Protein AF-A0A366ZQB6-F1 (afdb_monomer)

Solvent-accessible surface area (backbone atoms only — not comparable to full-atom values): 20728 Å² total; per-residue (Å²): 134,88,82,89,89,83,88,84,92,84,87,89,87,86,83,89,80,89,89,92,84,87,88,86,86,93,85,81,90,88,82,89,83,87,87,90,84,90,84,85,89,83,93,79,86,87,80,92,79,84,84,80,83,80,76,84,71,79,80,80,70,78,86,76,77,70,60,84,81,77,96,70,80,83,80,47,49,70,44,65,75,45,98,60,86,74,48,74,61,48,53,49,47,49,58,58,28,42,45,63,45,72,49,74,25,51,68,60,31,70,52,43,68,57,19,50,56,37,42,26,48,53,55,50,50,34,11,73,68,48,31,36,34,35,38,34,30,35,41,59,41,73,84,26,95,67,62,32,16,30,42,44,8,29,38,19,48,22,52,40,20,38,44,36,43,71,48,48,17,45,32,34,35,39,27,25,63,73,25,38,58,25,35,51,37,12,19,60,74,67,74,24,50,48,82,45,75,43,50,48,86,43,50,49,64,55,42,33,47,56,50,58,77,64,57,43,51,30,40,30,31,26,30,22,67,14,36,15,89,87,67,46,23,26,41,84,84,67,45,79,42,48,94,66,44,36,47,66,59,43,42,71,70,51,84,85,49,48,34,31,17,21,29,53,71,39,18,20,35,17,32,22,34,39,51,60,68,54,33,37,52,58,28,76,62,14,77,75,18,33,8,57,39,47,25,47,20,39,31,48,8,23,40,22,29,51,28,32,51,40,40,40,25,40,32,13,56,78,39,59,94,48,16,72,62,34,46,52,63,37,33,49,70,51,55,50,54,21,45,51,34,16,37,72,52,56,14,18,13,70,68,76,46,41,67,65,77,37,43,37,75,34,42,53,69,64,49,34,60,47,29,52,49,40,43,53,56,31,71,110

Nearest PDB structures (foldseek):
  4fc5-assembly3_C  TM=8.819E-01  e=8.670E-17  Thermococcus onnurineus NA1
  5gl2-assembly3_E  TM=8.768E-01  e=5.860E-17  Thermococcus onnurineus NA1
  5gl3-assembly1_B  TM=8.676E-01  e=4.914E-16  Thermococcus onnurineus NA1
  4dwz-assembly9_C  TM=8.730E-01  e=1.009E-14  Thermococcus onnurineus NA1
  5gkx-assembly1_B  TM=8.728E-01  e=2.335E-14  Thermococcus onnurineus NA1

pLDDT: mean 83.11, std 25.61, range [27.45, 98.94]

Sequence (380 aa):
MGHGEAVRLRGGARGERRRDGPPGRERGLGRARRRPGAGRGGDVVRPCQRGHRRGPPRAARRALGASGVPGRAAAGARGGPPAGAVTPALAAVERALLRPGARDVTGLGAAVPGQLARLAGELAAAGQARSRVGLVTGVHIAWAPTPAAETDGPVGVAVLAAALATLGAEPVVLTDDPCAGVTGACLAVLGAGRLEVVPVAADEAAVAGTVADLGPSHLVAVERLGPNTEGRVMTMRAVDVTASTAPLHAAFALPGLVTGAVGDGGNEIGMGNVPADVVAACVAHGARIACRVPVDALVVAGTSNWGCCGLIAALALLVPQHGPALRALLDPAVDAAVLDAATAAGGIDGVTGRPGASVDGVRVADHADLLAGLRALARA

Structure (mmCIF, N/CA/C/O backbone):
data_AF-A0A366ZQB6-F1
#
_entry.id   AF-A0A366ZQB6-F1
#
loop_
_atom_site.group_PDB
_atom_site.id
_atom_site.type_symbol
_atom_site.label_atom_id
_atom_site.label_alt_id
_atom_site.label_comp_id
_atom_site.label_asym_id
_atom_site.label_entity_id
_atom_site.label_seq_id
_atom_site.pdbx_PDB_ins_code
_atom_site.Cartn_x
_atom_site.Cartn_y
_atom_site.Cartn_z
_atom_site.occupancy
_atom_site.B_iso_or_equiv
_atom_site.auth_seq_id
_atom_site.auth_comp_id
_atom_site.auth_asym_id
_atom_site.auth_atom_id
_atom_site.pdbx_PDB_model_num
ATOM 1 N N . MET A 1 1 ? 18.905 -64.743 6.934 1.00 39.22 1 MET A N 1
ATOM 2 C CA . MET A 1 1 ? 19.474 -65.195 5.644 1.00 39.22 1 MET A CA 1
ATOM 3 C C . MET A 1 1 ? 19.822 -63.903 4.907 1.00 39.22 1 MET A C 1
ATOM 5 O O . MET A 1 1 ? 18.907 -63.120 4.716 1.00 39.22 1 MET A O 1
ATOM 9 N N . GLY A 1 2 ? 21.075 -63.475 4.710 1.00 33.69 2 GLY A N 1
ATOM 10 C CA . GLY A 1 2 ? 22.278 -64.232 4.320 1.00 33.69 2 GLY A CA 1
ATOM 11 C C . GLY A 1 2 ? 22.257 -64.382 2.793 1.00 33.69 2 GLY A C 1
ATOM 12 O O . GLY A 1 2 ? 21.264 -64.902 2.303 1.00 33.69 2 GLY A O 1
ATOM 13 N N . HIS A 1 3 ? 23.225 -63.946 1.982 1.00 37.06 3 HIS A N 1
ATOM 14 C CA . HIS A 1 3 ? 24.564 -63.345 2.172 1.00 37.06 3 HIS A CA 1
ATOM 15 C C . HIS A 1 3 ? 24.695 -62.165 1.159 1.00 37.06 3 HIS A C 1
ATOM 17 O O . HIS A 1 3 ? 23.845 -62.039 0.288 1.00 37.06 3 HIS A O 1
ATOM 23 N N . GLY A 1 4 ? 25.641 -61.222 1.175 1.00 34.16 4 GLY A N 1
ATOM 24 C CA . GLY A 1 4 ? 26.934 -61.146 1.844 1.00 34.16 4 GLY A CA 1
ATOM 25 C C . GLY A 1 4 ? 28.080 -61.361 0.851 1.00 34.16 4 GLY A C 1
ATOM 26 O O . GLY A 1 4 ? 28.429 -62.506 0.610 1.00 34.16 4 GLY A O 1
ATOM 27 N N . GLU A 1 5 ? 28.702 -60.286 0.351 1.00 38.94 5 GLU A N 1
ATOM 28 C CA . GLU A 1 5 ? 30.145 -60.280 0.064 1.00 38.94 5 GLU A CA 1
ATOM 29 C C . GLU A 1 5 ? 30.724 -58.859 -0.017 1.00 38.94 5 GLU A C 1
ATOM 31 O O . GLU A 1 5 ? 30.013 -57.882 -0.252 1.00 38.94 5 GLU A O 1
ATOM 36 N N . ALA A 1 6 ? 32.023 -58.747 0.258 1.00 35.75 6 ALA A N 1
ATOM 37 C CA . ALA A 1 6 ? 32.767 -57.496 0.343 1.00 35.75 6 ALA A CA 1
ATOM 38 C C . ALA A 1 6 ? 34.276 -57.758 0.151 1.00 35.75 6 ALA A C 1
ATOM 40 O O . ALA A 1 6 ? 34.715 -58.904 0.186 1.00 35.75 6 ALA A O 1
ATOM 41 N N . VAL A 1 7 ? 35.059 -56.667 0.146 1.00 37.81 7 VAL A N 1
ATOM 42 C CA . VAL A 1 7 ? 36.490 -56.578 0.533 1.00 37.81 7 VAL A CA 1
ATOM 43 C C . VAL A 1 7 ? 37.564 -56.554 -0.582 1.00 37.81 7 VAL A C 1
ATOM 45 O O . VAL A 1 7 ? 37.567 -57.342 -1.516 1.00 37.81 7 VAL A O 1
ATOM 48 N N . ARG A 1 8 ? 38.582 -55.711 -0.292 1.00 33.66 8 ARG A N 1
ATOM 49 C CA . ARG A 1 8 ? 39.977 -55.601 -0.796 1.00 33.66 8 ARG A CA 1
ATOM 50 C C . ARG A 1 8 ? 40.178 -54.764 -2.071 1.00 33.66 8 ARG A C 1
ATOM 52 O O . ARG A 1 8 ? 39.705 -55.128 -3.131 1.00 33.66 8 ARG A O 1
ATOM 59 N N . LEU A 1 9 ? 40.803 -53.575 -2.039 1.00 36.66 9 LEU A N 1
ATOM 60 C CA . LEU A 1 9 ? 42.046 -53.053 -1.401 1.00 36.66 9 LEU A CA 1
ATOM 61 C C . LEU A 1 9 ? 43.370 -53.534 -2.019 1.00 36.66 9 LEU A C 1
ATOM 63 O O . LEU A 1 9 ? 43.793 -54.661 -1.766 1.00 36.66 9 LEU A O 1
ATOM 67 N N . ARG A 1 10 ? 44.075 -52.587 -2.660 1.00 34.84 10 ARG A N 1
ATOM 68 C CA . ARG A 1 10 ? 45.526 -52.253 -2.616 1.00 34.84 10 ARG A CA 1
ATOM 69 C C . ARG A 1 10 ? 45.746 -51.110 -3.632 1.00 34.84 10 ARG A C 1
ATOM 71 O O . ARG A 1 10 ? 45.081 -51.103 -4.655 1.00 34.84 10 ARG A O 1
ATOM 78 N N . GLY A 1 11 ? 46.602 -50.106 -3.446 1.00 28.45 11 GLY A N 1
ATOM 79 C CA . GLY A 1 11 ? 47.580 -49.832 -2.389 1.00 28.45 11 GLY A CA 1
ATOM 80 C C . GLY A 1 11 ? 48.922 -49.434 -3.021 1.00 28.45 11 GLY A C 1
ATOM 81 O O . GLY A 1 11 ? 49.455 -50.206 -3.808 1.00 28.45 11 GLY A O 1
ATOM 82 N N . GLY A 1 12 ? 49.482 -48.263 -2.690 1.00 28.59 12 GLY A N 1
ATOM 83 C CA . GLY A 1 12 ? 50.751 -47.818 -3.287 1.00 28.59 12 GLY A CA 1
ATOM 84 C C . GLY A 1 12 ? 51.178 -46.405 -2.887 1.00 28.59 12 GLY A C 1
ATOM 85 O O . GLY A 1 12 ? 50.833 -45.440 -3.555 1.00 28.59 12 GLY A O 1
ATOM 86 N N . ALA A 1 13 ? 51.957 -46.290 -1.811 1.00 33.88 13 ALA A N 1
ATOM 87 C CA . ALA A 1 13 ? 52.607 -45.046 -1.393 1.00 33.88 13 ALA A CA 1
ATOM 88 C C . ALA A 1 13 ? 54.132 -45.149 -1.556 1.00 33.88 13 ALA A C 1
ATOM 90 O O . ALA A 1 13 ? 54.679 -46.227 -1.311 1.00 33.88 13 ALA A O 1
ATOM 91 N N . ARG A 1 14 ? 54.792 -44.028 -1.901 1.00 32.72 14 ARG A N 1
ATOM 92 C CA . ARG A 1 14 ? 56.182 -43.594 -1.582 1.00 32.72 14 ARG A CA 1
ATOM 93 C C . ARG A 1 14 ? 56.587 -42.461 -2.552 1.00 32.72 14 ARG A C 1
ATOM 95 O O . ARG A 1 14 ? 56.211 -42.510 -3.712 1.00 32.72 14 ARG A O 1
ATOM 102 N N . GLY A 1 15 ? 57.353 -41.447 -2.144 1.00 31.61 15 GLY A N 1
ATOM 103 C CA . GLY A 1 15 ? 57.899 -41.213 -0.806 1.00 31.61 15 GLY A CA 1
ATOM 104 C C . GLY A 1 15 ? 58.584 -39.849 -0.643 1.00 31.61 15 GLY A C 1
ATOM 105 O O . GLY A 1 15 ? 58.706 -39.073 -1.583 1.00 31.61 15 GLY A O 1
ATOM 106 N N . GLU A 1 16 ? 59.018 -39.578 0.586 1.00 35.81 16 GLU A N 1
ATOM 107 C CA . GLU A 1 16 ? 59.700 -38.351 1.010 1.00 35.81 16 GLU A CA 1
ATOM 108 C C . GLU A 1 16 ? 61.196 -38.333 0.637 1.00 35.81 16 GLU A C 1
ATOM 110 O O . GLU A 1 16 ? 61.831 -39.392 0.601 1.00 35.81 16 GLU A O 1
ATOM 115 N N . ARG A 1 17 ? 61.788 -37.126 0.573 1.00 33.84 17 ARG A N 1
ATOM 116 C CA . ARG A 1 17 ? 62.934 -36.659 1.406 1.00 33.84 17 ARG A CA 1
ATOM 117 C C . ARG A 1 17 ? 63.223 -35.172 1.091 1.00 33.84 17 ARG A C 1
ATOM 119 O O . ARG A 1 17 ? 63.167 -34.791 -0.065 1.00 33.84 17 ARG A O 1
ATOM 126 N N . ARG A 1 18 ? 63.245 -34.271 2.094 1.00 33.19 18 ARG A N 1
ATOM 127 C CA . ARG A 1 18 ? 64.424 -33.762 2.858 1.00 33.19 18 ARG A CA 1
ATOM 128 C C . ARG A 1 18 ? 65.435 -32.980 1.986 1.00 33.19 18 ARG A C 1
ATOM 130 O O . ARG A 1 18 ? 65.752 -33.461 0.914 1.00 33.19 18 ARG A O 1
ATOM 137 N N . ARG A 1 19 ? 66.048 -31.862 2.410 1.00 33.50 19 ARG A N 1
ATOM 138 C CA . ARG A 1 19 ? 65.980 -31.034 3.644 1.00 33.50 19 ARG A CA 1
ATOM 139 C C . ARG A 1 19 ? 66.787 -29.726 3.406 1.00 33.50 19 ARG A C 1
ATOM 141 O O . ARG A 1 19 ? 67.438 -29.609 2.378 1.00 33.50 19 ARG A O 1
ATOM 148 N N . ASP A 1 20 ? 66.793 -28.857 4.423 1.00 31.95 20 ASP A N 1
ATOM 149 C CA . ASP A 1 20 ? 67.876 -27.935 4.849 1.00 31.95 20 ASP A CA 1
ATOM 150 C C . ASP A 1 20 ? 67.612 -26.419 4.793 1.00 31.95 20 ASP A C 1
ATOM 152 O O . ASP A 1 20 ? 66.896 -25.896 3.944 1.00 31.95 20 ASP A O 1
ATOM 156 N N . GLY A 1 21 ? 68.138 -25.745 5.825 1.00 29.61 21 GLY A N 1
ATOM 157 C CA . GLY A 1 21 ? 67.883 -24.350 6.193 1.00 29.61 21 GLY A CA 1
ATOM 158 C C . GLY A 1 21 ? 69.140 -23.456 6.172 1.00 29.61 21 GLY A C 1
ATOM 159 O O . GLY A 1 21 ? 70.170 -23.860 5.639 1.00 29.61 21 GLY A O 1
ATOM 160 N N . PRO A 1 22 ? 69.053 -22.223 6.712 1.00 57.44 22 PRO A N 1
ATOM 161 C CA . PRO A 1 22 ? 69.860 -21.071 6.277 1.00 57.44 22 PRO A CA 1
ATOM 162 C C . PRO A 1 22 ? 71.121 -20.832 7.139 1.00 57.44 22 PRO A C 1
ATOM 164 O O . PRO A 1 22 ? 71.363 -21.588 8.083 1.00 57.44 22 PRO A O 1
ATOM 167 N N . PRO A 1 23 ? 71.912 -19.760 6.879 1.00 47.56 23 PRO A N 1
ATOM 168 C CA . PRO A 1 23 ? 71.699 -18.519 7.660 1.00 47.56 23 PRO A CA 1
ATOM 169 C C . PRO A 1 23 ? 72.123 -17.170 7.008 1.00 47.56 23 PRO A C 1
ATOM 171 O O . PRO A 1 23 ? 73.068 -17.107 6.229 1.00 47.56 23 PRO A O 1
ATOM 174 N N . GLY A 1 24 ? 71.577 -16.051 7.522 1.00 30.73 24 GLY A N 1
ATOM 175 C CA . GLY A 1 24 ? 72.452 -14.988 8.066 1.00 30.73 24 GLY A CA 1
ATOM 176 C C . GLY A 1 24 ? 72.343 -13.519 7.590 1.00 30.73 24 GLY A C 1
ATOM 177 O O . GLY A 1 24 ? 72.510 -13.220 6.415 1.00 30.73 24 GLY A O 1
ATOM 178 N N . ARG A 1 25 ? 72.311 -12.621 8.600 1.00 30.67 25 ARG A N 1
ATOM 179 C CA . ARG A 1 25 ? 72.687 -11.177 8.644 1.00 30.67 25 ARG A CA 1
ATOM 180 C C . ARG A 1 25 ? 71.674 -10.171 8.065 1.00 30.67 25 ARG A C 1
ATOM 182 O O . ARG A 1 25 ? 71.330 -10.237 6.898 1.00 30.67 25 ARG A O 1
ATOM 189 N N . GLU A 1 26 ? 71.065 -9.257 8.830 1.00 32.47 26 GLU A N 1
ATOM 190 C CA . GLU A 1 26 ? 71.528 -8.264 9.839 1.00 32.47 26 GLU A CA 1
ATOM 191 C C . GLU A 1 26 ? 72.171 -6.975 9.292 1.00 32.47 26 GLU A C 1
ATOM 193 O O . GLU A 1 26 ? 73.302 -6.983 8.807 1.00 32.47 26 GLU A O 1
ATOM 198 N N . ARG A 1 27 ? 71.445 -5.862 9.503 1.00 34.28 27 ARG A N 1
ATOM 199 C CA . ARG A 1 27 ? 71.822 -4.478 9.898 1.00 34.28 27 ARG A CA 1
ATOM 200 C C . ARG A 1 27 ? 70.517 -3.654 9.817 1.00 34.28 27 ARG A C 1
ATOM 202 O O . ARG A 1 27 ? 69.721 -3.887 8.922 1.00 34.28 27 ARG A O 1
ATOM 209 N N . GLY A 1 28 ? 70.181 -2.698 10.678 1.00 30.05 28 GLY A N 1
ATOM 210 C CA . GLY A 1 28 ? 70.901 -2.133 11.813 1.00 30.05 28 GLY A CA 1
ATOM 211 C C . GLY A 1 28 ? 70.427 -0.696 12.078 1.00 30.05 28 GLY A C 1
ATOM 212 O O . GLY A 1 28 ? 70.945 0.221 11.466 1.00 30.05 28 GLY A O 1
ATOM 213 N N . LEU A 1 29 ? 69.451 -0.551 12.985 1.00 31.83 29 LEU A N 1
ATOM 214 C CA . LEU A 1 29 ? 69.291 0.507 14.006 1.00 31.83 29 LEU A CA 1
ATOM 215 C C . LEU A 1 29 ? 69.480 2.009 13.662 1.00 31.83 29 LEU A C 1
ATOM 217 O O . LEU A 1 29 ? 70.545 2.457 13.261 1.00 31.83 29 LEU A O 1
ATOM 221 N N . GLY A 1 30 ? 68.493 2.825 14.068 1.00 28.45 30 GLY A N 1
ATOM 222 C CA . GLY A 1 30 ? 68.601 4.292 14.148 1.00 28.45 30 GLY A CA 1
ATOM 223 C C . GLY A 1 30 ? 67.435 4.949 14.907 1.00 28.45 30 GLY A C 1
ATOM 224 O O . GLY A 1 30 ? 66.431 5.321 14.311 1.00 28.45 30 GLY A O 1
ATOM 225 N N . ARG A 1 31 ? 67.541 5.076 16.239 1.00 30.14 31 ARG A N 1
ATOM 226 C CA . ARG A 1 31 ? 66.581 5.799 17.112 1.00 30.14 31 ARG A CA 1
ATOM 227 C C . ARG A 1 31 ? 67.116 7.198 17.482 1.00 30.14 31 ARG A C 1
ATOM 229 O O . ARG A 1 31 ? 68.318 7.408 17.406 1.00 30.14 31 ARG A O 1
ATOM 236 N N . ALA A 1 32 ? 66.236 8.017 18.091 1.00 31.09 32 ALA A N 1
ATOM 237 C CA . ALA A 1 32 ? 66.527 9.172 18.977 1.00 31.09 32 ALA A CA 1
ATOM 238 C C . ALA A 1 32 ? 66.843 10.535 18.295 1.00 31.09 32 ALA A C 1
ATOM 240 O O . ALA A 1 32 ? 67.405 10.547 17.215 1.00 31.09 32 ALA A O 1
ATOM 241 N N . ARG A 1 33 ? 66.536 11.724 18.868 1.00 30.30 33 ARG A N 1
ATOM 242 C CA . ARG A 1 33 ? 65.771 12.125 20.089 1.00 30.30 33 ARG A CA 1
ATOM 243 C C . ARG A 1 33 ? 65.473 13.657 20.093 1.00 30.30 33 ARG A C 1
ATOM 245 O O . ARG A 1 33 ? 66.341 14.424 19.721 1.00 30.30 33 ARG A O 1
ATOM 252 N N . ARG A 1 34 ? 64.356 14.047 20.744 1.00 28.94 34 ARG A N 1
ATOM 253 C CA . ARG A 1 34 ? 64.113 15.264 21.589 1.00 28.94 34 ARG A CA 1
ATOM 254 C C . ARG A 1 34 ? 64.000 16.706 21.001 1.00 28.94 34 ARG A C 1
ATOM 256 O O . ARG A 1 34 ? 64.763 17.138 20.156 1.00 28.94 34 ARG A O 1
ATOM 263 N N . ARG A 1 35 ? 63.031 17.438 21.599 1.00 33.81 35 ARG A N 1
ATOM 264 C CA . ARG A 1 35 ? 62.781 18.914 21.706 1.00 33.81 35 ARG A CA 1
ATOM 265 C C . ARG A 1 35 ? 63.894 19.633 22.534 1.00 33.81 35 ARG A C 1
ATOM 267 O O . ARG A 1 35 ? 64.692 18.869 23.084 1.00 33.81 35 ARG A O 1
ATOM 2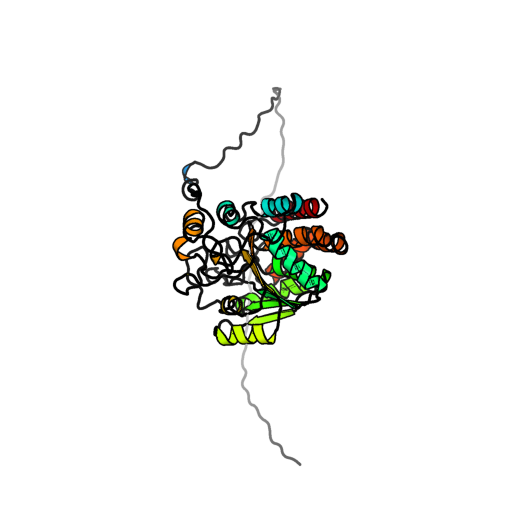74 N N . PRO A 1 36 ? 63.926 20.981 22.793 1.00 44.22 36 PRO A N 1
ATOM 275 C CA . PRO A 1 36 ? 62.985 22.118 22.531 1.00 44.22 36 PRO A CA 1
ATOM 276 C C . PRO A 1 36 ? 63.661 23.341 21.818 1.00 44.22 36 PRO A C 1
ATOM 278 O O . PRO A 1 36 ? 64.762 23.170 21.316 1.00 44.22 36 PRO A O 1
ATOM 281 N N . GLY A 1 37 ? 63.137 24.585 21.711 1.00 29.30 37 GLY A N 1
ATOM 282 C CA . GLY A 1 37 ? 61.804 25.203 21.949 1.00 29.30 37 GLY A CA 1
ATOM 283 C C . GLY A 1 37 ? 61.852 26.698 22.400 1.00 29.30 37 GLY A C 1
ATOM 284 O O . GLY A 1 37 ? 62.922 27.186 22.738 1.00 29.30 37 GLY A O 1
ATOM 285 N N . ALA A 1 38 ? 60.681 27.370 22.477 1.00 29.92 38 ALA A N 1
ATOM 286 C CA . ALA A 1 38 ? 60.400 28.767 22.926 1.00 29.92 38 ALA A CA 1
ATOM 287 C C . ALA A 1 38 ? 60.753 29.958 21.984 1.00 29.92 38 ALA A C 1
ATOM 289 O O . ALA A 1 38 ? 61.841 30.013 21.428 1.00 29.92 38 ALA A O 1
ATOM 290 N N . GLY A 1 39 ? 59.840 30.950 21.847 1.00 27.70 39 GLY A N 1
ATOM 291 C CA . GLY A 1 39 ? 60.055 32.114 20.951 1.00 27.70 39 GLY A CA 1
ATOM 292 C C . GLY A 1 39 ? 58.942 33.182 20.771 1.00 27.70 39 GLY A C 1
ATOM 293 O O . GLY A 1 39 ? 58.749 33.622 19.652 1.00 27.70 39 GLY A O 1
ATOM 294 N N . ARG A 1 40 ? 58.231 33.588 21.840 1.00 31.23 40 ARG A N 1
ATOM 295 C CA . ARG A 1 40 ? 57.476 34.869 22.047 1.00 31.23 40 ARG A CA 1
ATOM 296 C C . ARG A 1 40 ? 56.656 35.557 20.912 1.00 31.23 40 ARG A C 1
ATOM 298 O O . ARG A 1 40 ? 57.226 36.116 19.988 1.00 31.23 40 ARG A O 1
ATOM 305 N N . GLY A 1 41 ? 55.382 35.844 21.232 1.00 27.86 41 GLY A N 1
ATOM 306 C CA . GLY A 1 41 ? 54.855 37.231 21.249 1.00 27.86 41 GLY A CA 1
ATOM 307 C C . GLY A 1 41 ? 53.841 37.663 20.172 1.00 27.86 41 GLY A C 1
ATOM 308 O O . GLY A 1 41 ? 54.143 37.602 18.987 1.00 27.86 41 GLY A O 1
ATOM 309 N N . GLY A 1 42 ? 52.686 38.202 20.600 1.00 27.45 42 GLY A N 1
ATOM 310 C CA . GLY A 1 42 ? 51.770 38.988 19.751 1.00 27.45 42 GLY A CA 1
ATOM 311 C C . GLY A 1 42 ? 50.275 38.709 19.966 1.00 27.45 42 GLY A C 1
ATOM 312 O O . GLY A 1 42 ? 49.720 37.822 19.323 1.00 27.45 42 GLY A O 1
ATOM 313 N N . ASP A 1 43 ? 49.610 39.488 20.824 1.00 28.88 43 ASP A N 1
ATOM 314 C CA . ASP A 1 43 ? 48.147 39.473 20.979 1.00 28.88 43 ASP A CA 1
ATOM 315 C C . ASP A 1 43 ? 47.436 40.160 19.801 1.00 28.88 43 ASP A C 1
ATOM 317 O O . ASP A 1 43 ? 47.681 41.340 19.557 1.00 28.88 43 ASP A O 1
ATOM 321 N N . VAL A 1 44 ? 46.469 39.489 19.154 1.00 30.81 44 VAL A N 1
ATOM 322 C CA . VAL A 1 44 ? 45.349 40.172 18.469 1.00 30.81 44 VAL A CA 1
ATOM 323 C C . VAL A 1 44 ? 44.024 39.413 18.648 1.00 30.81 44 VAL A C 1
ATOM 325 O O . VAL A 1 44 ? 43.817 38.304 18.163 1.00 30.81 44 VAL A O 1
ATOM 328 N N . VAL A 1 45 ? 43.124 40.102 19.345 1.00 30.42 45 VAL A N 1
ATOM 329 C CA . VAL A 1 45 ? 41.657 40.003 19.450 1.00 30.42 45 VAL A CA 1
ATOM 330 C C . VAL A 1 45 ? 40.910 39.237 18.329 1.00 30.42 45 VAL A C 1
ATOM 332 O O . VAL A 1 45 ? 41.082 39.495 17.141 1.00 30.42 45 VAL A O 1
ATOM 335 N N . ARG A 1 46 ? 39.959 38.368 18.726 1.00 33.06 46 ARG A N 1
ATOM 336 C CA . ARG A 1 46 ? 38.943 37.744 17.842 1.00 33.06 46 ARG A CA 1
ATOM 337 C C . ARG A 1 46 ? 37.951 38.773 17.277 1.00 33.06 46 ARG A C 1
ATOM 339 O O . ARG A 1 46 ? 37.481 39.625 18.027 1.00 33.06 46 ARG A O 1
ATOM 346 N N . PRO A 1 47 ? 37.420 38.533 16.067 1.00 29.42 47 PRO A N 1
ATOM 347 C CA . PRO A 1 47 ? 35.957 38.516 15.953 1.00 29.42 47 PRO A CA 1
ATOM 348 C C . PRO A 1 47 ? 35.397 37.321 15.161 1.00 29.42 47 PRO A C 1
ATOM 350 O O . PRO A 1 47 ? 36.062 36.699 14.336 1.00 29.42 47 PRO A O 1
ATOM 353 N N . CYS A 1 48 ? 34.135 36.994 15.440 1.00 31.27 48 CYS A N 1
ATOM 354 C CA . CYS A 1 48 ? 33.403 35.867 14.864 1.00 31.27 48 CYS A CA 1
ATOM 355 C C . CYS A 1 48 ? 33.172 36.016 13.348 1.00 31.27 48 CYS A C 1
ATOM 357 O O . CYS A 1 48 ? 32.776 37.088 12.892 1.00 31.27 48 CYS A O 1
ATOM 359 N N . GLN A 1 49 ? 33.268 34.920 12.585 1.00 31.42 49 GLN A N 1
ATOM 360 C CA . GLN A 1 49 ? 32.770 34.866 11.204 1.00 31.42 49 GLN A CA 1
ATOM 361 C C . GLN A 1 49 ? 31.681 33.805 11.023 1.00 31.42 49 GLN A C 1
ATOM 363 O O . GLN A 1 49 ? 31.805 32.659 11.454 1.00 31.42 49 GLN A O 1
ATOM 368 N N . ARG A 1 50 ? 30.589 34.219 10.370 1.00 30.36 50 ARG A N 1
ATOM 369 C CA . ARG A 1 50 ? 29.440 33.381 10.009 1.00 30.36 50 ARG A CA 1
ATOM 370 C C . ARG A 1 50 ? 29.800 32.508 8.803 1.00 30.36 50 ARG A C 1
ATOM 372 O O . ARG A 1 50 ? 30.176 33.032 7.757 1.00 30.36 50 ARG A O 1
ATOM 379 N N . GLY A 1 51 ? 29.636 31.192 8.917 1.00 30.06 51 GLY A N 1
ATOM 380 C CA . GLY A 1 51 ? 29.874 30.266 7.807 1.00 30.06 51 GLY A CA 1
ATOM 381 C C . GLY A 1 51 ? 28.779 30.336 6.737 1.00 30.06 51 GLY A C 1
ATOM 382 O O . GLY A 1 51 ? 27.682 29.816 6.936 1.00 30.06 51 GLY A O 1
ATOM 383 N N . HIS A 1 52 ? 29.078 30.927 5.578 1.00 31.56 52 HIS A N 1
ATOM 384 C CA . HIS A 1 52 ? 28.197 30.869 4.408 1.00 31.56 52 HIS A CA 1
ATOM 385 C C . HIS A 1 52 ? 28.190 29.462 3.789 1.00 31.56 52 HIS A C 1
ATOM 387 O O . HIS A 1 52 ? 29.152 29.055 3.137 1.00 31.56 52 HIS A O 1
ATOM 393 N N . ARG A 1 53 ? 27.066 28.742 3.906 1.00 33.56 53 ARG A N 1
ATOM 394 C CA . ARG A 1 53 ? 26.808 27.527 3.116 1.00 33.56 53 ARG A CA 1
ATOM 395 C C . ARG A 1 53 ? 26.565 27.908 1.649 1.00 33.56 53 ARG A C 1
ATOM 397 O O . ARG A 1 53 ? 25.475 28.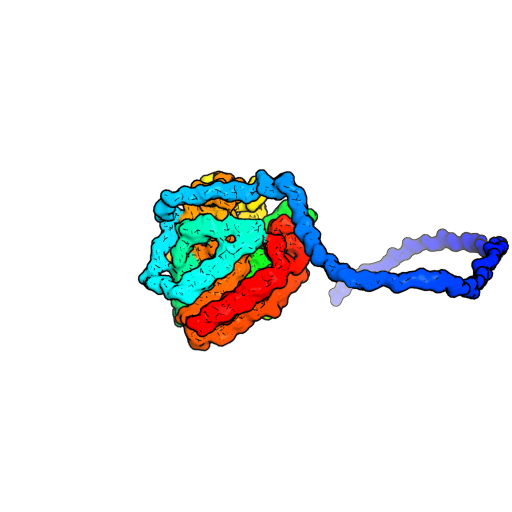359 1.302 1.00 33.56 53 ARG A O 1
ATOM 404 N N . ARG A 1 54 ? 27.559 27.720 0.775 1.00 35.91 54 ARG A N 1
ATOM 405 C CA . ARG A 1 54 ? 27.352 27.739 -0.684 1.00 35.91 54 ARG A CA 1
ATOM 406 C C . ARG A 1 54 ? 26.819 26.375 -1.129 1.00 35.91 54 ARG A C 1
ATOM 408 O O . ARG A 1 54 ? 27.510 25.374 -0.984 1.00 35.91 54 ARG A O 1
ATOM 415 N N . GLY A 1 55 ? 25.591 26.347 -1.648 1.00 40.56 55 GLY A N 1
ATOM 416 C CA . GLY A 1 55 ? 25.025 25.160 -2.298 1.00 40.56 55 GLY A CA 1
ATOM 417 C C . GLY A 1 55 ? 25.672 24.869 -3.665 1.00 40.56 55 GLY A C 1
ATOM 418 O O . GLY A 1 55 ? 26.388 25.725 -4.194 1.00 40.56 55 GLY A O 1
ATOM 419 N N . PRO A 1 56 ? 25.425 23.681 -4.248 1.00 34.03 56 PRO A N 1
ATOM 420 C CA . PRO A 1 56 ? 26.044 23.259 -5.504 1.00 34.03 56 PRO A CA 1
ATOM 421 C C . PRO A 1 56 ? 25.592 24.106 -6.716 1.00 34.03 56 PRO A C 1
ATOM 423 O O . PRO A 1 56 ? 24.518 24.718 -6.688 1.00 34.03 56 PRO A O 1
ATOM 426 N N . PRO A 1 57 ? 26.404 24.164 -7.791 1.00 33.34 57 PRO A N 1
ATOM 427 C CA . PRO A 1 57 ? 26.182 25.060 -8.925 1.00 33.34 57 PRO A CA 1
ATOM 428 C C . PRO A 1 57 ? 24.929 24.730 -9.758 1.00 33.34 57 PRO A C 1
ATOM 430 O O . PRO A 1 57 ? 24.498 23.584 -9.878 1.00 33.34 57 PRO A O 1
ATOM 433 N N . ARG A 1 58 ? 24.373 25.772 -10.396 1.00 34.72 58 ARG A N 1
ATOM 434 C CA . ARG A 1 58 ? 23.064 25.795 -11.089 1.00 34.72 58 ARG A CA 1
ATOM 435 C C . ARG A 1 58 ? 22.842 24.741 -12.192 1.00 34.72 58 ARG A C 1
ATOM 437 O O . ARG A 1 58 ? 21.692 24.548 -12.576 1.00 34.72 58 ARG A O 1
ATOM 444 N N . ALA A 1 59 ? 23.879 24.070 -12.694 1.00 32.16 59 ALA A N 1
ATOM 445 C CA . ALA A 1 59 ? 23.761 23.102 -13.789 1.00 32.16 59 ALA A CA 1
ATOM 446 C C . ALA A 1 59 ? 22.974 21.827 -13.410 1.00 32.16 59 ALA A C 1
ATOM 448 O O . ALA A 1 59 ? 22.300 21.257 -14.260 1.00 32.16 59 ALA A O 1
ATOM 449 N N . ALA A 1 60 ? 22.978 21.423 -12.134 1.00 31.95 60 ALA A N 1
ATOM 450 C CA . ALA A 1 60 ? 22.293 20.210 -11.667 1.00 31.95 60 ALA A CA 1
ATOM 451 C C . ALA A 1 60 ? 20.778 20.383 -11.397 1.00 31.95 60 ALA A C 1
ATOM 453 O O . ALA A 1 60 ? 20.126 19.453 -10.940 1.00 31.95 60 ALA A O 1
ATOM 454 N N . ARG A 1 61 ? 20.195 21.566 -11.650 1.00 31.62 61 ARG A N 1
ATOM 455 C CA . ARG A 1 61 ? 18.780 21.877 -11.336 1.00 31.62 61 ARG A CA 1
ATOM 456 C C . ARG A 1 61 ? 17.809 21.768 -12.521 1.00 31.62 61 ARG A C 1
ATOM 458 O O . ARG A 1 61 ? 16.664 22.186 -12.395 1.00 31.62 61 ARG A O 1
ATOM 465 N N . ARG A 1 62 ? 18.245 21.264 -13.681 1.00 29.31 62 ARG A N 1
ATOM 466 C CA . ARG A 1 62 ? 17.473 21.321 -14.944 1.00 29.31 62 ARG A CA 1
ATOM 467 C C . ARG A 1 62 ? 16.929 19.978 -15.462 1.00 29.31 62 ARG A C 1
ATOM 469 O O . ARG A 1 62 ? 16.608 19.886 -16.638 1.00 29.31 62 ARG A O 1
ATOM 476 N N . ALA A 1 63 ? 16.787 18.979 -14.587 1.00 34.00 63 ALA A N 1
ATOM 477 C CA . ALA A 1 63 ? 16.234 17.655 -14.919 1.00 34.00 63 ALA A CA 1
ATOM 478 C C . ALA A 1 63 ? 14.948 17.272 -14.146 1.00 34.00 63 ALA A C 1
ATOM 480 O O . ALA A 1 63 ? 14.436 16.179 -14.340 1.00 34.00 63 ALA A O 1
ATOM 481 N N . LEU A 1 64 ? 14.421 18.153 -13.284 1.00 35.84 64 LEU A N 1
ATOM 482 C CA . LEU A 1 64 ? 13.220 17.919 -12.457 1.00 35.84 64 LEU A CA 1
ATOM 483 C C . LEU A 1 64 ? 12.239 19.101 -12.565 1.00 35.84 64 LEU A C 1
ATOM 485 O O . LEU A 1 64 ? 11.802 19.679 -11.574 1.00 35.84 64 LEU A O 1
ATOM 489 N N . GLY A 1 65 ? 11.974 19.537 -13.797 1.00 27.67 65 GLY A N 1
ATOM 490 C CA . GLY A 1 65 ? 11.041 20.626 -14.074 1.00 27.67 65 GLY A CA 1
ATOM 491 C C . GLY A 1 65 ? 9.606 20.123 -14.173 1.00 27.67 65 GLY A C 1
ATOM 492 O O . GLY A 1 65 ? 9.125 19.946 -15.287 1.00 27.67 65 GLY A O 1
ATOM 493 N N . ALA A 1 66 ? 8.932 19.925 -13.038 1.00 38.44 66 ALA A N 1
ATOM 494 C CA . ALA A 1 66 ? 7.486 19.711 -13.024 1.00 38.44 66 ALA A CA 1
ATOM 495 C C . ALA A 1 66 ? 6.784 20.944 -13.626 1.00 38.44 66 ALA A C 1
ATOM 497 O O . ALA A 1 66 ? 6.883 22.053 -13.092 1.00 38.44 66 ALA A O 1
ATOM 498 N N . SER A 1 67 ? 6.116 20.774 -14.768 1.00 36.94 67 SER A N 1
ATOM 499 C CA . SER A 1 67 ? 5.273 21.819 -15.357 1.00 36.94 67 SER A CA 1
ATOM 500 C C . SER A 1 67 ? 3.926 21.887 -14.640 1.00 36.94 67 SER A C 1
ATOM 502 O O . SER A 1 67 ? 3.423 20.873 -14.165 1.00 36.94 67 SER A O 1
ATOM 504 N N . GLY A 1 68 ? 3.341 23.086 -14.562 1.00 33.00 68 GLY A N 1
ATOM 505 C CA . GLY A 1 68 ? 2.119 23.329 -13.793 1.00 33.00 68 GLY A CA 1
ATOM 506 C C . GLY A 1 68 ? 0.959 22.418 -14.205 1.00 33.00 68 GLY A C 1
ATOM 507 O O . GLY A 1 68 ? 0.638 22.323 -15.389 1.00 33.00 68 GLY A O 1
ATOM 508 N N . VAL A 1 69 ? 0.333 21.778 -13.214 1.00 40.09 69 VAL A N 1
ATOM 509 C CA . VAL A 1 69 ? -0.794 20.854 -13.401 1.00 40.09 69 VAL A CA 1
ATOM 510 C C . VAL A 1 69 ? -1.980 21.598 -14.038 1.00 40.09 69 VAL A C 1
ATOM 512 O O . VAL A 1 69 ? -2.424 22.608 -13.483 1.00 40.09 69 VAL A O 1
ATOM 515 N N . PRO A 1 70 ? -2.523 21.137 -15.182 1.00 34.69 70 PRO A N 1
ATOM 516 C CA . PRO A 1 70 ? -3.721 21.726 -15.766 1.00 34.69 70 PRO A CA 1
ATOM 517 C C . PRO A 1 70 ? -4.938 21.508 -14.863 1.00 34.69 70 PRO A C 1
ATOM 519 O O . PRO A 1 70 ? -5.211 20.389 -14.435 1.00 34.69 70 PRO A O 1
ATOM 522 N N . GLY A 1 71 ? -5.727 22.558 -14.629 1.00 38.56 71 GLY A N 1
ATOM 523 C CA . GLY A 1 71 ? -7.018 22.425 -13.956 1.00 38.56 71 GLY A CA 1
ATOM 524 C C . GLY A 1 71 ? -8.014 21.663 -14.831 1.00 38.56 71 GLY A C 1
ATOM 525 O O . GLY A 1 71 ? -8.620 22.249 -15.728 1.00 38.56 71 GLY A O 1
ATOM 526 N N . ARG A 1 72 ? -8.190 20.363 -14.576 1.00 40.59 72 ARG A N 1
ATOM 527 C CA . ARG A 1 72 ? -9.208 19.511 -15.207 1.00 40.59 72 ARG A CA 1
ATOM 528 C C . ARG A 1 72 ? -9.903 18.651 -14.158 1.00 40.59 72 ARG A C 1
ATOM 530 O O . ARG A 1 72 ? -9.263 18.134 -13.249 1.00 40.59 72 ARG A O 1
ATOM 537 N N . ALA A 1 73 ? -11.222 18.526 -14.283 1.00 35.88 73 ALA A N 1
ATOM 538 C CA . ALA A 1 73 ? -12.021 17.677 -13.409 1.00 35.88 73 ALA A CA 1
ATOM 539 C C . ALA A 1 73 ? -11.641 16.201 -13.603 1.00 35.88 73 ALA A C 1
ATOM 541 O O . ALA A 1 73 ? -11.456 15.757 -14.738 1.00 35.88 73 ALA A O 1
ATOM 542 N N . ALA A 1 74 ? -11.546 15.454 -12.501 1.00 39.09 74 ALA A N 1
ATOM 543 C CA . ALA A 1 74 ? -11.203 14.037 -12.508 1.00 39.09 74 ALA A CA 1
ATOM 544 C C . ALA A 1 74 ? -12.284 13.216 -13.236 1.00 39.09 74 ALA A C 1
ATOM 546 O O . ALA A 1 74 ? -13.361 12.961 -12.701 1.00 39.09 74 ALA A O 1
ATOM 547 N N . ALA A 1 75 ? -11.987 12.814 -14.471 1.00 34.75 75 ALA A N 1
ATOM 548 C CA . ALA A 1 75 ? -12.841 11.978 -15.305 1.00 34.75 75 ALA A CA 1
ATOM 549 C C . ALA A 1 75 ? -12.062 10.722 -15.722 1.00 34.75 75 ALA A C 1
ATOM 551 O O . ALA A 1 75 ? -11.498 10.663 -16.813 1.00 34.75 75 ALA A O 1
ATOM 552 N N . GLY A 1 76 ? -12.000 9.735 -14.823 1.00 38.66 76 GLY A N 1
ATOM 553 C CA . GLY A 1 76 ? -11.274 8.485 -15.064 1.00 38.66 76 GLY A CA 1
ATOM 554 C C . GLY A 1 76 ? -10.909 7.719 -13.794 1.00 38.66 76 GLY A C 1
ATOM 555 O O . GLY A 1 76 ? -9.733 7.548 -13.518 1.00 38.66 76 GLY A O 1
ATOM 556 N N . ALA A 1 77 ? -11.899 7.268 -13.017 1.00 47.78 77 ALA A N 1
ATOM 557 C CA . ALA A 1 77 ? -11.686 6.374 -11.876 1.00 47.78 77 ALA A CA 1
ATOM 558 C C . ALA A 1 77 ? -12.979 5.616 -11.532 1.00 47.78 77 ALA A C 1
ATOM 560 O O . ALA A 1 77 ? -14.072 6.160 -11.698 1.00 47.78 77 ALA A O 1
ATOM 561 N N . ARG A 1 78 ? -12.867 4.402 -10.968 1.00 58.66 78 ARG A N 1
ATOM 562 C CA . ARG A 1 78 ? -13.969 3.804 -10.174 1.00 58.66 78 ARG A CA 1
ATOM 563 C C . ARG A 1 78 ? -14.145 4.522 -8.824 1.00 58.66 78 ARG A C 1
ATOM 565 O O . ARG A 1 78 ? -15.178 4.394 -8.170 1.00 58.66 78 ARG A O 1
ATOM 572 N N . GLY A 1 79 ? -13.158 5.332 -8.440 1.00 56.62 79 GLY A N 1
ATOM 573 C CA . GLY A 1 79 ? -13.190 6.214 -7.282 1.00 56.62 79 GLY A CA 1
ATOM 574 C C . GLY A 1 79 ? -14.145 7.397 -7.427 1.00 56.62 79 GLY A C 1
ATOM 575 O O . GLY A 1 79 ? -13.759 8.463 -7.900 1.00 56.62 79 GLY A O 1
ATOM 576 N N . GLY A 1 80 ? -15.375 7.235 -6.939 1.00 57.84 80 GLY A N 1
ATOM 577 C CA . GLY A 1 80 ? -16.221 8.368 -6.567 1.00 57.84 80 GLY A CA 1
ATOM 578 C C . GLY A 1 80 ? -15.659 9.143 -5.359 1.00 57.84 80 GLY A C 1
ATOM 579 O O . GLY A 1 80 ?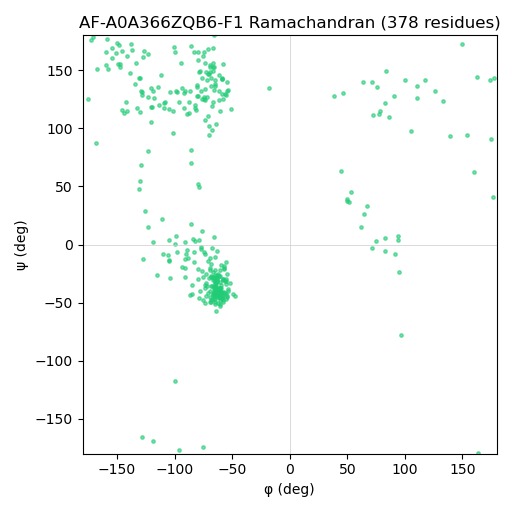 -14.736 8.666 -4.679 1.00 57.84 80 GLY A O 1
ATOM 580 N N . PRO A 1 81 ? -16.214 10.332 -5.050 1.00 61.12 81 PRO A N 1
ATOM 581 C CA . PRO A 1 81 ? -15.891 11.036 -3.811 1.00 61.12 81 PRO A CA 1
ATOM 582 C C . PRO A 1 81 ? -16.218 10.160 -2.584 1.00 61.12 81 PRO A C 1
ATOM 584 O O . PRO A 1 81 ? -17.075 9.276 -2.676 1.00 61.12 81 PRO A O 1
ATOM 587 N N . PRO A 1 82 ? -15.563 10.382 -1.429 1.00 60.53 82 PRO A N 1
ATOM 588 C CA . PRO A 1 82 ? -15.886 9.666 -0.197 1.00 60.53 82 PRO A CA 1
ATOM 589 C C . PRO A 1 82 ? -17.377 9.794 0.144 1.00 60.53 82 PRO A C 1
ATOM 591 O O . PRO A 1 82 ? -17.963 10.869 0.018 1.00 60.53 82 PRO A O 1
ATOM 594 N N . ALA A 1 83 ? -17.985 8.703 0.620 1.00 55.72 83 ALA A N 1
ATOM 595 C CA . ALA A 1 83 ? -19.421 8.626 0.915 1.00 55.72 83 ALA A CA 1
ATOM 596 C C . ALA A 1 83 ? -19.884 9.511 2.097 1.00 55.72 83 ALA A C 1
ATOM 598 O O . ALA A 1 83 ? -21.074 9.568 2.403 1.00 55.72 83 ALA A O 1
ATOM 599 N N . GLY A 1 84 ? -18.959 10.205 2.766 1.00 63.28 84 GLY A N 1
ATOM 600 C CA . GLY A 1 84 ? -19.222 11.113 3.878 1.00 63.28 84 GLY A CA 1
ATOM 601 C C . GLY A 1 84 ? -18.224 12.271 3.923 1.00 63.28 84 GLY A C 1
ATOM 602 O O . GLY A 1 84 ? -17.234 12.300 3.192 1.00 63.28 84 GLY A O 1
ATOM 603 N N . ALA A 1 85 ? -18.488 13.246 4.795 1.00 69.31 85 ALA A N 1
ATOM 604 C CA . ALA A 1 85 ? -17.644 14.428 4.935 1.00 69.31 85 ALA A CA 1
ATOM 605 C C . ALA A 1 85 ? -16.253 14.072 5.492 1.00 69.31 85 ALA A C 1
ATOM 607 O O . ALA A 1 85 ? -16.130 13.539 6.595 1.00 69.31 85 ALA A O 1
ATOM 608 N N . VAL A 1 86 ? -15.196 14.423 4.753 1.00 83.88 86 VAL A N 1
ATOM 609 C CA . VAL A 1 86 ? -13.812 14.281 5.224 1.00 83.88 86 VAL A CA 1
ATOM 610 C C . VAL A 1 86 ? -13.576 15.259 6.374 1.00 83.88 86 VAL A C 1
ATOM 612 O O . VAL A 1 86 ? -13.687 16.474 6.201 1.00 83.88 86 VAL A O 1
ATOM 615 N N . THR A 1 87 ? -13.242 14.745 7.558 1.00 91.50 87 THR A N 1
ATOM 616 C CA . THR A 1 87 ? -12.970 15.599 8.721 1.00 91.50 87 THR A CA 1
ATOM 617 C C . THR A 1 87 ? -11.667 16.391 8.530 1.00 91.50 87 THR A C 1
ATOM 619 O O . THR A 1 87 ? -10.748 15.917 7.851 1.00 91.50 87 THR A O 1
ATOM 622 N N . PRO A 1 88 ? -11.513 17.573 9.161 1.00 94.50 88 PRO A N 1
ATOM 623 C CA . PRO A 1 88 ? -10.269 18.342 9.087 1.00 94.50 88 PRO A CA 1
ATOM 624 C C . PRO A 1 88 ? -9.026 17.556 9.531 1.00 94.50 88 PRO A C 1
ATOM 626 O O . PRO A 1 88 ? -7.945 17.783 8.984 1.00 94.50 88 PRO A O 1
ATOM 629 N N . ALA A 1 89 ? -9.188 16.619 10.475 1.00 95.62 89 ALA A N 1
ATOM 630 C CA . ALA A 1 89 ? -8.134 15.727 10.952 1.00 95.62 89 ALA A CA 1
ATOM 631 C C . ALA A 1 89 ? -7.722 14.696 9.885 1.00 95.62 89 ALA A C 1
ATOM 633 O O . ALA A 1 89 ? -6.541 14.608 9.558 1.00 95.62 89 ALA A O 1
ATOM 634 N N . LEU A 1 90 ? -8.678 13.993 9.261 1.00 96.50 90 LEU A N 1
ATOM 635 C CA . LEU A 1 90 ? -8.389 13.047 8.171 1.00 96.50 90 LEU A CA 1
ATOM 636 C C . LEU A 1 90 ? -7.732 13.750 6.975 1.00 96.50 90 LEU A C 1
ATOM 638 O O . LEU A 1 90 ? -6.727 13.273 6.451 1.00 96.50 90 LEU A O 1
ATOM 642 N N . ALA A 1 91 ? -8.220 14.938 6.611 1.00 95.62 91 ALA A N 1
ATOM 643 C CA . ALA A 1 91 ? -7.605 15.754 5.567 1.00 95.62 91 ALA A CA 1
ATOM 644 C C . ALA A 1 91 ? -6.193 16.252 5.950 1.00 95.62 91 ALA A C 1
ATOM 646 O O . ALA A 1 91 ? -5.371 16.508 5.072 1.00 95.62 91 ALA A O 1
ATOM 647 N N . ALA A 1 92 ? -5.887 16.422 7.243 1.00 97.69 92 ALA A N 1
ATOM 648 C CA . ALA A 1 92 ? -4.540 16.767 7.703 1.00 97.69 92 ALA A CA 1
ATOM 649 C C . ALA A 1 92 ? -3.572 15.580 7.607 1.00 97.69 92 ALA A C 1
ATOM 651 O O . ALA A 1 92 ? -2.424 15.789 7.219 1.00 97.69 92 ALA A O 1
ATOM 652 N N . VAL A 1 93 ? -4.039 14.359 7.893 1.00 98.38 93 VAL A N 1
ATOM 653 C CA . VAL A 1 93 ? -3.270 13.126 7.656 1.00 98.38 93 VAL A CA 1
ATOM 654 C C . VAL A 1 93 ? -2.987 12.964 6.161 1.00 98.38 93 VAL A C 1
ATOM 656 O O . VAL A 1 93 ? -1.828 12.836 5.785 1.00 98.38 93 VAL A O 1
ATOM 659 N N . GLU A 1 94 ? -4.002 13.080 5.299 1.00 97.69 94 GLU A N 1
ATOM 660 C CA . GLU A 1 94 ? -3.848 12.954 3.839 1.00 97.69 94 GLU A CA 1
ATOM 661 C C . GLU A 1 94 ? -2.851 13.979 3.269 1.00 97.69 94 GLU A C 1
ATOM 663 O O . GLU A 1 94 ? -1.940 13.617 2.530 1.00 97.69 94 GLU A O 1
ATOM 668 N N . ARG A 1 95 ? -2.920 15.249 3.699 1.00 97.75 95 ARG A N 1
ATOM 669 C CA . ARG A 1 95 ? -1.923 16.266 3.311 1.00 97.75 95 ARG A CA 1
ATOM 670 C C . ARG A 1 95 ? -0.506 15.966 3.809 1.00 97.75 95 ARG A C 1
ATOM 672 O O . ARG A 1 95 ? 0.445 16.372 3.148 1.00 97.75 95 ARG A O 1
ATOM 679 N N . ALA A 1 96 ? -0.344 15.302 4.955 1.00 97.94 96 ALA A N 1
ATOM 680 C CA . ALA A 1 96 ? 0.978 14.953 5.480 1.00 97.94 96 ALA A CA 1
ATOM 681 C C . ALA A 1 96 ? 1.672 13.866 4.639 1.00 97.94 96 ALA A C 1
ATOM 683 O O . ALA A 1 96 ? 2.900 13.872 4.546 1.00 97.94 96 ALA A O 1
ATOM 684 N N . LEU A 1 97 ? 0.899 12.985 3.992 1.00 98.00 97 LEU A N 1
ATOM 685 C CA . LEU A 1 97 ? 1.405 11.942 3.091 1.00 98.00 97 LEU A CA 1
ATOM 686 C C . LEU A 1 97 ? 1.998 12.495 1.796 1.00 98.00 97 LEU A C 1
ATOM 688 O O . LEU A 1 97 ? 2.915 11.892 1.249 1.00 98.00 97 LEU A O 1
ATOM 692 N N . LEU A 1 98 ? 1.545 13.670 1.350 1.00 97.12 98 LEU A N 1
ATOM 693 C CA . LEU A 1 98 ? 2.080 14.366 0.174 1.00 97.12 98 LEU A CA 1
ATOM 694 C C . LEU A 1 98 ? 3.439 15.054 0.435 1.00 97.12 98 LEU A C 1
ATOM 696 O O . LEU A 1 98 ? 3.902 15.849 -0.385 1.00 97.12 98 LEU A O 1
ATOM 700 N N . ARG A 1 99 ? 4.096 14.764 1.570 1.00 95.69 99 ARG A N 1
ATOM 701 C CA . ARG A 1 99 ? 5.526 15.042 1.769 1.00 95.69 99 ARG A CA 1
ATOM 702 C C . ARG A 1 99 ? 6.307 14.353 0.634 1.00 95.69 99 ARG A C 1
ATOM 704 O O . ARG A 1 99 ? 6.126 13.153 0.462 1.00 95.69 99 ARG A O 1
ATOM 711 N N . PRO A 1 100 ? 7.194 15.045 -0.104 1.00 91.94 100 PRO A N 1
ATOM 712 C CA . PRO A 1 100 ? 8.021 14.393 -1.118 1.00 91.94 100 PRO A CA 1
ATOM 713 C C . PRO A 1 100 ? 8.941 13.327 -0.507 1.00 91.94 100 PRO A C 1
ATOM 715 O O . PRO A 1 100 ? 9.620 13.604 0.487 1.00 91.94 100 PRO A O 1
ATOM 718 N N . GLY A 1 101 ? 8.966 12.139 -1.114 1.00 90.62 101 GLY A N 1
ATOM 719 C CA . GLY A 1 101 ? 9.966 11.099 -0.863 1.00 90.62 101 GLY A CA 1
ATOM 720 C C . GLY A 1 101 ? 11.037 11.126 -1.952 1.00 90.62 101 GLY A C 1
ATOM 721 O O . GLY A 1 101 ? 11.699 12.150 -2.139 1.00 90.62 101 GLY A O 1
ATOM 722 N N . ALA A 1 102 ? 11.167 10.043 -2.724 1.00 88.06 102 ALA A N 1
ATOM 723 C CA . ALA A 1 102 ? 12.011 10.006 -3.927 1.00 88.06 102 ALA A CA 1
ATOM 724 C C . ALA A 1 102 ? 11.634 11.072 -4.970 1.00 88.06 102 ALA A C 1
ATOM 726 O O . ALA A 1 102 ? 12.469 11.535 -5.754 1.00 88.06 102 ALA A O 1
ATOM 727 N N . ARG A 1 103 ? 10.344 11.422 -5.003 1.00 91.62 103 ARG A N 1
ATOM 728 C CA . ARG A 1 103 ? 9.692 12.236 -6.030 1.00 91.62 103 ARG A CA 1
ATOM 729 C C . ARG A 1 103 ? 8.587 13.110 -5.430 1.00 91.62 103 ARG A C 1
ATOM 731 O O . ARG A 1 103 ? 8.187 12.938 -4.278 1.00 91.62 103 ARG A O 1
ATOM 738 N N . ASP A 1 104 ? 8.127 14.084 -6.210 1.00 94.69 104 ASP A N 1
ATOM 739 C CA . ASP A 1 104 ? 6.985 14.928 -5.853 1.00 94.69 104 ASP A CA 1
ATOM 740 C C . ASP A 1 104 ? 5.685 14.253 -6.307 1.00 94.69 104 ASP A C 1
ATOM 742 O O . ASP A 1 104 ? 5.433 14.103 -7.502 1.00 94.69 104 ASP A O 1
ATOM 746 N N . VAL A 1 105 ? 4.868 13.854 -5.335 1.00 96.19 105 VAL A N 1
ATOM 747 C CA . VAL A 1 105 ? 3.597 13.150 -5.550 1.00 96.19 105 VAL A CA 1
ATOM 748 C C . VAL A 1 105 ? 2.379 14.076 -5.464 1.00 96.19 105 VAL A C 1
ATOM 750 O O . VAL A 1 105 ? 1.244 13.626 -5.620 1.00 96.19 105 VAL A O 1
ATOM 753 N N . THR A 1 106 ? 2.577 15.378 -5.222 1.00 96.50 106 THR A N 1
ATOM 754 C CA . THR A 1 106 ? 1.474 16.326 -4.973 1.00 96.50 106 THR A CA 1
ATOM 755 C C . THR A 1 106 ? 0.505 16.430 -6.149 1.00 96.50 106 THR A C 1
ATOM 757 O O . THR A 1 106 ? -0.703 16.506 -5.935 1.00 96.50 106 THR A O 1
ATOM 760 N N . GLY A 1 107 ? 1.008 16.375 -7.387 1.00 95.94 107 GLY A N 1
ATOM 761 C CA . GLY A 1 107 ? 0.181 16.384 -8.596 1.00 95.94 107 GLY A CA 1
ATOM 762 C C . GLY A 1 107 ? -0.662 15.116 -8.775 1.00 95.94 107 GLY A C 1
ATOM 763 O O . GLY A 1 107 ? -1.813 15.214 -9.195 1.00 95.94 107 GLY A O 1
ATOM 764 N N . LEU A 1 108 ? -0.131 13.949 -8.385 1.00 96.50 108 LEU A N 1
ATOM 765 C CA . LEU A 1 108 ? -0.878 12.686 -8.372 1.00 96.50 108 LEU A CA 1
ATOM 766 C C . LEU A 1 108 ? -1.970 12.725 -7.289 1.00 96.50 108 LEU A C 1
ATOM 768 O O . LEU A 1 108 ? -3.140 12.488 -7.578 1.00 96.50 108 LEU A O 1
ATOM 772 N N . GLY A 1 109 ? -1.617 13.115 -6.058 1.00 95.62 109 GLY A N 1
ATOM 773 C CA . GLY A 1 109 ? -2.562 13.207 -4.940 1.00 95.62 109 GLY A CA 1
ATOM 774 C C . GLY A 1 109 ? -3.674 14.240 -5.152 1.00 95.62 109 GLY A C 1
ATOM 775 O O . GLY A 1 109 ? -4.812 14.017 -4.745 1.00 95.62 109 GLY A O 1
ATOM 776 N N . ALA A 1 110 ? -3.389 15.340 -5.857 1.00 94.88 110 ALA A N 1
ATOM 777 C CA . ALA A 1 110 ? -4.390 16.344 -6.221 1.00 94.88 110 ALA A CA 1
ATOM 778 C C . ALA A 1 110 ? -5.477 15.818 -7.181 1.00 94.88 110 ALA A C 1
ATOM 780 O O . ALA A 1 110 ? -6.564 16.394 -7.225 1.00 94.88 110 ALA A O 1
ATOM 781 N N . ALA A 1 111 ? -5.216 14.736 -7.924 1.00 93.31 111 ALA A N 1
ATOM 782 C CA . ALA A 1 111 ? -6.213 14.094 -8.782 1.00 93.31 111 ALA A CA 1
ATOM 783 C C . ALA A 1 111 ? -7.186 13.182 -8.008 1.00 93.31 111 ALA A C 1
ATOM 785 O O . ALA A 1 111 ? -8.283 12.917 -8.500 1.00 93.31 111 ALA A O 1
ATOM 786 N N . VAL A 1 112 ? -6.811 12.726 -6.805 1.00 92.56 112 VAL A N 1
ATOM 787 C CA . VAL A 1 112 ? -7.570 11.757 -5.990 1.00 92.56 112 VAL A CA 1
ATOM 788 C C . VAL A 1 112 ? -7.770 12.208 -4.524 1.00 92.56 112 VAL A C 1
ATOM 790 O O . VAL A 1 112 ? -7.441 11.474 -3.592 1.00 92.56 112 VAL A O 1
ATOM 793 N N . PRO A 1 113 ? -8.328 13.408 -4.265 1.00 92.19 113 PRO A N 1
ATOM 794 C CA . PRO A 1 113 ? -8.507 13.919 -2.905 1.00 92.19 113 PRO A CA 1
ATOM 795 C C . PRO A 1 113 ? -9.568 13.142 -2.103 1.00 92.19 113 PRO A C 1
ATOM 797 O O . PRO A 1 113 ? -10.578 12.684 -2.647 1.00 92.19 113 PRO A O 1
ATOM 800 N N . GLY A 1 114 ? -9.381 13.054 -0.782 1.00 92.31 114 GLY A N 1
ATOM 801 C CA . GLY A 1 114 ? -10.326 12.453 0.165 1.00 92.31 114 GLY A CA 1
ATOM 802 C C . GLY A 1 114 ? -10.376 10.922 0.158 1.00 92.31 114 GLY A C 1
ATOM 803 O O . GLY A 1 114 ? -11.182 10.334 0.885 1.00 92.31 114 GLY A O 1
ATOM 804 N N . GLN A 1 115 ? -9.540 10.261 -0.642 1.00 95.44 115 GLN A N 1
ATOM 805 C CA . GLN A 1 115 ? -9.540 8.806 -0.785 1.00 95.44 115 GLN A CA 1
ATOM 806 C C . GLN A 1 115 ? -8.891 8.094 0.411 1.00 95.44 115 GLN A C 1
ATOM 808 O O . GLN A 1 115 ? -9.281 6.964 0.706 1.00 95.44 115 GLN A O 1
ATOM 813 N N . LEU A 1 116 ? -8.014 8.758 1.181 1.00 97.31 116 LEU A N 1
ATOM 814 C CA . LEU A 1 116 ? -7.533 8.232 2.467 1.00 97.31 116 LEU A CA 1
ATOM 815 C C . LEU A 1 116 ? -8.693 7.997 3.438 1.00 97.31 116 LEU A C 1
ATOM 817 O O . LEU A 1 116 ? -8.779 6.943 4.065 1.00 97.31 116 LEU A O 1
ATOM 821 N N . ALA A 1 117 ? -9.598 8.973 3.551 1.00 96.31 117 ALA A N 1
ATOM 822 C CA . ALA A 1 117 ? -10.759 8.873 4.431 1.00 96.31 117 ALA A CA 1
ATOM 823 C C . ALA A 1 117 ? -11.715 7.759 3.983 1.00 96.31 117 ALA A C 1
ATOM 825 O O . ALA A 1 117 ? -12.268 7.057 4.828 1.00 96.31 117 ALA A O 1
ATOM 826 N N . ARG A 1 118 ? -11.869 7.567 2.664 1.00 95.75 118 ARG A N 1
ATOM 827 C CA . ARG A 1 118 ? -12.655 6.466 2.099 1.00 95.75 118 ARG A CA 1
ATOM 828 C C . ARG A 1 118 ? -12.036 5.109 2.435 1.00 95.75 118 ARG A C 1
ATOM 830 O O . ARG A 1 118 ? -12.694 4.306 3.085 1.00 95.75 118 ARG A O 1
ATOM 837 N N . LEU A 1 119 ? -10.774 4.876 2.066 1.00 97.69 119 LEU A N 1
ATOM 838 C CA . LEU A 1 119 ? -10.114 3.583 2.274 1.00 97.69 119 LEU A CA 1
ATOM 839 C C . LEU A 1 119 ? -9.998 3.225 3.764 1.00 97.69 119 LEU A C 1
ATOM 841 O O . LEU A 1 119 ? -10.255 2.086 4.142 1.00 97.69 119 LEU A O 1
ATOM 845 N N . ALA A 1 120 ? -9.691 4.193 4.632 1.00 98.19 120 ALA A N 1
ATOM 846 C CA . ALA A 1 120 ? -9.683 3.964 6.076 1.00 98.19 120 ALA A CA 1
ATOM 847 C C . ALA A 1 120 ? -11.085 3.642 6.636 1.00 98.19 120 ALA A C 1
ATOM 849 O O . ALA A 1 120 ? -11.194 2.861 7.579 1.00 98.19 120 ALA A O 1
ATOM 850 N N . GLY A 1 121 ? -12.156 4.195 6.054 1.00 96.81 121 GLY A N 1
ATOM 851 C CA . GLY A 1 121 ? -13.539 3.854 6.404 1.00 96.81 121 GLY A CA 1
ATOM 852 C C . GLY A 1 121 ? -13.895 2.403 6.069 1.00 96.81 121 GLY A C 1
ATOM 853 O O . GLY A 1 121 ? -14.373 1.679 6.941 1.00 96.81 121 GLY A O 1
ATOM 854 N N . GLU A 1 122 ? -13.590 1.962 4.846 1.00 97.19 122 GLU A N 1
ATOM 855 C CA . GLU A 1 122 ? -13.808 0.574 4.406 1.00 97.19 122 GLU A CA 1
ATOM 856 C C . GLU A 1 122 ? -13.001 -0.417 5.268 1.00 97.19 122 GLU A C 1
ATOM 858 O O . GLU A 1 122 ? -13.541 -1.380 5.809 1.00 97.19 122 GLU A O 1
ATOM 863 N N . LEU A 1 123 ? -11.718 -0.128 5.522 1.00 98.56 123 LEU A N 1
ATOM 864 C CA . LEU A 1 123 ? -10.864 -0.965 6.375 1.00 98.56 123 LEU A CA 1
ATOM 865 C C . LEU A 1 123 ? -11.322 -1.004 7.847 1.00 98.56 123 LEU A C 1
ATOM 867 O O . LEU A 1 123 ? -11.198 -2.042 8.502 1.00 98.56 123 LEU A O 1
ATOM 871 N N . ALA A 1 124 ? -11.895 0.084 8.373 1.00 98.38 124 ALA A N 1
ATOM 872 C CA . ALA A 1 124 ? -12.521 0.084 9.695 1.00 98.38 124 ALA A CA 1
ATOM 873 C C . ALA A 1 124 ? -13.778 -0.805 9.732 1.00 98.38 124 ALA A C 1
ATOM 875 O O . ALA A 1 124 ? -13.960 -1.565 10.688 1.00 98.38 124 ALA A O 1
ATOM 876 N N . ALA A 1 125 ? -14.613 -0.756 8.689 1.00 97.31 125 ALA A N 1
ATOM 877 C CA . ALA A 1 125 ? -15.780 -1.625 8.550 1.00 97.31 125 ALA A CA 1
ATOM 878 C C . ALA A 1 125 ? -15.377 -3.106 8.408 1.00 97.31 125 ALA A C 1
ATOM 880 O O . ALA A 1 125 ? -15.971 -3.966 9.059 1.00 97.31 125 ALA A O 1
ATOM 881 N N . ALA A 1 126 ? -14.315 -3.404 7.651 1.00 97.94 126 ALA A N 1
ATOM 882 C CA . ALA A 1 126 ? -13.747 -4.746 7.529 1.00 97.94 126 ALA A CA 1
ATOM 883 C C . ALA A 1 126 ? -13.312 -5.319 8.891 1.00 97.94 126 ALA A C 1
ATOM 885 O O . ALA A 1 126 ? -13.617 -6.474 9.194 1.00 97.94 126 ALA A O 1
ATOM 886 N N . GLY A 1 127 ? -12.664 -4.505 9.734 1.00 97.81 127 GLY A N 1
ATOM 887 C CA . GLY A 1 127 ? -12.310 -4.865 11.112 1.00 97.81 127 GLY A CA 1
ATOM 888 C C . GLY A 1 127 ? -13.529 -5.188 11.977 1.00 97.81 127 GLY A C 1
ATOM 889 O O . GLY A 1 127 ? -13.613 -6.269 12.559 1.00 97.81 127 GLY A O 1
ATOM 890 N N . GLN A 1 128 ? -14.527 -4.298 11.989 1.00 96.25 128 GLN A N 1
ATOM 891 C CA . GLN A 1 128 ? -15.780 -4.501 12.732 1.00 96.25 128 GLN A CA 1
ATOM 892 C C . GLN A 1 128 ? -16.528 -5.770 12.295 1.00 96.25 128 GLN A C 1
ATOM 894 O O . GLN A 1 128 ? -17.032 -6.513 13.138 1.00 96.25 128 GLN A O 1
ATOM 899 N N . ALA A 1 129 ? -16.557 -6.045 10.989 1.00 97.75 129 ALA A N 1
ATOM 900 C CA . ALA A 1 129 ? -17.155 -7.244 10.408 1.00 97.75 129 ALA A CA 1
ATOM 901 C C . ALA A 1 129 ? -16.288 -8.510 10.563 1.00 97.75 129 ALA A C 1
ATOM 903 O O . ALA A 1 129 ? -16.717 -9.583 10.143 1.00 97.75 129 ALA A O 1
ATOM 904 N N . ARG A 1 130 ? -15.074 -8.399 11.127 1.00 98.00 130 ARG A N 1
ATOM 905 C CA . ARG A 1 130 ? -14.052 -9.463 11.195 1.00 98.00 130 ARG A CA 1
ATOM 906 C C . ARG A 1 130 ? -13.788 -10.129 9.845 1.00 98.00 130 ARG A C 1
ATOM 908 O O . ARG A 1 130 ? -13.613 -11.340 9.741 1.00 98.00 130 ARG A O 1
ATOM 915 N N . SER A 1 131 ? -13.814 -9.316 8.796 1.00 97.62 131 SER A N 1
ATOM 916 C CA . SER A 1 131 ? -13.614 -9.755 7.423 1.00 97.62 131 SER A CA 1
ATOM 917 C C . SER A 1 131 ? -12.160 -10.101 7.138 1.00 97.62 131 SER A C 1
ATOM 919 O O . SER A 1 131 ? -11.238 -9.542 7.735 1.00 97.62 131 SER A O 1
ATOM 921 N N . ARG A 1 132 ? -11.958 -10.950 6.131 1.00 98.56 132 ARG A N 1
ATOM 922 C CA . ARG A 1 132 ? -10.651 -11.148 5.516 1.00 98.56 132 ARG A CA 1
ATOM 923 C C . ARG A 1 132 ? -10.313 -9.995 4.569 1.00 98.56 132 ARG A C 1
ATOM 925 O O . ARG A 1 132 ? -11.126 -9.623 3.721 1.00 98.56 132 ARG A O 1
ATOM 932 N N . VAL A 1 133 ? -9.104 -9.457 4.709 1.00 98.81 133 VAL A N 1
ATOM 933 C CA . VAL A 1 133 ? -8.568 -8.355 3.897 1.00 98.81 133 VAL A CA 1
ATOM 934 C C . VAL A 1 133 ? -7.303 -8.837 3.196 1.00 98.81 133 VAL A C 1
ATOM 936 O O . VAL A 1 133 ? -6.330 -9.200 3.854 1.00 98.81 133 VAL A O 1
ATOM 939 N N . GLY A 1 134 ? -7.318 -8.838 1.866 1.00 98.81 134 GLY A N 1
ATOM 940 C CA . GLY A 1 134 ? -6.138 -9.088 1.047 1.00 98.81 134 GLY A CA 1
ATOM 941 C C . GLY A 1 134 ? -5.273 -7.830 0.940 1.00 98.81 134 GLY A C 1
ATOM 942 O O . GLY A 1 134 ? -5.776 -6.774 0.561 1.00 98.81 134 GLY A O 1
ATOM 943 N N . LEU A 1 135 ? -3.979 -7.936 1.237 1.00 98.94 135 LEU A N 1
ATOM 944 C CA . LEU A 1 135 ? -2.976 -6.889 1.015 1.00 98.94 135 LEU A CA 1
ATOM 945 C C . LEU A 1 135 ? -1.991 -7.378 -0.051 1.00 98.94 135 LEU A C 1
ATOM 947 O O . LEU A 1 135 ? -1.353 -8.403 0.147 1.00 98.94 135 LEU A O 1
ATOM 951 N N . VAL A 1 136 ? -1.867 -6.682 -1.176 1.00 98.94 136 VAL A N 1
ATOM 952 C CA . VAL A 1 136 ? -1.061 -7.105 -2.334 1.00 98.94 136 VAL A CA 1
ATOM 953 C C . VAL A 1 136 ? 0.176 -6.221 -2.446 1.00 98.94 136 VAL A C 1
ATOM 955 O O . VAL A 1 136 ? 0.028 -5.010 -2.581 1.00 98.94 136 VAL A O 1
ATOM 958 N N . THR A 1 137 ? 1.385 -6.785 -2.406 1.00 98.88 137 THR A N 1
ATOM 959 C CA . THR A 1 137 ? 2.614 -5.971 -2.338 1.00 98.88 137 THR A CA 1
ATOM 960 C C . THR A 1 137 ? 3.844 -6.609 -2.967 1.00 98.88 137 THR A C 1
ATOM 962 O O . THR A 1 137 ? 3.887 -7.821 -3.195 1.00 98.88 137 THR A O 1
ATOM 965 N N . GLY A 1 138 ? 4.856 -5.778 -3.203 1.00 98.12 138 GLY A N 1
ATOM 966 C CA . GLY A 1 138 ? 6.212 -6.168 -3.550 1.00 98.12 138 GLY A CA 1
ATOM 967 C C . GLY A 1 138 ? 6.560 -5.812 -4.988 1.00 9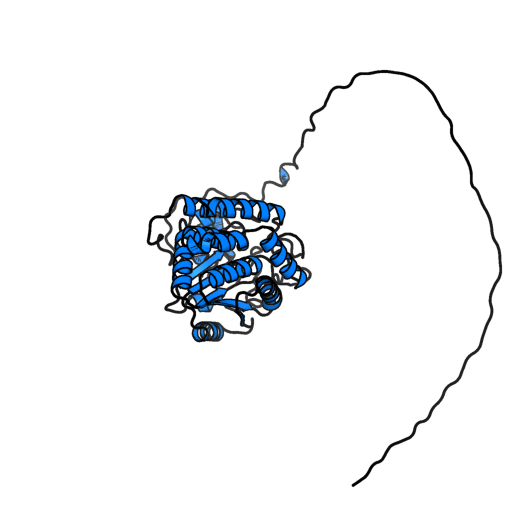8.12 138 GLY A C 1
ATOM 968 O O . GLY A 1 138 ? 5.787 -6.075 -5.916 1.00 98.12 138 GLY A O 1
ATOM 969 N N . VAL A 1 139 ? 7.764 -5.277 -5.174 1.00 97.81 139 VAL A N 1
ATOM 970 C CA . VAL A 1 139 ? 8.359 -4.995 -6.481 1.00 97.81 139 VAL A CA 1
ATOM 971 C C . VAL A 1 139 ? 9.745 -5.617 -6.538 1.00 97.81 139 VAL A C 1
ATOM 973 O O . VAL A 1 139 ? 10.565 -5.446 -5.635 1.00 97.81 139 VAL A O 1
ATOM 976 N N . HIS A 1 140 ? 10.020 -6.339 -7.624 1.00 95.00 140 HIS A N 1
ATOM 977 C CA . HIS A 1 140 ? 11.325 -6.934 -7.864 1.00 95.00 140 HIS A CA 1
ATOM 978 C C . HIS A 1 140 ? 12.224 -5.993 -8.678 1.00 95.00 140 HIS A C 1
ATOM 980 O O . HIS A 1 140 ? 11.953 -5.679 -9.841 1.00 95.00 140 HIS A O 1
ATOM 986 N N . ILE A 1 141 ? 13.341 -5.573 -8.088 1.00 93.06 141 ILE A N 1
ATOM 987 C CA . ILE A 1 141 ? 14.295 -4.627 -8.674 1.00 93.06 141 ILE A CA 1
ATOM 988 C C . ILE A 1 141 ? 15.296 -5.381 -9.551 1.00 93.06 141 ILE A C 1
ATOM 990 O O . ILE A 1 141 ? 16.487 -5.490 -9.260 1.00 93.06 141 ILE A O 1
ATOM 994 N N . ALA A 1 142 ? 14.788 -5.880 -10.680 1.00 87.88 142 ALA A N 1
ATOM 995 C CA . ALA A 1 142 ? 15.525 -6.689 -11.654 1.00 87.88 142 ALA A CA 1
ATOM 996 C C . ALA A 1 142 ? 16.790 -6.013 -12.230 1.00 87.88 142 ALA A C 1
ATOM 998 O O . ALA A 1 142 ? 17.666 -6.690 -12.763 1.00 87.88 142 ALA A O 1
ATOM 999 N N . TRP A 1 143 ? 16.895 -4.679 -12.148 1.00 87.38 143 TRP A N 1
ATOM 1000 C CA . TRP A 1 143 ? 18.039 -3.913 -12.658 1.00 87.38 143 TRP A CA 1
ATOM 1001 C C . TRP A 1 143 ? 19.183 -3.738 -11.645 1.00 87.38 143 TRP A C 1
ATOM 1003 O O . TRP A 1 143 ? 20.256 -3.267 -12.030 1.00 87.38 143 TRP A O 1
ATOM 1013 N N . ALA A 1 144 ? 18.973 -4.060 -10.363 1.00 88.75 144 ALA A N 1
ATOM 1014 C CA . ALA A 1 144 ? 19.999 -3.899 -9.336 1.00 88.75 144 ALA A CA 1
ATOM 1015 C C . ALA A 1 144 ? 21.193 -4.852 -9.576 1.00 88.75 144 ALA A C 1
ATOM 1017 O O . ALA A 1 144 ? 21.008 -5.933 -10.135 1.00 88.75 144 ALA A O 1
ATOM 1018 N N . PRO A 1 145 ? 22.422 -4.508 -9.128 1.00 86.56 145 PRO A N 1
ATOM 1019 C CA . PRO A 1 145 ? 23.596 -5.380 -9.282 1.00 86.56 145 PRO A CA 1
ATOM 1020 C C . PRO A 1 145 ? 23.406 -6.777 -8.675 1.00 86.56 145 PRO A C 1
ATOM 1022 O O . PRO A 1 145 ? 23.943 -7.753 -9.193 1.00 86.56 145 PRO A O 1
ATOM 1025 N N . THR A 1 146 ? 22.613 -6.849 -7.605 1.00 89.31 146 THR A N 1
ATOM 1026 C CA . THR A 1 146 ? 22.003 -8.073 -7.088 1.00 89.31 146 THR A CA 1
ATOM 1027 C C . THR A 1 146 ? 20.490 -7.848 -7.114 1.00 89.31 146 THR A C 1
ATOM 1029 O O . THR A 1 146 ? 20.007 -7.066 -6.293 1.00 89.31 146 THR A O 1
ATOM 1032 N N . PRO A 1 147 ? 19.742 -8.461 -8.049 1.00 92.31 147 PRO A N 1
ATOM 1033 C CA . PRO A 1 147 ? 18.288 -8.353 -8.089 1.00 92.31 147 PRO A CA 1
ATOM 1034 C C . PRO A 1 147 ? 17.651 -8.858 -6.795 1.00 92.31 147 PRO A C 1
ATOM 1036 O O . PRO A 1 147 ? 17.955 -9.958 -6.334 1.00 92.31 147 PRO A O 1
ATOM 1039 N N . ALA A 1 148 ? 16.766 -8.054 -6.217 1.00 94.94 148 ALA A N 1
ATOM 1040 C CA . ALA A 1 148 ? 16.068 -8.348 -4.971 1.00 94.94 148 ALA A CA 1
ATOM 1041 C C . ALA A 1 148 ? 14.732 -7.597 -4.927 1.00 94.94 148 ALA A C 1
ATOM 1043 O O . ALA A 1 148 ? 14.470 -6.731 -5.764 1.00 94.94 148 ALA A O 1
ATOM 1044 N N . ALA A 1 149 ? 13.881 -7.941 -3.966 1.00 97.12 149 ALA A N 1
ATOM 1045 C CA . ALA A 1 149 ? 12.691 -7.154 -3.670 1.00 97.12 149 ALA A CA 1
ATOM 1046 C C . ALA A 1 149 ? 13.061 -5.823 -3.012 1.00 97.12 149 ALA A C 1
ATOM 1048 O O . ALA A 1 149 ? 14.035 -5.755 -2.252 1.00 97.12 149 ALA A O 1
ATOM 1049 N N . GLU A 1 150 ? 12.285 -4.778 -3.280 1.00 96.75 150 GLU A N 1
ATOM 1050 C CA . GLU A 1 150 ? 12.455 -3.519 -2.563 1.00 96.75 150 GLU A CA 1
ATOM 1051 C C . GLU A 1 150 ? 11.809 -3.514 -1.172 1.00 96.75 150 GLU A C 1
ATOM 1053 O O . GLU A 1 150 ? 11.042 -4.406 -0.802 1.00 96.75 150 GLU A O 1
ATOM 1058 N N . THR A 1 151 ? 12.178 -2.515 -0.373 1.00 97.81 151 THR A N 1
ATOM 1059 C CA . THR A 1 151 ? 11.671 -2.303 0.988 1.00 97.81 151 THR A CA 1
ATOM 1060 C C . THR A 1 151 ? 10.428 -1.411 1.054 1.00 97.81 151 THR A C 1
ATOM 1062 O O . THR A 1 151 ? 9.778 -1.378 2.104 1.00 97.81 151 THR A O 1
ATOM 1065 N N . ASP A 1 152 ? 10.069 -0.709 -0.029 1.00 98.44 152 ASP A N 1
ATOM 1066 C CA . ASP A 1 152 ? 8.779 -0.018 -0.115 1.00 98.44 152 ASP A CA 1
ATOM 1067 C C . ASP A 1 152 ? 7.661 -0.997 -0.492 1.00 98.44 152 ASP A C 1
ATOM 1069 O O . ASP A 1 152 ? 7.855 -1.888 -1.315 1.00 98.44 152 ASP A O 1
ATOM 1073 N N . GLY A 1 153 ? 6.521 -0.897 0.192 1.00 98.56 153 GLY A N 1
ATOM 1074 C CA . GLY A 1 153 ? 5.475 -1.920 0.196 1.00 98.56 153 GLY A CA 1
ATOM 1075 C C . GLY A 1 153 ? 5.557 -2.870 1.396 1.00 98.56 153 GLY A C 1
ATOM 1076 O O . GLY A 1 153 ? 4.776 -2.694 2.337 1.00 98.56 153 GLY A O 1
ATOM 1077 N N . PRO A 1 154 ? 6.466 -3.871 1.421 1.00 98.69 154 PRO A N 1
ATOM 1078 C CA . PRO A 1 154 ? 6.495 -4.913 2.450 1.00 98.69 154 PRO A CA 1
ATOM 1079 C C . PRO A 1 154 ? 6.544 -4.410 3.900 1.00 98.69 154 PRO A C 1
ATOM 1081 O O . PRO A 1 154 ? 5.870 -4.973 4.767 1.00 98.69 154 PRO A O 1
ATOM 1084 N N . VAL A 1 155 ? 7.293 -3.334 4.170 1.00 98.62 155 VAL A N 1
ATOM 1085 C CA . VAL A 1 155 ? 7.411 -2.747 5.518 1.00 98.62 155 VAL A CA 1
ATOM 1086 C C . VAL A 1 155 ? 6.081 -2.117 5.955 1.00 98.62 155 VAL A C 1
ATOM 1088 O O . VAL A 1 155 ? 5.566 -2.416 7.034 1.00 98.62 155 VAL A O 1
ATOM 1091 N N . GLY A 1 156 ? 5.472 -1.311 5.083 1.00 98.69 156 GLY A N 1
ATOM 1092 C CA . GLY A 1 156 ? 4.170 -0.677 5.285 1.00 98.69 156 GLY A CA 1
ATOM 1093 C C . GLY A 1 156 ? 3.030 -1.685 5.399 1.00 98.69 156 GLY A C 1
ATOM 1094 O O . GLY A 1 156 ? 2.127 -1.525 6.220 1.00 98.69 156 GLY A O 1
ATOM 1095 N N . VAL A 1 157 ? 3.077 -2.757 4.610 1.00 98.88 157 VAL A N 1
ATOM 1096 C CA . VAL A 1 157 ? 2.099 -3.848 4.669 1.00 98.88 157 VAL A CA 1
ATOM 1097 C C . VAL A 1 157 ? 2.175 -4.611 5.981 1.00 98.88 157 VAL A C 1
ATOM 1099 O O . VAL A 1 157 ? 1.125 -4.957 6.514 1.00 98.88 157 VAL A O 1
ATOM 1102 N N . ALA A 1 158 ? 3.360 -4.821 6.558 1.00 98.88 158 ALA A N 1
ATOM 1103 C CA . ALA A 1 158 ? 3.465 -5.475 7.860 1.00 98.88 158 ALA A CA 1
ATOM 1104 C C . ALA A 1 158 ? 2.822 -4.648 8.988 1.00 98.88 158 ALA A C 1
ATOM 1106 O O . ALA A 1 158 ? 2.039 -5.191 9.775 1.00 98.88 158 ALA A O 1
ATOM 1107 N N . VAL A 1 159 ? 3.063 -3.330 9.040 1.00 98.75 159 VAL A N 1
ATOM 1108 C CA . VAL A 1 159 ? 2.395 -2.462 10.032 1.00 98.75 159 VAL A CA 1
ATOM 1109 C C . VAL A 1 159 ? 0.889 -2.337 9.771 1.00 98.75 159 VAL A C 1
ATOM 1111 O O . VAL A 1 159 ? 0.106 -2.330 10.724 1.00 98.75 159 VAL A O 1
ATOM 1114 N N . LEU A 1 160 ? 0.448 -2.312 8.506 1.00 98.94 160 LEU A N 1
ATOM 1115 C CA . LEU A 1 160 ? -0.978 -2.280 8.158 1.00 98.94 160 LEU A CA 1
ATOM 1116 C C . LEU A 1 160 ? -1.682 -3.607 8.492 1.00 98.94 160 LEU A C 1
ATOM 1118 O O . LEU A 1 160 ? -2.786 -3.586 9.032 1.00 98.94 160 LEU A O 1
ATOM 1122 N N . ALA A 1 161 ? -1.043 -4.756 8.260 1.00 98.88 161 ALA A N 1
ATOM 1123 C CA . ALA A 1 161 ? -1.558 -6.063 8.665 1.00 98.88 161 ALA A CA 1
ATOM 1124 C C . ALA A 1 161 ? -1.738 -6.137 10.190 1.00 98.88 161 ALA A C 1
ATOM 1126 O O . ALA A 1 161 ? -2.802 -6.537 10.666 1.00 98.88 161 ALA A O 1
ATOM 1127 N N . ALA A 1 162 ? -0.755 -5.670 10.968 1.00 98.88 162 ALA A N 1
ATOM 1128 C CA . ALA A 1 162 ? -0.868 -5.584 12.425 1.00 98.88 162 ALA A CA 1
ATOM 1129 C C . ALA A 1 162 ? -2.012 -4.656 12.879 1.00 98.88 162 ALA A C 1
ATOM 1131 O O . ALA A 1 162 ? -2.733 -4.974 13.830 1.00 98.88 162 ALA A O 1
ATOM 1132 N N . ALA A 1 163 ? -2.237 -3.540 12.179 1.00 98.88 163 ALA A N 1
ATOM 1133 C CA . ALA A 1 163 ? -3.358 -2.639 12.442 1.00 98.88 163 ALA A CA 1
ATOM 1134 C C . ALA A 1 163 ? -4.722 -3.282 12.138 1.00 98.88 163 ALA A C 1
ATOM 1136 O O . ALA A 1 163 ? -5.644 -3.176 12.947 1.00 98.88 163 ALA A O 1
ATOM 1137 N N . LEU A 1 164 ? -4.851 -3.999 11.019 1.00 98.88 164 LEU A N 1
ATOM 1138 C CA . LEU A 1 164 ? -6.081 -4.708 10.649 1.00 98.88 164 LEU A CA 1
ATOM 1139 C C . LEU A 1 164 ? -6.397 -5.854 11.619 1.00 98.88 164 LEU A C 1
ATOM 1141 O O . LEU A 1 164 ? -7.536 -5.968 12.073 1.00 98.88 164 LEU A O 1
ATOM 1145 N N . ALA A 1 165 ? -5.387 -6.629 12.023 1.00 98.75 165 ALA A N 1
ATOM 1146 C CA . ALA A 1 165 ? -5.527 -7.643 13.068 1.00 98.75 165 ALA A CA 1
ATOM 1147 C C . ALA A 1 165 ? -5.943 -7.022 14.417 1.00 98.75 165 ALA A C 1
ATOM 1149 O O . ALA A 1 165 ? -6.823 -7.547 15.097 1.00 98.75 165 ALA A O 1
ATOM 1150 N N . THR A 1 166 ? -5.387 -5.856 14.775 1.00 98.62 166 THR A N 1
ATOM 1151 C CA . THR A 1 166 ? -5.782 -5.093 15.979 1.00 98.62 166 THR A CA 1
ATOM 1152 C C . THR A 1 166 ? -7.256 -4.673 15.950 1.00 98.62 166 THR A C 1
ATOM 1154 O O . THR A 1 166 ? -7.890 -4.611 17.002 1.00 98.62 166 THR A O 1
ATOM 1157 N N . LEU A 1 167 ? -7.807 -4.403 14.762 1.00 98.50 167 LEU A N 1
ATOM 1158 C CA . LEU A 1 167 ? -9.220 -4.075 14.541 1.00 98.50 167 LEU A CA 1
ATOM 1159 C C . LEU A 1 167 ? -10.138 -5.306 14.440 1.00 98.50 167 LEU A C 1
ATOM 1161 O O . LEU A 1 167 ? -11.354 -5.141 14.384 1.00 98.50 167 LEU A O 1
ATOM 1165 N N . GLY A 1 168 ? -9.582 -6.521 14.432 1.00 98.31 168 GLY A N 1
ATOM 1166 C CA . GLY A 1 168 ? -10.325 -7.782 14.363 1.00 98.31 168 GLY A CA 1
ATOM 1167 C C . GLY A 1 168 ? -10.513 -8.370 12.960 1.00 98.31 168 GLY A C 1
ATOM 1168 O O . GLY A 1 168 ? -11.179 -9.397 12.845 1.00 98.31 168 GLY A O 1
ATOM 1169 N N . ALA A 1 169 ? -9.940 -7.765 11.914 1.00 98.56 169 ALA A N 1
ATOM 1170 C CA . ALA A 1 169 ? -9.914 -8.342 10.567 1.00 98.56 169 ALA A CA 1
ATOM 1171 C C . ALA A 1 169 ? -8.881 -9.480 10.453 1.00 98.56 169 ALA A C 1
ATOM 1173 O O . ALA A 1 169 ? -7.945 -9.574 11.247 1.00 98.56 169 ALA A O 1
ATOM 1174 N N . GLU A 1 170 ? -9.015 -10.313 9.418 1.00 98.50 170 GLU A N 1
ATOM 1175 C CA . GLU A 1 170 ? -8.030 -11.334 9.045 1.00 98.50 170 GLU A CA 1
ATOM 1176 C C . GLU A 1 170 ? -7.176 -10.841 7.854 1.00 98.50 170 GLU A C 1
ATOM 1178 O O . GLU A 1 170 ? -7.596 -10.965 6.701 1.00 98.50 170 GLU A O 1
ATOM 1183 N N . PRO A 1 171 ? -5.984 -10.261 8.084 1.00 98.69 171 PRO A N 1
ATOM 1184 C CA . PRO A 1 171 ? -5.083 -9.875 7.001 1.00 98.69 171 PRO A CA 1
ATOM 1185 C C . PRO A 1 171 ? -4.445 -11.102 6.327 1.00 98.69 171 PRO A C 1
ATOM 1187 O O . PRO A 1 171 ? -3.787 -1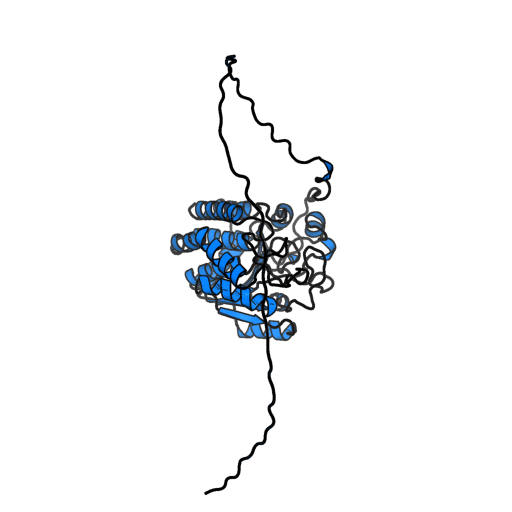1.921 6.977 1.00 98.69 171 PRO A O 1
ATOM 1190 N N . VAL A 1 172 ? -4.567 -11.186 5.003 1.00 98.75 172 VAL A N 1
ATOM 1191 C CA . VAL A 1 172 ? -3.816 -12.116 4.146 1.00 98.75 172 VAL A CA 1
ATOM 1192 C C . VAL A 1 172 ? -2.976 -11.288 3.182 1.00 98.75 172 VAL A C 1
ATOM 1194 O O . VAL A 1 172 ? -3.497 -10.415 2.498 1.00 98.75 172 VAL A O 1
ATOM 1197 N N . VAL A 1 173 ? -1.672 -11.536 3.140 1.00 98.88 173 VAL A N 1
ATOM 1198 C CA . VAL A 1 173 ? -0.712 -10.762 2.353 1.00 98.88 173 VAL A CA 1
ATOM 1199 C C . VAL A 1 173 ? -0.304 -11.564 1.130 1.00 98.88 173 VAL A C 1
ATOM 1201 O O . VAL A 1 173 ? 0.299 -12.622 1.268 1.00 98.88 173 VAL A O 1
ATOM 1204 N N . LEU A 1 174 ? -0.623 -11.053 -0.053 1.00 98.81 174 LEU A N 1
ATOM 1205 C CA . LEU A 1 174 ? -0.265 -11.631 -1.338 1.00 98.81 174 LEU A CA 1
ATOM 1206 C C . LEU A 1 174 ? 0.978 -10.944 -1.898 1.00 98.81 174 LEU A C 1
ATOM 1208 O O . LEU A 1 174 ? 1.049 -9.717 -1.987 1.00 98.81 174 LEU A O 1
ATOM 1212 N N . THR A 1 175 ? 1.942 -11.745 -2.324 1.00 98.75 175 THR A N 1
ATOM 1213 C CA . THR A 1 175 ? 3.156 -11.283 -3.004 1.00 98.75 175 THR A CA 1
ATOM 1214 C C . THR A 1 175 ? 3.642 -12.363 -3.971 1.00 98.75 175 THR A C 1
ATOM 1216 O O . THR A 1 175 ? 3.079 -13.460 -3.993 1.00 98.75 175 THR A O 1
ATOM 1219 N N . ASP A 1 176 ? 4.663 -12.079 -4.776 1.00 98.19 176 ASP A N 1
ATOM 1220 C CA . ASP A 1 176 ? 5.278 -13.071 -5.659 1.00 98.19 176 ASP A CA 1
ATOM 1221 C C . ASP A 1 176 ? 6.576 -13.669 -5.113 1.00 98.19 176 ASP A C 1
ATOM 1223 O O . ASP A 1 176 ? 7.156 -13.184 -4.141 1.00 98.19 176 ASP A O 1
ATOM 1227 N N . ASP A 1 177 ? 7.022 -14.776 -5.709 1.00 97.38 177 ASP A N 1
ATOM 1228 C CA . ASP A 1 177 ? 8.188 -15.531 -5.243 1.00 97.38 177 ASP A CA 1
ATOM 1229 C C . ASP A 1 177 ? 9.492 -14.710 -5.107 1.00 97.38 177 ASP A C 1
ATOM 1231 O O . ASP A 1 177 ? 10.200 -14.944 -4.121 1.00 97.38 177 ASP A O 1
ATOM 1235 N N . PRO A 1 178 ? 9.799 -13.688 -5.942 1.00 97.19 178 PRO A N 1
ATOM 1236 C CA . PRO A 1 178 ? 10.968 -12.833 -5.726 1.00 97.19 178 PRO A CA 1
ATOM 1237 C C . PRO A 1 178 ? 10.837 -11.912 -4.500 1.00 97.19 178 PRO A C 1
ATOM 1239 O O . PRO A 1 178 ? 11.852 -11.457 -3.971 1.00 97.19 178 PRO A O 1
ATOM 1242 N N . CYS A 1 179 ? 9.608 -11.635 -4.049 1.00 98.44 179 CYS A N 1
ATOM 1243 C CA . CYS A 1 179 ? 9.289 -10.734 -2.936 1.00 98.44 179 CYS A CA 1
ATOM 1244 C C . CYS A 1 179 ? 8.891 -11.462 -1.641 1.00 98.44 179 CYS A C 1
ATOM 1246 O O . CYS A 1 179 ? 8.902 -10.860 -0.561 1.00 98.44 179 CYS A O 1
ATOM 1248 N N . ALA A 1 180 ? 8.603 -12.763 -1.717 1.00 98.44 180 ALA A N 1
ATOM 1249 C CA . ALA A 1 180 ? 8.137 -13.587 -0.605 1.00 98.44 180 ALA A CA 1
ATOM 1250 C C . ALA A 1 180 ? 9.081 -13.596 0.608 1.00 98.44 180 ALA A C 1
ATOM 1252 O O . ALA A 1 180 ? 8.614 -13.504 1.742 1.00 98.44 180 ALA A O 1
ATOM 1253 N N . GLY A 1 181 ? 10.400 -13.666 0.389 1.00 98.50 181 GLY A N 1
ATOM 1254 C CA . GLY A 1 181 ? 11.388 -13.700 1.477 1.00 98.50 181 GLY A CA 1
ATOM 1255 C C . GLY A 1 181 ? 11.410 -12.413 2.311 1.00 98.50 181 GLY A C 1
ATOM 1256 O O . GLY A 1 181 ? 11.346 -12.467 3.538 1.00 98.50 181 GLY A O 1
ATOM 1257 N N . VAL A 1 182 ? 11.430 -11.256 1.642 1.00 98.62 182 VAL A N 1
ATOM 1258 C CA . VAL A 1 182 ? 11.431 -9.934 2.291 1.00 98.62 182 VAL A CA 1
ATOM 1259 C C . VAL A 1 182 ? 10.083 -9.658 2.957 1.00 98.62 182 VAL A C 1
ATOM 1261 O O . VAL A 1 182 ? 10.042 -9.274 4.125 1.00 98.62 182 VAL A O 1
ATOM 1264 N N . THR A 1 183 ? 8.976 -9.937 2.265 1.00 98.81 183 THR A N 1
ATOM 1265 C CA . THR A 1 183 ? 7.619 -9.761 2.808 1.00 98.81 183 THR A CA 1
ATOM 1266 C C . THR A 1 183 ? 7.379 -10.651 4.028 1.00 98.81 183 THR A C 1
ATOM 1268 O O . THR A 1 183 ? 6.913 -10.169 5.059 1.00 98.81 183 THR A O 1
ATOM 1271 N N . GLY A 1 184 ? 7.767 -11.928 3.968 1.00 98.81 184 GLY A N 1
ATOM 1272 C CA . GLY A 1 184 ? 7.669 -12.850 5.101 1.00 98.81 184 GLY A CA 1
ATOM 1273 C C . GLY A 1 184 ? 8.486 -12.399 6.314 1.00 98.81 184 GLY A C 1
ATOM 1274 O O . GLY A 1 184 ? 7.993 -12.474 7.440 1.00 98.81 184 GLY A O 1
ATOM 1275 N N . ALA A 1 185 ? 9.694 -11.868 6.098 1.00 98.75 185 ALA A N 1
ATOM 1276 C CA . ALA A 1 185 ? 10.515 -11.308 7.170 1.00 98.75 185 ALA A CA 1
ATOM 1277 C C . ALA A 1 185 ? 9.864 -10.080 7.829 1.00 98.75 185 ALA A C 1
ATOM 1279 O O . ALA A 1 185 ? 9.859 -9.992 9.055 1.00 98.75 185 ALA A O 1
ATOM 1280 N N . CYS A 1 186 ? 9.254 -9.180 7.046 1.00 98.81 186 CYS A N 1
ATOM 1281 C CA . CYS A 1 186 ? 8.528 -8.021 7.577 1.00 98.81 186 CYS A CA 1
ATOM 1282 C C . CYS A 1 186 ? 7.351 -8.446 8.472 1.00 98.81 186 CYS A C 1
ATOM 1284 O O . CYS A 1 186 ? 7.210 -7.956 9.593 1.00 98.81 186 CYS A O 1
ATOM 1286 N N . LEU A 1 187 ? 6.527 -9.396 8.008 1.00 98.81 187 LEU A N 1
ATOM 1287 C CA . LEU A 1 187 ? 5.359 -9.890 8.753 1.00 98.81 187 LEU A CA 1
ATOM 1288 C C . LEU A 1 187 ? 5.754 -10.599 10.057 1.00 98.81 187 LEU A C 1
ATOM 1290 O O . LEU A 1 187 ? 5.076 -10.450 11.077 1.00 98.81 187 LEU A O 1
ATOM 1294 N N . ALA A 1 188 ? 6.877 -11.323 10.053 1.00 98.69 188 ALA A N 1
ATOM 1295 C CA . ALA A 1 188 ? 7.378 -12.039 11.223 1.00 98.69 188 ALA A CA 1
ATOM 1296 C C . ALA A 1 188 ? 7.733 -11.118 12.409 1.00 98.69 188 ALA A C 1
ATOM 1298 O O . ALA A 1 188 ? 7.607 -11.552 13.553 1.00 98.69 188 ALA A O 1
ATOM 1299 N N . VAL A 1 189 ? 8.119 -9.856 12.167 1.00 98.62 189 VAL A N 1
ATOM 1300 C CA . VAL A 1 189 ? 8.442 -8.883 13.236 1.00 98.62 189 VAL A CA 1
ATOM 1301 C C . VAL A 1 189 ? 7.223 -8.557 14.103 1.00 98.62 189 VAL A C 1
ATOM 1303 O O . VAL A 1 189 ? 7.356 -8.379 15.312 1.00 98.62 189 VAL A O 1
ATOM 1306 N N . LEU A 1 190 ? 6.037 -8.485 13.493 1.00 98.19 190 LEU A N 1
ATOM 1307 C CA . LEU A 1 190 ? 4.789 -8.106 14.167 1.00 98.19 190 LEU A CA 1
ATOM 1308 C C . LEU A 1 190 ? 3.846 -9.289 14.420 1.00 98.19 190 LEU A C 1
ATOM 1310 O O . LEU A 1 190 ? 2.851 -9.131 15.124 1.00 98.19 190 LEU A O 1
ATOM 1314 N N . GLY A 1 191 ? 4.147 -10.469 13.868 1.00 97.12 191 GLY A N 1
ATOM 1315 C CA . GLY A 1 191 ? 3.351 -11.685 14.050 1.00 97.12 191 GLY A CA 1
ATOM 1316 C C . GLY A 1 191 ? 1.936 -11.590 13.467 1.00 97.12 191 GLY A C 1
ATOM 1317 O O . GLY A 1 191 ? 1.030 -12.261 13.958 1.00 97.12 191 GLY A O 1
ATOM 1318 N N . ALA A 1 192 ? 1.734 -10.743 12.454 1.00 96.06 192 ALA A N 1
ATOM 1319 C CA . ALA A 1 192 ? 0.430 -10.438 11.872 1.00 96.06 192 ALA A CA 1
ATOM 1320 C C . ALA A 1 192 ? 0.462 -10.535 10.342 1.00 96.06 192 ALA A C 1
ATOM 1322 O O . ALA A 1 192 ? 1.436 -10.140 9.708 1.00 96.06 192 ALA A O 1
ATOM 1323 N N . GLY A 1 193 ? -0.638 -11.017 9.758 1.00 96.25 193 GLY A N 1
ATOM 1324 C CA . GLY A 1 193 ? -0.741 -11.308 8.326 1.00 96.25 193 GLY A CA 1
ATOM 1325 C C . GLY A 1 193 ? -0.338 -12.743 7.989 1.00 96.25 193 GLY A C 1
ATOM 1326 O O . GLY A 1 193 ? 0.747 -13.195 8.348 1.00 96.25 193 GLY A O 1
ATOM 1327 N N . ARG A 1 194 ? -1.200 -13.469 7.266 1.00 97.75 194 ARG A N 1
ATOM 1328 C CA . ARG A 1 194 ? -0.816 -14.742 6.635 1.00 97.75 194 ARG A CA 1
ATOM 1329 C C . ARG A 1 194 ? -0.220 -14.456 5.261 1.00 97.75 194 ARG A C 1
ATOM 1331 O O . ARG A 1 194 ? -0.909 -13.873 4.433 1.00 97.75 194 ARG A O 1
ATOM 1338 N N . LEU A 1 195 ? 1.012 -14.889 5.005 1.00 98.69 195 LEU A N 1
ATOM 1339 C CA . LEU A 1 195 ? 1.618 -14.791 3.676 1.00 98.69 195 LEU A CA 1
ATOM 1340 C C . LEU A 1 195 ? 1.000 -15.820 2.713 1.00 98.69 195 LEU A C 1
ATOM 1342 O O . LEU A 1 195 ? 0.886 -16.996 3.055 1.00 98.69 195 LEU A O 1
ATOM 1346 N N . GLU A 1 196 ? 0.660 -15.371 1.511 1.00 98.62 196 GLU A N 1
ATOM 1347 C CA . GLU A 1 196 ? 0.294 -16.176 0.348 1.00 98.62 196 GLU A CA 1
ATOM 1348 C C . GLU A 1 196 ? 1.240 -15.805 -0.803 1.00 98.62 196 GLU A C 1
ATOM 1350 O O . GLU A 1 196 ? 1.401 -14.625 -1.128 1.00 98.62 196 GLU A O 1
ATOM 1355 N N . VAL A 1 197 ? 1.894 -16.800 -1.408 1.00 98.56 197 VAL A N 1
ATOM 1356 C CA . VAL A 1 197 ? 2.892 -16.577 -2.464 1.00 98.56 197 VAL A CA 1
ATOM 1357 C C . VAL A 1 197 ? 2.330 -17.035 -3.799 1.00 98.56 197 VAL A C 1
ATOM 1359 O O . VAL A 1 197 ? 2.052 -18.215 -3.994 1.00 98.56 197 VAL A O 1
ATOM 1362 N N . VAL A 1 198 ? 2.199 -16.093 -4.725 1.00 98.19 198 VAL A N 1
ATOM 1363 C CA . VAL A 1 198 ? 1.704 -16.315 -6.083 1.00 98.19 198 VAL A CA 1
ATOM 1364 C C . VAL A 1 198 ? 2.900 -16.368 -7.037 1.00 98.19 198 VAL A C 1
ATOM 1366 O O . VAL A 1 198 ? 3.572 -15.351 -7.200 1.00 98.19 198 VAL A O 1
ATOM 1369 N N . PRO A 1 199 ? 3.197 -17.509 -7.683 1.00 97.75 199 PRO A N 1
ATOM 1370 C CA . PRO A 1 199 ? 4.350 -17.608 -8.574 1.00 97.75 199 PRO A CA 1
ATOM 1371 C C . PRO A 1 199 ? 4.294 -16.609 -9.738 1.00 97.75 199 PRO A C 1
ATOM 1373 O O . PRO A 1 199 ? 3.238 -16.424 -10.339 1.00 97.75 199 PRO A O 1
ATOM 1376 N N . VAL A 1 200 ? 5.438 -16.054 -10.149 1.00 97.25 200 VAL A N 1
ATOM 1377 C CA . VAL A 1 200 ? 5.573 -15.232 -11.373 1.00 97.25 200 VAL A CA 1
ATOM 1378 C C . VAL A 1 200 ? 5.083 -15.978 -12.621 1.00 97.25 200 VAL A C 1
ATOM 1380 O O . VAL A 1 200 ? 4.567 -15.364 -13.548 1.00 97.25 200 VAL A O 1
ATOM 1383 N N . ALA A 1 201 ? 5.200 -17.309 -12.630 1.00 97.25 201 ALA A N 1
ATOM 1384 C CA . ALA A 1 201 ? 4.715 -18.172 -13.705 1.00 97.25 201 ALA A CA 1
ATOM 1385 C C . ALA A 1 201 ? 3.187 -18.414 -13.703 1.00 97.25 201 ALA A C 1
ATOM 1387 O O . ALA A 1 201 ? 2.696 -19.122 -14.581 1.00 97.25 201 ALA A O 1
ATOM 1388 N N . ALA A 1 202 ? 2.437 -17.885 -12.728 1.00 97.50 202 ALA A N 1
ATOM 1389 C CA . ALA A 1 202 ? 0.979 -17.966 -12.713 1.00 97.50 202 ALA A CA 1
ATOM 1390 C C . ALA A 1 202 ? 0.364 -17.052 -13.785 1.00 97.50 202 ALA A C 1
ATOM 1392 O O . ALA A 1 202 ? 0.820 -15.927 -13.991 1.00 97.50 202 ALA A O 1
ATOM 1393 N N . ASP A 1 203 ? -0.702 -17.513 -14.440 1.00 97.69 203 ASP A N 1
ATOM 1394 C CA . ASP A 1 203 ? -1.503 -16.679 -15.337 1.00 97.69 203 ASP A CA 1
ATOM 1395 C C . ASP A 1 203 ? -2.594 -15.893 -14.580 1.00 97.69 203 ASP A C 1
ATOM 1397 O O . ASP A 1 203 ? -2.841 -16.100 -13.388 1.00 97.69 203 ASP A O 1
ATOM 1401 N N . GLU A 1 204 ? -3.261 -14.966 -15.275 1.00 97.25 204 GLU A N 1
ATOM 1402 C CA . GLU A 1 204 ? -4.323 -14.130 -14.695 1.00 97.25 204 GLU A CA 1
ATOM 1403 C C . GLU A 1 204 ? -5.488 -14.951 -14.106 1.00 97.25 204 GLU A C 1
ATOM 1405 O O . GLU A 1 204 ? -6.112 -14.516 -13.136 1.00 97.25 204 GLU A O 1
ATOM 1410 N N . ALA A 1 205 ? -5.774 -16.139 -14.652 1.00 97.44 205 ALA A N 1
ATOM 1411 C CA . ALA A 1 205 ? -6.861 -16.998 -14.188 1.00 97.44 205 ALA A CA 1
ATOM 1412 C C . ALA A 1 205 ? -6.480 -17.752 -12.906 1.00 97.44 205 ALA A C 1
ATOM 1414 O O . ALA A 1 205 ? -7.296 -17.836 -11.988 1.00 97.44 205 ALA A O 1
ATOM 1415 N N . ALA A 1 206 ? -5.239 -18.233 -12.802 1.00 97.75 206 ALA A N 1
ATOM 1416 C CA . ALA A 1 206 ? -4.694 -18.815 -11.581 1.00 97.75 206 ALA A CA 1
ATOM 1417 C C . ALA A 1 206 ? -4.665 -17.784 -10.439 1.00 97.75 206 ALA A C 1
ATOM 1419 O O . ALA A 1 206 ? -5.133 -18.079 -9.342 1.00 97.75 206 ALA A O 1
ATOM 1420 N N . VAL A 1 207 ? -4.216 -16.551 -10.713 1.00 98.00 207 VAL A N 1
ATOM 1421 C CA . VAL A 1 207 ? -4.259 -15.436 -9.747 1.00 98.00 207 VAL A CA 1
ATOM 1422 C C . VAL A 1 207 ? -5.685 -15.152 -9.271 1.00 98.00 207 VAL A C 1
ATOM 1424 O O . VAL A 1 207 ? -5.931 -15.042 -8.068 1.00 98.00 207 VAL A O 1
ATOM 1427 N N . ALA A 1 208 ? -6.628 -15.031 -10.209 1.00 95.62 208 ALA A N 1
ATOM 1428 C CA . ALA A 1 208 ? -8.032 -14.790 -9.898 1.00 95.62 208 ALA A CA 1
ATOM 1429 C C . ALA A 1 208 ? -8.637 -15.933 -9.062 1.00 95.62 208 ALA A C 1
ATOM 1431 O O . ALA A 1 208 ? -9.359 -15.663 -8.104 1.00 95.62 208 ALA A O 1
ATOM 1432 N N . GLY A 1 209 ? -8.292 -17.186 -9.378 1.00 97.06 209 GLY A N 1
ATOM 1433 C CA . GLY A 1 209 ? -8.665 -18.375 -8.611 1.00 97.06 209 GLY A CA 1
ATOM 1434 C C . GLY A 1 209 ? -8.138 -18.332 -7.178 1.00 97.06 209 GLY A C 1
ATOM 1435 O O . GLY A 1 209 ? -8.932 -18.394 -6.246 1.00 97.06 209 GLY A O 1
ATOM 1436 N N . THR A 1 210 ? -6.831 -18.112 -6.984 1.00 97.62 210 THR A N 1
ATOM 1437 C CA . THR A 1 210 ? -6.228 -17.987 -5.645 1.00 97.62 210 THR A CA 1
ATOM 1438 C C . THR A 1 210 ? -6.921 -16.913 -4.805 1.00 97.62 210 THR A C 1
ATOM 1440 O O . THR A 1 210 ? -7.234 -17.156 -3.642 1.00 97.62 210 THR A O 1
ATOM 1443 N N . VAL A 1 211 ? -7.211 -15.733 -5.365 1.00 97.88 211 VAL A N 1
ATOM 1444 C CA . VAL A 1 211 ? -7.895 -14.670 -4.605 1.00 97.88 211 VAL A CA 1
ATOM 1445 C C . VAL A 1 211 ? -9.368 -14.997 -4.342 1.00 97.88 211 VAL A C 1
ATOM 1447 O O . VAL A 1 211 ? -9.859 -14.692 -3.256 1.00 97.88 211 VAL A O 1
ATOM 1450 N N . ALA A 1 212 ? -10.066 -15.658 -5.267 1.00 96.19 212 ALA A N 1
ATOM 1451 C CA . ALA A 1 212 ? -11.433 -16.122 -5.041 1.00 96.19 212 ALA A CA 1
ATOM 1452 C C . ALA A 1 212 ? -11.507 -17.198 -3.939 1.00 96.19 212 ALA A C 1
ATOM 1454 O O . ALA A 1 212 ? -12.345 -17.086 -3.045 1.00 96.19 212 ALA A O 1
ATOM 1455 N N . ASP A 1 213 ? -10.593 -18.173 -3.943 1.00 97.25 213 ASP A N 1
ATOM 1456 C CA . ASP A 1 213 ? -10.491 -19.236 -2.930 1.00 97.25 213 ASP A CA 1
ATOM 1457 C C . ASP A 1 213 ? -10.090 -18.690 -1.550 1.00 97.25 213 ASP A C 1
ATOM 1459 O O . ASP A 1 213 ? -10.510 -19.206 -0.510 1.00 97.25 213 ASP A O 1
ATOM 1463 N N . LEU A 1 214 ? -9.310 -17.604 -1.516 1.00 97.25 214 LEU A N 1
ATOM 1464 C CA . LEU A 1 214 ? -9.076 -16.852 -0.287 1.00 97.25 214 LEU A CA 1
ATOM 1465 C C . LEU A 1 214 ? -10.351 -16.181 0.238 1.00 97.25 214 LEU A C 1
ATOM 1467 O O . LEU A 1 214 ? -10.438 -15.984 1.446 1.00 97.25 214 LEU A O 1
ATOM 1471 N N . GLY A 1 215 ? -11.305 -15.801 -0.611 1.00 96.88 215 GLY A N 1
ATOM 1472 C CA . GLY A 1 215 ? -12.549 -15.132 -0.216 1.00 96.88 215 GLY A CA 1
ATOM 1473 C C . GLY A 1 215 ? -12.391 -13.858 0.640 1.00 96.88 215 GLY A C 1
ATOM 1474 O O . GLY A 1 215 ? -13.096 -13.736 1.646 1.00 96.88 215 GLY A O 1
ATOM 1475 N N . PRO A 1 216 ? -11.479 -12.913 0.326 1.00 98.25 216 PRO A N 1
ATOM 1476 C CA . PRO A 1 216 ? -11.442 -11.628 1.015 1.00 98.25 216 PRO A CA 1
ATOM 1477 C C . PRO A 1 216 ? -12.672 -10.781 0.647 1.00 98.25 216 PRO A C 1
ATOM 1479 O O . PRO A 1 216 ? -13.213 -10.915 -0.446 1.00 98.25 216 PRO A O 1
ATOM 1482 N N . SER A 1 217 ? -13.090 -9.860 1.521 1.00 98.12 217 SER A N 1
ATOM 1483 C CA . SER A 1 217 ? -14.074 -8.824 1.145 1.00 98.12 217 SER A CA 1
ATOM 1484 C C . SER A 1 217 ? -13.412 -7.548 0.617 1.00 98.12 217 SER A C 1
ATOM 1486 O O . SER A 1 217 ? -14.048 -6.758 -0.078 1.00 98.12 217 SER A O 1
ATOM 1488 N N . HIS A 1 218 ? -12.128 -7.356 0.930 1.00 98.56 218 HIS A N 1
ATOM 1489 C CA . HIS A 1 218 ? -11.332 -6.198 0.529 1.00 98.56 218 HIS A CA 1
ATOM 1490 C C . HIS A 1 218 ? -10.008 -6.643 -0.089 1.00 98.56 218 HIS A C 1
ATOM 1492 O O . HIS A 1 218 ? -9.389 -7.582 0.413 1.00 98.56 218 HIS A O 1
ATOM 1498 N N . LEU A 1 219 ? -9.536 -5.937 -1.115 1.00 98.81 219 LEU A N 1
ATOM 1499 C CA . LEU A 1 219 ? -8.222 -6.159 -1.720 1.00 98.81 219 LEU A CA 1
ATOM 1500 C C . LEU A 1 219 ? -7.498 -4.821 -1.895 1.00 98.81 219 LEU A C 1
ATOM 1502 O O . LEU A 1 219 ? -7.976 -3.951 -2.620 1.00 98.81 219 LEU A O 1
ATOM 1506 N N . VAL A 1 220 ? -6.361 -4.642 -1.224 1.00 98.94 220 VAL A N 1
ATOM 1507 C CA . VAL A 1 220 ? -5.601 -3.383 -1.212 1.00 98.94 220 VAL A CA 1
ATOM 1508 C C . VAL A 1 220 ? -4.203 -3.604 -1.775 1.00 98.94 220 VAL A C 1
ATOM 1510 O O . VAL A 1 220 ? -3.432 -4.366 -1.201 1.00 98.94 220 VAL A O 1
ATOM 1513 N N . ALA A 1 221 ? -3.858 -2.936 -2.875 1.00 98.94 221 ALA A N 1
ATOM 1514 C CA . ALA A 1 221 ? -2.478 -2.885 -3.358 1.00 98.94 221 ALA A CA 1
ATOM 1515 C C . ALA A 1 221 ? -1.639 -1.912 -2.513 1.00 98.94 221 ALA A C 1
ATOM 1517 O O . ALA A 1 221 ? -2.135 -0.862 -2.118 1.00 98.94 221 ALA A O 1
ATOM 1518 N N . VAL A 1 222 ? -0.374 -2.231 -2.255 1.00 98.94 222 VAL A N 1
ATOM 1519 C CA . VAL A 1 222 ? 0.598 -1.332 -1.616 1.00 98.94 222 VAL A CA 1
ATOM 1520 C C . VAL A 1 222 ? 1.948 -1.589 -2.266 1.00 98.94 222 VAL A C 1
ATOM 1522 O O . VAL A 1 222 ? 2.480 -2.686 -2.109 1.00 98.94 222 VAL A O 1
ATOM 1525 N N . GLU A 1 223 ? 2.482 -0.617 -3.001 1.00 98.62 223 GLU A N 1
ATOM 1526 C CA . GLU A 1 223 ? 3.688 -0.785 -3.827 1.00 98.62 223 GLU A CA 1
ATOM 1527 C C . GLU A 1 223 ? 3.659 -2.095 -4.627 1.00 98.62 223 GLU A C 1
ATOM 1529 O O . GLU A 1 223 ? 4.415 -3.047 -4.403 1.00 98.62 223 GLU A O 1
ATOM 1534 N N . ARG A 1 224 ? 2.676 -2.190 -5.526 1.00 98.69 224 ARG A N 1
ATOM 1535 C CA . ARG A 1 224 ? 2.602 -3.293 -6.481 1.00 98.69 224 ARG A CA 1
ATOM 1536 C C . ARG A 1 224 ? 2.400 -2.758 -7.880 1.00 98.69 224 ARG A C 1
ATOM 1538 O O . ARG A 1 224 ? 1.334 -2.230 -8.196 1.00 98.69 224 ARG A O 1
ATOM 1545 N N . LEU A 1 225 ? 3.405 -2.957 -8.728 1.00 98.50 225 LEU A N 1
ATOM 1546 C CA . LEU A 1 225 ? 3.350 -2.553 -10.128 1.00 98.50 225 LEU A CA 1
ATOM 1547 C C . LEU A 1 225 ? 2.180 -3.224 -10.858 1.00 98.50 225 LEU A C 1
ATOM 1549 O O . LEU A 1 225 ? 1.872 -4.396 -10.628 1.00 98.50 225 LEU A O 1
ATOM 1553 N N . GLY A 1 226 ? 1.551 -2.476 -11.761 1.00 98.38 226 GLY A N 1
ATOM 1554 C CA . GLY A 1 226 ? 0.487 -2.968 -12.628 1.00 98.38 226 GLY A CA 1
ATOM 1555 C C . GLY A 1 226 ? 0.774 -2.694 -14.107 1.00 98.38 226 GLY A C 1
ATOM 1556 O O . GLY A 1 226 ? 1.681 -1.931 -14.446 1.00 98.38 226 GLY A O 1
ATOM 1557 N N . PRO A 1 227 ? 0.020 -3.327 -15.020 1.00 98.38 227 PRO A N 1
ATOM 1558 C CA . PRO A 1 227 ? 0.203 -3.140 -16.448 1.00 98.38 227 PRO A CA 1
ATOM 1559 C C . PRO A 1 227 ? -0.208 -1.734 -16.892 1.00 98.38 227 PRO A C 1
ATOM 1561 O O . PRO A 1 227 ? -1.221 -1.188 -16.449 1.00 98.38 227 PRO A O 1
ATOM 1564 N N . ASN A 1 228 ? 0.526 -1.185 -17.854 1.00 98.25 228 ASN A N 1
ATOM 1565 C CA . ASN A 1 228 ? 0.118 -0.013 -18.618 1.00 98.25 228 ASN A CA 1
ATOM 1566 C C . ASN A 1 228 ? -0.957 -0.364 -19.674 1.00 98.25 228 ASN A C 1
ATOM 1568 O O . ASN A 1 228 ? -1.453 -1.495 -19.754 1.00 98.25 228 ASN A O 1
ATOM 1572 N N . THR A 1 229 ? -1.326 0.608 -20.512 1.00 96.94 229 THR A N 1
ATOM 1573 C CA . THR A 1 229 ? -2.288 0.445 -21.623 1.00 96.94 229 THR A CA 1
ATOM 1574 C C . THR A 1 229 ? -1.867 -0.573 -22.687 1.00 96.94 229 THR A C 1
ATOM 1576 O O . THR A 1 229 ? -2.733 -1.114 -23.368 1.00 96.94 229 THR A O 1
ATOM 1579 N N . GLU A 1 230 ? -0.574 -0.883 -22.801 1.00 97.50 230 GLU A N 1
ATOM 1580 C CA . GLU A 1 230 ? -0.028 -1.913 -23.697 1.00 97.50 230 GLU A CA 1
ATOM 1581 C C . GLU A 1 230 ? 0.067 -3.299 -23.028 1.00 97.50 230 GLU A C 1
ATOM 1583 O O . GLU A 1 230 ? 0.554 -4.246 -23.641 1.00 97.50 230 GLU A O 1
ATOM 1588 N N . GLY A 1 231 ? -0.375 -3.433 -21.772 1.00 97.75 231 GLY A N 1
ATOM 1589 C CA . GLY A 1 231 ? -0.303 -4.681 -21.006 1.00 97.75 231 GLY A CA 1
ATOM 1590 C C . G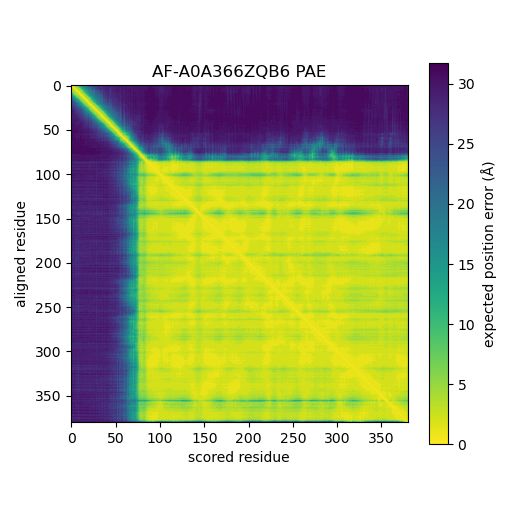LY A 1 231 ? 1.047 -4.948 -20.333 1.00 97.75 231 GLY A C 1
ATOM 1591 O O . GLY A 1 231 ? 1.209 -6.008 -19.738 1.00 97.75 231 GLY A O 1
ATOM 1592 N N . ARG A 1 232 ? 2.001 -4.009 -20.389 1.00 98.00 232 ARG A N 1
ATOM 1593 C CA . ARG A 1 232 ? 3.351 -4.179 -19.826 1.00 98.00 232 ARG A CA 1
ATOM 1594 C C . ARG A 1 232 ? 3.440 -3.634 -18.409 1.00 98.00 232 ARG A C 1
ATOM 1596 O O . ARG A 1 232 ? 3.014 -2.505 -18.164 1.00 98.00 232 ARG A O 1
ATOM 1603 N N . VAL A 1 233 ? 4.058 -4.380 -17.503 1.00 98.00 233 VAL A N 1
ATOM 1604 C CA . VAL A 1 233 ? 4.448 -3.890 -16.177 1.00 98.00 233 VAL A CA 1
ATOM 1605 C C . VAL A 1 233 ? 5.770 -3.134 -16.308 1.00 98.00 233 VAL A C 1
ATOM 1607 O O . VAL A 1 233 ? 6.777 -3.695 -16.740 1.00 98.00 233 VAL A O 1
ATOM 1610 N N . MET A 1 234 ? 5.776 -1.852 -15.941 1.00 97.25 234 MET A N 1
ATOM 1611 C CA . MET A 1 234 ? 6.915 -0.958 -16.158 1.00 97.25 234 MET A CA 1
ATOM 1612 C C . MET A 1 234 ? 7.443 -0.395 -14.838 1.00 97.25 234 MET A C 1
ATOM 1614 O O . MET A 1 234 ? 6.682 0.108 -14.018 1.00 97.25 234 MET A O 1
ATOM 1618 N N . THR A 1 235 ? 8.762 -0.398 -14.657 1.00 95.69 235 THR A N 1
ATOM 1619 C CA . THR A 1 235 ? 9.425 0.330 -13.556 1.00 95.69 235 THR A CA 1
ATOM 1620 C C . THR A 1 235 ? 9.451 1.842 -13.807 1.00 95.69 235 THR A C 1
ATOM 1622 O O . THR A 1 235 ? 9.348 2.289 -14.951 1.00 95.69 235 THR A O 1
ATOM 1625 N N . MET A 1 236 ? 9.756 2.634 -12.774 1.00 94.75 236 MET A N 1
ATOM 1626 C CA . MET A 1 236 ? 10.012 4.084 -12.883 1.00 94.75 236 MET A CA 1
ATOM 1627 C C . MET A 1 236 ? 11.141 4.461 -13.860 1.00 94.75 236 MET A C 1
ATOM 1629 O O . MET A 1 236 ? 11.189 5.578 -14.369 1.00 94.75 236 MET A O 1
ATOM 1633 N N 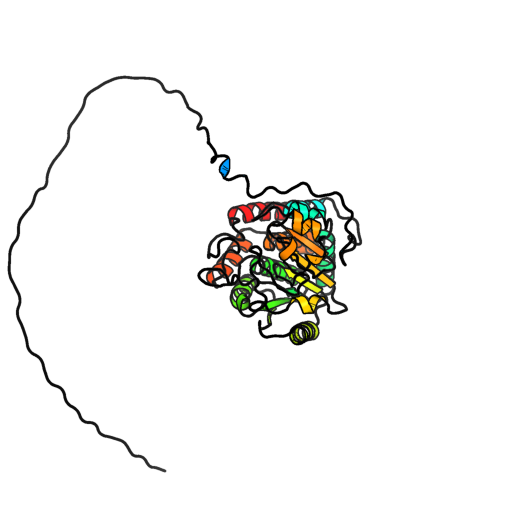. ARG A 1 237 ? 12.046 3.524 -14.182 1.00 93.00 237 ARG A N 1
ATOM 1634 C CA . ARG A 1 237 ? 13.092 3.689 -15.212 1.00 93.00 237 ARG A CA 1
ATOM 1635 C C . ARG A 1 237 ? 12.588 3.387 -16.634 1.00 93.00 237 ARG A C 1
ATOM 1637 O O . ARG A 1 237 ? 13.379 3.356 -17.574 1.00 93.00 237 ARG A O 1
ATOM 1644 N N . ALA A 1 238 ? 11.288 3.127 -16.787 1.00 94.88 238 ALA A N 1
ATOM 1645 C CA . ALA A 1 238 ? 10.633 2.642 -17.998 1.00 94.88 238 ALA A CA 1
ATOM 1646 C C . ALA A 1 238 ? 11.300 1.391 -18.608 1.00 94.88 238 ALA A C 1
ATOM 1648 O O . ALA A 1 238 ? 11.345 1.237 -19.836 1.00 94.88 238 ALA A O 1
ATOM 1649 N N . VAL A 1 239 ? 11.790 0.509 -17.727 1.00 94.12 239 VAL A N 1
ATOM 1650 C CA . VAL A 1 239 ? 12.200 -0.873 -18.021 1.00 94.12 239 VAL A CA 1
ATOM 1651 C C . VAL A 1 239 ? 10.994 -1.784 -17.809 1.00 94.12 239 VAL A C 1
ATOM 1653 O O . VAL A 1 239 ? 10.318 -1.661 -16.786 1.00 94.12 239 VAL A O 1
ATOM 1656 N N . ASP A 1 240 ? 10.743 -2.660 -18.778 1.00 95.69 240 ASP A N 1
ATOM 1657 C CA . ASP A 1 240 ? 9.702 -3.689 -18.742 1.00 95.69 240 ASP A CA 1
ATOM 1658 C C . ASP A 1 240 ? 10.131 -4.826 -17.804 1.00 95.69 240 ASP A C 1
ATOM 1660 O O . ASP A 1 240 ? 11.223 -5.377 -17.953 1.00 95.69 240 ASP A O 1
ATOM 1664 N N . VAL A 1 241 ? 9.288 -5.135 -16.821 1.00 95.62 241 VAL A N 1
ATOM 1665 C CA . VAL A 1 241 ? 9.491 -6.195 -15.818 1.00 95.62 241 VAL A CA 1
ATOM 1666 C C . VAL A 1 241 ? 8.345 -7.209 -15.815 1.00 95.62 241 VAL A C 1
ATOM 1668 O O . VAL A 1 241 ? 8.248 -8.025 -14.905 1.00 95.62 241 VAL A O 1
ATOM 1671 N N . THR A 1 242 ? 7.506 -7.215 -16.859 1.00 96.38 242 THR A N 1
ATOM 1672 C CA . THR A 1 242 ? 6.335 -8.107 -16.981 1.00 96.38 242 THR A CA 1
ATOM 1673 C C . THR A 1 242 ? 6.702 -9.582 -16.792 1.00 96.38 242 THR A C 1
ATOM 1675 O O . THR A 1 242 ? 5.993 -10.317 -16.117 1.00 96.38 242 THR A O 1
ATOM 1678 N N . ALA A 1 243 ? 7.846 -10.017 -17.332 1.00 94.44 243 ALA A N 1
ATOM 1679 C CA . ALA A 1 243 ? 8.327 -11.398 -17.215 1.00 94.44 243 ALA A CA 1
ATOM 1680 C C . ALA A 1 243 ? 8.872 -11.772 -15.817 1.00 94.44 243 ALA A C 1
ATOM 1682 O O . ALA A 1 243 ? 9.186 -12.935 -15.578 1.00 94.44 243 ALA A O 1
ATOM 1683 N N . SER A 1 244 ? 9.010 -10.802 -14.909 1.00 93.81 244 SER A N 1
ATOM 1684 C CA . SER A 1 244 ? 9.500 -10.963 -13.533 1.00 93.81 244 SER A CA 1
ATOM 1685 C C . SER A 1 244 ? 8.508 -10.405 -12.505 1.00 93.81 244 SER A C 1
ATOM 1687 O O . SER A 1 244 ? 8.909 -9.888 -11.465 1.00 93.81 244 SER A O 1
ATOM 1689 N N . THR A 1 245 ? 7.211 -10.407 -12.819 1.00 96.69 245 THR A N 1
ATOM 1690 C CA . THR A 1 245 ? 6.154 -9.886 -11.945 1.00 96.69 245 THR A CA 1
ATOM 1691 C C . THR A 1 245 ? 4.896 -10.728 -12.125 1.00 96.69 245 THR A C 1
ATOM 1693 O O . THR A 1 245 ? 4.306 -10.725 -13.201 1.00 96.69 245 THR A O 1
ATOM 1696 N N . ALA A 1 246 ? 4.460 -11.433 -11.075 1.00 97.88 246 ALA A N 1
ATOM 1697 C CA . ALA A 1 246 ? 3.202 -12.184 -11.127 1.00 97.88 246 ALA A CA 1
ATOM 1698 C C . ALA A 1 246 ? 2.012 -11.245 -11.427 1.00 97.88 246 ALA A C 1
ATOM 1700 O O . ALA A 1 246 ? 1.981 -10.130 -10.883 1.00 97.88 246 ALA A O 1
ATOM 1701 N N . PRO A 1 247 ? 1.004 -11.665 -12.216 1.00 97.88 247 PRO A N 1
ATOM 1702 C CA . PRO A 1 247 ? -0.078 -10.795 -12.682 1.00 97.88 247 PRO A CA 1
ATOM 1703 C C . PRO A 1 247 ? -1.165 -10.546 -11.614 1.00 97.88 247 PRO A C 1
ATOM 1705 O O . PRO A 1 247 ? -2.363 -10.664 -11.863 1.00 97.88 247 PRO A O 1
ATOM 1708 N N . LEU A 1 248 ? -0.744 -10.163 -10.402 1.00 98.44 248 LEU A N 1
ATOM 1709 C CA . LEU A 1 248 ? -1.582 -9.871 -9.231 1.00 98.44 248 LEU A CA 1
ATOM 1710 C C . LEU A 1 248 ? -2.637 -8.777 -9.485 1.00 98.44 248 LEU A C 1
ATOM 1712 O O . LEU A 1 248 ? -3.637 -8.710 -8.772 1.00 98.44 248 LEU A O 1
ATOM 1716 N N . HIS A 1 249 ? -2.470 -7.960 -10.530 1.00 98.12 249 HIS A N 1
ATOM 1717 C CA . HIS A 1 249 ? -3.481 -7.003 -10.985 1.00 98.12 249 HIS A CA 1
ATOM 1718 C C . HIS A 1 249 ? -4.791 -7.660 -11.440 1.00 98.12 249 HIS A C 1
ATOM 1720 O O . HIS A 1 249 ? -5.836 -7.020 -11.350 1.00 98.12 249 HIS A O 1
ATOM 1726 N N . ALA A 1 250 ? -4.763 -8.915 -11.903 1.00 97.38 250 ALA A N 1
ATOM 1727 C CA . ALA A 1 250 ? -5.949 -9.622 -12.387 1.00 97.38 250 ALA A CA 1
ATOM 1728 C C . ALA A 1 250 ? -7.031 -9.757 -11.302 1.00 97.38 250 ALA A C 1
ATOM 1730 O O . ALA A 1 250 ? -8.223 -9.622 -11.579 1.00 97.38 250 ALA A O 1
ATOM 1731 N N . ALA A 1 251 ? -6.615 -9.926 -10.044 1.00 97.88 251 ALA A N 1
ATOM 1732 C CA . ALA A 1 251 ? -7.516 -10.040 -8.902 1.00 97.88 251 ALA A CA 1
ATOM 1733 C C . ALA A 1 251 ? -8.362 -8.776 -8.650 1.00 97.88 251 ALA A C 1
ATOM 1735 O O . ALA A 1 251 ? -9.479 -8.878 -8.150 1.00 97.88 251 ALA A O 1
ATOM 1736 N N . PHE A 1 252 ? -7.891 -7.591 -9.051 1.00 97.69 252 PHE A N 1
ATOM 1737 C CA . PHE A 1 252 ? -8.626 -6.326 -8.887 1.00 97.69 252 PHE A CA 1
ATOM 1738 C C . PHE A 1 252 ? -9.799 -6.172 -9.874 1.00 97.69 252 PHE A C 1
ATOM 1740 O O . PHE A 1 252 ? -10.589 -5.235 -9.763 1.00 97.69 252 PHE A O 1
ATOM 1747 N N . ALA A 1 253 ? -9.947 -7.098 -10.828 1.00 93.88 253 ALA A N 1
ATOM 1748 C CA . ALA A 1 253 ? -11.123 -7.194 -11.689 1.00 93.88 253 ALA A CA 1
ATOM 1749 C C . ALA A 1 253 ? -12.234 -8.099 -11.115 1.00 93.88 253 ALA A C 1
ATOM 1751 O O . ALA A 1 253 ? -13.328 -8.128 -11.685 1.00 93.88 253 ALA A O 1
ATOM 1752 N N . LEU A 1 254 ? -11.984 -8.828 -10.016 1.00 94.25 254 LEU A N 1
ATOM 1753 C CA . LEU A 1 254 ? -12.964 -9.739 -9.417 1.00 94.25 254 LEU A CA 1
ATOM 1754 C C . LEU A 1 254 ? -14.195 -8.978 -8.879 1.00 94.25 254 LEU A C 1
ATOM 1756 O O . LEU A 1 254 ? -14.052 -7.934 -8.238 1.00 94.25 254 LEU A O 1
ATOM 1760 N N . PRO A 1 255 ? -15.421 -9.485 -9.113 1.00 93.00 255 PRO A N 1
ATOM 1761 C CA . PRO A 1 255 ? -16.638 -8.852 -8.621 1.00 93.00 255 PRO A CA 1
ATOM 1762 C C . PRO A 1 255 ? -16.794 -9.026 -7.104 1.00 93.00 255 PRO A C 1
ATOM 1764 O O . PRO A 1 255 ? -16.419 -10.051 -6.542 1.00 93.00 255 PRO A O 1
ATOM 1767 N N . GLY A 1 256 ? -17.418 -8.045 -6.449 1.00 91.62 256 GLY A N 1
ATOM 1768 C CA . GLY A 1 256 ? -17.765 -8.110 -5.022 1.00 91.62 256 GLY A CA 1
ATOM 1769 C C . GLY A 1 256 ? -16.644 -7.734 -4.046 1.00 91.62 256 GLY A C 1
ATOM 1770 O O . GLY A 1 256 ? -16.919 -7.624 -2.855 1.00 91.62 256 GLY A O 1
ATOM 1771 N N . LEU A 1 257 ? -15.422 -7.488 -4.529 1.00 95.25 257 LEU A N 1
ATOM 1772 C CA . LEU A 1 257 ? -14.335 -6.935 -3.720 1.00 95.25 257 LEU A CA 1
ATOM 1773 C C . LEU A 1 257 ? -14.464 -5.414 -3.589 1.00 95.25 257 LEU A C 1
ATOM 1775 O O . LEU A 1 257 ? -14.680 -4.725 -4.585 1.00 95.25 257 LEU A O 1
ATOM 1779 N N . VAL A 1 258 ? -14.233 -4.891 -2.385 1.00 97.19 258 VAL A N 1
ATOM 1780 C CA . VAL A 1 258 ? -13.896 -3.476 -2.181 1.00 97.19 258 VAL A CA 1
ATOM 1781 C C . VAL A 1 258 ? -12.401 -3.303 -2.442 1.00 97.19 258 VAL A C 1
ATOM 1783 O O . VAL A 1 258 ? -11.569 -3.907 -1.760 1.00 97.19 258 VAL A O 1
ATOM 1786 N N . THR A 1 259 ? -12.035 -2.502 -3.442 1.00 98.56 259 THR A N 1
ATOM 1787 C CA . THR A 1 259 ? -10.641 -2.378 -3.890 1.00 98.56 259 THR A CA 1
ATOM 1788 C C . THR A 1 259 ? -9.971 -1.089 -3.417 1.00 98.56 259 THR A C 1
ATOM 1790 O O . THR A 1 259 ? -10.488 0.016 -3.582 1.00 98.56 259 THR A O 1
ATOM 1793 N N . GLY A 1 260 ? -8.775 -1.220 -2.849 1.00 98.62 260 GLY A N 1
ATOM 1794 C CA . GLY A 1 260 ? -7.937 -0.104 -2.420 1.00 98.62 260 GLY A CA 1
ATOM 1795 C C . GLY A 1 260 ? -6.561 -0.126 -3.076 1.00 98.62 260 GLY A C 1
ATOM 1796 O O . GLY A 1 260 ? -6.120 -1.154 -3.591 1.00 98.62 260 GLY A O 1
ATOM 1797 N N . ALA A 1 261 ? -5.852 0.995 -3.013 1.00 98.81 261 ALA A N 1
ATOM 1798 C CA . ALA A 1 261 ? -4.437 1.047 -3.350 1.00 98.81 261 ALA A CA 1
ATOM 1799 C C . ALA A 1 261 ? -3.680 2.106 -2.546 1.00 98.81 261 ALA A C 1
ATOM 1801 O O . ALA A 1 261 ? -4.255 3.114 -2.129 1.00 98.81 261 ALA A O 1
ATOM 1802 N N . VAL A 1 262 ? -2.377 1.887 -2.411 1.00 98.88 262 VAL A N 1
ATOM 1803 C CA . VAL A 1 262 ? -1.367 2.848 -1.980 1.00 98.88 262 VAL A CA 1
ATOM 1804 C C . VAL A 1 262 ? -0.227 2.826 -3.006 1.00 98.88 262 VAL A C 1
ATOM 1806 O O . VAL A 1 262 ? 0.213 1.740 -3.388 1.00 98.88 262 VAL A O 1
ATOM 1809 N N . GLY A 1 263 ? 0.213 4.005 -3.454 1.00 98.19 263 GLY A N 1
ATOM 1810 C CA . GLY A 1 263 ? 1.317 4.174 -4.408 1.00 98.19 263 GLY A CA 1
ATOM 1811 C C . GLY A 1 263 ? 1.940 5.577 -4.369 1.00 98.19 263 GLY A C 1
ATOM 1812 O O . GLY A 1 263 ? 1.339 6.521 -3.842 1.00 98.19 263 GLY A O 1
ATOM 1813 N N . ASP A 1 264 ? 3.117 5.721 -4.973 1.00 97.19 264 ASP A N 1
ATOM 1814 C CA . ASP A 1 264 ? 3.919 6.942 -5.083 1.00 97.19 264 ASP A CA 1
ATOM 1815 C C . ASP A 1 264 ? 4.349 7.307 -6.533 1.00 97.19 264 ASP A C 1
ATOM 1817 O O . ASP A 1 264 ? 4.809 8.425 -6.785 1.00 97.19 264 ASP A O 1
ATOM 1821 N N . GLY A 1 265 ? 4.200 6.402 -7.511 1.00 95.62 265 GLY A N 1
ATOM 1822 C CA . GLY A 1 265 ? 4.857 6.466 -8.823 1.00 95.62 265 GLY A CA 1
ATOM 1823 C C . GLY A 1 265 ? 3.983 6.636 -10.057 1.00 95.62 265 GLY A C 1
ATOM 1824 O O . GLY A 1 265 ? 4.450 7.193 -11.048 1.00 95.62 265 GLY A O 1
ATOM 1825 N N . GLY A 1 266 ? 2.725 6.212 -10.033 1.00 97.44 266 GLY A N 1
ATOM 1826 C CA . GLY A 1 266 ? 1.854 6.198 -11.211 1.00 97.44 266 GLY A CA 1
ATOM 1827 C C . GLY A 1 266 ? 1.885 4.887 -12.013 1.00 97.44 266 GLY A C 1
ATOM 1828 O O . GLY A 1 266 ? 1.072 4.725 -12.922 1.00 97.44 266 GLY A O 1
ATOM 1829 N N . ASN A 1 267 ? 2.784 3.953 -11.702 1.00 98.31 267 ASN A N 1
ATOM 1830 C CA . ASN A 1 267 ? 2.964 2.649 -12.360 1.00 98.31 267 ASN A CA 1
ATOM 1831 C C . ASN A 1 267 ? 2.429 1.458 -11.531 1.00 98.31 267 ASN A C 1
ATOM 1833 O O . ASN A 1 267 ? 2.526 0.303 -11.949 1.00 98.31 267 ASN A O 1
ATOM 1837 N N . GLU A 1 268 ? 1.809 1.735 -10.391 1.00 98.69 268 GLU A N 1
ATOM 1838 C CA . GLU A 1 268 ? 1.240 0.778 -9.446 1.00 98.69 268 GLU A CA 1
ATOM 1839 C C . GLU A 1 268 ? -0.253 0.543 -9.680 1.00 98.69 268 GLU A C 1
ATOM 1841 O O . GLU A 1 268 ? -0.979 1.371 -10.238 1.00 98.69 268 GLU A O 1
ATOM 1846 N N . ILE A 1 269 ? -0.746 -0.612 -9.239 1.00 98.75 269 ILE A N 1
ATOM 1847 C CA . ILE A 1 269 ? -2.177 -0.920 -9.203 1.00 98.75 269 ILE A CA 1
ATOM 1848 C C . ILE A 1 269 ? -2.918 0.191 -8.447 1.00 98.75 269 ILE A C 1
ATOM 1850 O O . ILE A 1 269 ? -2.503 0.619 -7.377 1.00 98.75 269 ILE A O 1
ATOM 1854 N N . GLY A 1 270 ? -4.024 0.664 -9.019 1.00 98.25 270 GLY A N 1
ATOM 1855 C CA . GLY A 1 270 ? -4.825 1.768 -8.498 1.00 98.25 270 GLY A CA 1
ATOM 1856 C C . GLY A 1 270 ? -4.486 3.129 -9.092 1.00 98.25 270 GLY A C 1
ATOM 1857 O O . GLY A 1 270 ? -5.383 3.967 -9.178 1.00 98.25 270 GLY A O 1
ATOM 1858 N N . MET A 1 271 ? -3.271 3.338 -9.614 1.00 98.12 271 MET A N 1
ATOM 1859 C CA . MET A 1 271 ? -2.906 4.581 -10.314 1.00 98.12 271 MET A CA 1
ATOM 1860 C C . MET A 1 271 ? -3.685 4.802 -11.618 1.00 98.12 271 MET A C 1
ATOM 1862 O O . MET A 1 271 ? -3.724 5.926 -12.110 1.00 98.12 271 MET A O 1
ATOM 1866 N N . GLY A 1 272 ? -4.429 3.799 -12.102 1.00 97.38 272 GLY A N 1
ATOM 1867 C CA . GLY A 1 272 ? -5.459 3.978 -13.131 1.00 97.38 272 GLY A CA 1
ATOM 1868 C C . GLY A 1 272 ? -6.634 4.878 -12.712 1.00 97.38 272 GLY A C 1
ATOM 1869 O O . GLY A 1 272 ? -7.490 5.164 -13.543 1.00 97.38 272 GLY A O 1
ATOM 1870 N N . ASN A 1 273 ? -6.686 5.325 -11.449 1.00 96.19 273 ASN A N 1
ATOM 1871 C CA . ASN A 1 273 ? -7.572 6.394 -10.973 1.00 96.19 273 ASN A CA 1
ATOM 1872 C C . ASN A 1 273 ? -7.021 7.812 -11.228 1.00 96.19 273 ASN A C 1
ATOM 1874 O O . ASN A 1 273 ? -7.762 8.787 -11.088 1.00 96.19 273 ASN A O 1
ATOM 1878 N N . VAL A 1 274 ? -5.731 7.954 -11.549 1.00 96.56 274 VAL A N 1
ATOM 1879 C CA . VAL A 1 274 ? -5.116 9.240 -11.896 1.00 96.56 274 VAL A CA 1
ATOM 1880 C C . VAL A 1 274 ? -5.192 9.416 -13.418 1.00 96.56 274 VAL A C 1
ATOM 1882 O O . VAL A 1 274 ? -4.792 8.510 -14.152 1.00 96.56 274 VAL A O 1
ATOM 1885 N N . PRO A 1 275 ? -5.664 10.565 -13.939 1.00 95.25 275 PRO A N 1
ATOM 1886 C CA . PRO A 1 275 ? -5.674 10.815 -15.377 1.00 95.25 275 PRO A CA 1
ATOM 1887 C C . PRO A 1 275 ? -4.280 10.645 -15.996 1.00 95.25 275 PRO A C 1
ATOM 1889 O O . PRO A 1 275 ? -3.290 11.178 -15.493 1.00 95.25 275 PRO A O 1
ATOM 1892 N N . ALA A 1 276 ? -4.191 9.913 -17.108 1.00 94.56 276 ALA A N 1
ATOM 1893 C CA . ALA A 1 276 ? -2.905 9.560 -17.713 1.00 94.56 276 ALA A CA 1
ATOM 1894 C C . ALA A 1 276 ? -2.087 10.784 -18.181 1.00 94.56 276 ALA A C 1
ATOM 1896 O O . ALA A 1 276 ? -0.860 10.714 -18.229 1.00 94.56 276 ALA A O 1
ATOM 1897 N N . ASP A 1 277 ? -2.739 11.914 -18.484 1.00 95.94 277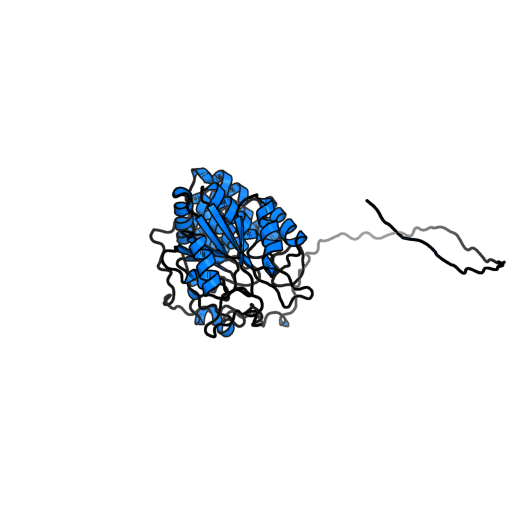 ASP A N 1
ATOM 1898 C CA . ASP A 1 277 ? -2.077 13.190 -18.779 1.00 95.94 277 ASP A CA 1
ATOM 1899 C C . ASP A 1 277 ? -1.473 13.849 -17.525 1.00 95.94 277 ASP A C 1
ATOM 1901 O O . ASP A 1 277 ? -0.395 14.436 -17.614 1.00 95.94 277 ASP A O 1
ATOM 1905 N N . VAL A 1 278 ? -2.088 13.678 -16.350 1.00 97.00 278 VAL A N 1
ATOM 1906 C CA . VAL A 1 278 ? -1.504 14.067 -15.053 1.00 97.00 278 VAL A CA 1
ATOM 1907 C C . VAL A 1 278 ? -0.293 13.192 -14.727 1.00 97.00 278 VAL A C 1
ATOM 1909 O O . VAL A 1 278 ? 0.770 13.735 -14.424 1.00 97.00 278 VAL A O 1
ATOM 1912 N N . VAL A 1 279 ? -0.389 11.863 -14.873 1.00 97.62 279 VAL A N 1
ATOM 1913 C CA . VAL A 1 279 ? 0.772 10.967 -14.675 1.00 97.62 279 VAL A CA 1
ATOM 1914 C C . VAL A 1 279 ? 1.906 11.337 -15.639 1.00 97.62 279 VAL A C 1
ATOM 1916 O O . VAL A 1 279 ? 3.051 11.488 -15.220 1.00 97.62 279 VAL A O 1
ATOM 1919 N N . ALA A 1 280 ? 1.601 11.574 -16.919 1.00 97.31 280 ALA A N 1
ATOM 1920 C CA . ALA A 1 280 ? 2.581 11.995 -17.921 1.00 97.31 280 ALA A CA 1
ATOM 1921 C C . ALA A 1 280 ? 3.236 13.362 -17.644 1.00 97.31 280 ALA A C 1
ATOM 1923 O O . ALA A 1 280 ? 4.382 13.564 -18.046 1.00 97.31 280 ALA A O 1
ATOM 1924 N N . ALA A 1 281 ? 2.533 14.290 -16.987 1.00 96.81 281 ALA A N 1
ATOM 1925 C CA . ALA A 1 281 ? 3.046 15.618 -16.650 1.00 96.81 281 ALA A CA 1
ATOM 1926 C C . ALA A 1 281 ? 3.850 15.646 -15.338 1.00 96.81 281 ALA A C 1
ATOM 1928 O O . ALA A 1 281 ? 4.810 16.411 -15.225 1.00 96.81 281 ALA A O 1
ATOM 1929 N N . CYS A 1 282 ? 3.459 14.839 -14.349 1.00 95.44 282 CYS A N 1
ATOM 1930 C CA . CYS A 1 282 ? 4.075 14.822 -13.021 1.00 95.44 282 CYS A CA 1
ATOM 1931 C C . CYS A 1 282 ? 5.229 13.817 -12.896 1.00 95.44 282 CYS A C 1
ATOM 1933 O O . CYS A 1 282 ? 6.145 14.046 -12.108 1.00 95.44 282 CYS A O 1
ATOM 1935 N N . VAL A 1 283 ? 5.213 12.727 -13.670 1.00 96.44 283 VAL A N 1
ATOM 1936 C CA . VAL A 1 283 ? 6.131 11.595 -13.495 1.00 96.44 283 VAL A CA 1
ATOM 1937 C C . VAL A 1 283 ? 7.085 11.442 -14.679 1.00 96.44 283 VAL A C 1
ATOM 1939 O O . VAL A 1 283 ? 6.689 11.465 -15.848 1.00 96.44 283 VAL A O 1
ATOM 1942 N N . ALA A 1 284 ? 8.368 11.212 -14.385 1.00 94.88 284 ALA A N 1
ATOM 1943 C CA . ALA A 1 284 ? 9.360 10.858 -15.394 1.00 94.88 284 ALA A CA 1
ATOM 1944 C C . ALA A 1 284 ? 8.940 9.580 -16.145 1.00 94.88 284 ALA A C 1
ATOM 1946 O O . ALA A 1 284 ? 8.682 8.546 -15.543 1.00 94.88 284 ALA A O 1
ATOM 1947 N N . HIS A 1 285 ? 8.866 9.659 -17.475 1.00 97.00 285 HIS A N 1
ATOM 1948 C CA . HIS A 1 285 ? 8.321 8.601 -18.338 1.00 97.00 285 HIS A CA 1
ATOM 1949 C C . HIS A 1 285 ? 6.836 8.248 -18.106 1.00 97.00 285 HIS A C 1
ATOM 1951 O O . HIS A 1 285 ? 6.388 7.241 -18.654 1.00 97.00 285 HIS A O 1
ATOM 1957 N N . GLY A 1 286 ? 6.055 9.073 -17.394 1.00 97.31 286 GLY A N 1
ATOM 1958 C CA . GLY A 1 286 ? 4.662 8.791 -17.016 1.00 97.31 286 GLY A CA 1
ATOM 1959 C C . GLY A 1 286 ? 3.781 8.283 -18.164 1.00 97.31 286 GLY A C 1
ATOM 1960 O O . GLY A 1 286 ? 3.127 7.257 -18.027 1.00 97.31 286 GLY A O 1
ATOM 1961 N N . ALA A 1 287 ? 3.875 8.895 -19.351 1.00 97.00 287 ALA A N 1
ATOM 1962 C CA . ALA A 1 287 ? 3.138 8.476 -20.555 1.00 97.00 287 ALA A CA 1
ATOM 1963 C C . ALA A 1 287 ? 3.414 7.030 -21.034 1.00 97.00 287 ALA A C 1
ATOM 1965 O O . ALA A 1 287 ? 2.656 6.504 -21.842 1.00 97.00 287 ALA A O 1
ATOM 1966 N N . ARG A 1 288 ? 4.509 6.400 -20.584 1.00 97.50 288 ARG A N 1
ATOM 1967 C CA . ARG A 1 288 ? 4.887 5.009 -20.897 1.00 97.50 288 ARG A CA 1
ATOM 1968 C C . ARG A 1 288 ? 4.622 4.043 -19.743 1.00 97.50 288 ARG A C 1
ATOM 1970 O O . ARG A 1 288 ? 4.443 2.855 -19.998 1.00 97.50 288 ARG A O 1
ATOM 1977 N N . ILE A 1 289 ? 4.673 4.525 -18.501 1.00 98.06 289 ILE A N 1
ATOM 1978 C CA . ILE A 1 289 ? 4.640 3.677 -17.299 1.00 98.06 289 ILE A CA 1
ATOM 1979 C C . ILE A 1 289 ? 3.294 3.702 -16.570 1.00 98.06 289 ILE A C 1
ATOM 1981 O O . ILE A 1 289 ? 3.073 2.833 -15.737 1.00 98.06 289 ILE A O 1
ATOM 1985 N N . ALA A 1 290 ? 2.410 4.657 -16.889 1.00 98.25 290 ALA A N 1
ATOM 1986 C CA . ALA A 1 290 ? 1.114 4.823 -16.235 1.00 98.25 290 ALA A CA 1
ATOM 1987 C C . ALA A 1 290 ? 0.314 3.511 -16.202 1.00 98.25 290 ALA A C 1
ATOM 1989 O O . ALA A 1 290 ? -0.061 2.975 -17.250 1.00 98.25 290 ALA A O 1
ATOM 1990 N N . CYS A 1 291 ? 0.044 3.011 -14.998 1.00 98.50 291 CYS A N 1
ATOM 1991 C CA . CYS A 1 291 ? -0.759 1.816 -14.790 1.00 98.50 291 CYS A CA 1
ATOM 1992 C C . CYS A 1 291 ? -2.216 2.083 -15.182 1.00 98.50 291 CYS A C 1
ATOM 1994 O O . CYS A 1 291 ? -2.790 3.116 -14.841 1.00 98.50 291 CYS A O 1
ATOM 1996 N N . ARG A 1 292 ? -2.841 1.134 -15.886 1.00 97.69 292 ARG A N 1
ATOM 1997 C CA . ARG A 1 292 ? -4.240 1.249 -16.338 1.00 97.69 292 ARG A CA 1
ATOM 1998 C C . ARG A 1 292 ? -5.267 0.729 -15.333 1.00 97.69 292 ARG A C 1
ATOM 2000 O O . ARG A 1 292 ? -6.455 0.754 -15.638 1.00 97.69 292 ARG A O 1
ATOM 2007 N N . VAL A 1 293 ? -4.831 0.154 -14.213 1.00 98.00 293 VAL A N 1
ATOM 2008 C CA . VAL A 1 293 ? -5.698 -0.604 -13.297 1.00 98.00 293 VAL A CA 1
ATOM 2009 C C . VAL A 1 293 ? -6.294 0.352 -12.259 1.00 98.00 293 VAL A C 1
ATOM 2011 O O . VAL A 1 293 ? -5.533 0.885 -11.449 1.00 98.00 293 VAL A O 1
ATOM 2014 N N . PRO A 1 294 ? -7.615 0.607 -12.274 1.00 97.31 294 PRO A N 1
ATOM 2015 C CA . PRO A 1 294 ? -8.275 1.443 -11.280 1.00 97.31 294 PRO A CA 1
ATOM 2016 C C . PRO A 1 294 ? -8.608 0.640 -10.017 1.00 97.31 294 PRO A C 1
ATOM 2018 O O . PRO A 1 294 ? -8.647 -0.590 -10.040 1.00 97.31 294 PRO A O 1
ATOM 2021 N N . VAL A 1 295 ? -8.931 1.353 -8.942 1.00 97.69 295 VAL A N 1
ATOM 2022 C CA . VAL A 1 295 ? -9.482 0.800 -7.691 1.00 97.69 295 VAL A CA 1
ATOM 2023 C C . VAL A 1 295 ? -10.610 1.694 -7.172 1.00 97.69 295 VAL A C 1
ATOM 2025 O O . VAL A 1 295 ? -10.827 2.793 -7.688 1.00 97.69 295 VAL A O 1
ATOM 2028 N N . ASP A 1 296 ? -11.323 1.272 -6.136 1.00 96.56 296 ASP A N 1
ATOM 2029 C CA . ASP A 1 296 ? -12.385 2.077 -5.535 1.00 96.56 296 ASP A CA 1
ATOM 2030 C C . ASP A 1 296 ? -11.828 3.248 -4.714 1.00 96.56 296 ASP A C 1
ATOM 2032 O O . ASP A 1 296 ? -12.424 4.323 -4.746 1.00 96.56 296 ASP A O 1
ATOM 2036 N N . ALA A 1 297 ? -10.680 3.095 -4.042 1.00 96.69 297 ALA A N 1
ATOM 2037 C CA . ALA A 1 297 ? -9.995 4.182 -3.329 1.00 96.69 297 ALA A CA 1
ATOM 2038 C C . ALA A 1 297 ? -8.457 4.104 -3.452 1.00 96.69 297 ALA A C 1
ATOM 2040 O O . ALA A 1 297 ? -7.851 3.110 -3.061 1.00 96.69 297 ALA A O 1
ATOM 2041 N N . LEU A 1 298 ? -7.820 5.163 -3.968 1.00 98.19 298 LEU A N 1
ATOM 2042 C CA . LEU A 1 298 ? -6.359 5.276 -4.115 1.00 98.19 298 LEU A CA 1
ATOM 2043 C C . LEU A 1 298 ? -5.793 6.290 -3.115 1.00 98.19 298 LEU A C 1
ATOM 2045 O O . LEU A 1 298 ? -6.152 7.462 -3.170 1.00 98.19 298 LEU A O 1
ATOM 2049 N N . VAL A 1 299 ? -4.854 5.868 -2.272 1.00 98.56 299 VAL A N 1
ATOM 2050 C CA . VAL A 1 299 ? -4.038 6.752 -1.432 1.00 98.56 299 VAL A CA 1
ATOM 2051 C C . VAL A 1 299 ? -2.711 7.020 -2.131 1.00 98.56 299 VAL A C 1
ATOM 2053 O O . VAL A 1 299 ? -1.961 6.095 -2.422 1.00 98.56 299 VAL A O 1
ATOM 2056 N N . VAL A 1 300 ? -2.401 8.293 -2.360 1.00 98.38 300 VAL A N 1
ATOM 2057 C CA . VAL A 1 300 ? -1.086 8.721 -2.849 1.00 98.38 300 VAL A CA 1
ATOM 2058 C C . VAL A 1 300 ? -0.244 9.207 -1.672 1.00 98.38 300 VAL A C 1
ATOM 2060 O O . VAL A 1 300 ? -0.713 10.014 -0.865 1.00 98.38 300 VAL A O 1
ATOM 2063 N N . ALA A 1 301 ? 0.998 8.741 -1.581 1.00 98.31 301 ALA A N 1
ATOM 2064 C CA . ALA A 1 301 ? 1.951 9.130 -0.543 1.00 98.31 301 ALA A CA 1
ATOM 2065 C C . ALA A 1 301 ? 3.368 9.262 -1.119 1.00 98.31 301 ALA A C 1
ATOM 2067 O O . ALA A 1 301 ? 3.630 8.779 -2.209 1.00 98.31 301 ALA A O 1
ATOM 2068 N N . GLY A 1 302 ? 4.277 9.948 -0.417 1.00 97.19 302 GLY A N 1
ATOM 2069 C CA . GLY A 1 302 ? 5.665 10.137 -0.873 1.00 97.19 302 GLY A CA 1
ATOM 2070 C C . GLY A 1 302 ? 6.533 8.872 -0.892 1.00 97.19 302 GLY A C 1
ATOM 2071 O O . GLY A 1 302 ? 7.593 8.898 -1.510 1.00 97.19 302 GLY A O 1
ATOM 2072 N N . THR A 1 303 ? 6.082 7.828 -0.194 1.00 97.69 303 THR A N 1
ATOM 2073 C CA . THR A 1 303 ? 6.469 6.409 -0.291 1.00 97.69 303 THR A CA 1
ATOM 2074 C C . THR A 1 303 ? 5.213 5.598 0.050 1.00 97.69 303 THR A C 1
ATOM 2076 O O . THR A 1 303 ? 4.357 6.073 0.817 1.00 97.69 303 THR A O 1
ATOM 2079 N N . SER A 1 304 ? 5.069 4.379 -0.458 1.00 98.50 304 SER A N 1
ATOM 2080 C CA . SER A 1 304 ? 3.896 3.542 -0.162 1.00 98.50 304 SER A CA 1
ATOM 2081 C C . SER A 1 304 ? 3.816 3.140 1.316 1.00 98.50 304 SER A C 1
ATOM 2083 O O . SER A 1 304 ? 2.739 3.145 1.923 1.00 98.50 304 SER A O 1
ATOM 2085 N N . ASN A 1 305 ? 4.964 2.907 1.951 1.00 98.62 305 ASN A N 1
ATOM 2086 C CA . ASN A 1 305 ? 5.100 2.667 3.384 1.00 98.62 305 ASN A CA 1
ATOM 2087 C C . ASN A 1 305 ? 4.500 3.815 4.211 1.00 98.62 305 ASN A C 1
ATOM 2089 O O . ASN A 1 305 ? 3.788 3.576 5.190 1.00 98.62 305 ASN A O 1
ATOM 2093 N N . TRP A 1 306 ? 4.718 5.070 3.800 1.00 98.44 306 TRP A N 1
ATOM 2094 C CA . TRP A 1 306 ? 4.095 6.222 4.452 1.00 98.44 306 TRP A CA 1
ATOM 2095 C C . TRP A 1 306 ? 2.576 6.223 4.291 1.00 98.44 306 TRP A C 1
ATOM 2097 O O . TRP A 1 306 ? 1.875 6.547 5.251 1.00 98.44 306 TRP A O 1
ATOM 2107 N N . GLY A 1 307 ? 2.056 5.830 3.127 1.00 98.75 307 GLY A N 1
ATOM 2108 C CA . GLY A 1 307 ? 0.615 5.716 2.893 1.00 98.75 307 GLY A CA 1
ATOM 2109 C C . GLY A 1 307 ? -0.059 4.701 3.821 1.00 98.75 307 GLY A C 1
ATOM 2110 O O . GLY A 1 307 ? -1.093 5.015 4.417 1.00 98.75 307 GLY A O 1
ATOM 2111 N N . CYS A 1 308 ? 0.573 3.548 4.062 1.00 98.88 308 CYS A N 1
ATOM 2112 C CA . CYS A 1 308 ? 0.141 2.594 5.091 1.00 98.88 308 CYS A CA 1
ATOM 2113 C C . CYS A 1 308 ? 0.112 3.218 6.494 1.00 98.88 308 CYS A C 1
ATOM 2115 O O . CYS A 1 308 ? -0.886 3.103 7.206 1.00 98.88 308 CYS A O 1
ATOM 2117 N N . CYS A 1 309 ? 1.153 3.954 6.883 1.00 98.81 309 CYS A N 1
ATOM 2118 C CA . CYS A 1 309 ? 1.184 4.669 8.163 1.00 98.81 309 CYS A CA 1
ATOM 2119 C C . CYS A 1 309 ? 0.103 5.766 8.255 1.00 98.81 309 CYS A C 1
ATOM 2121 O O . CYS A 1 309 ? -0.476 5.993 9.320 1.00 98.81 309 CYS A O 1
ATOM 2123 N N . GLY A 1 310 ? -0.235 6.412 7.138 1.00 98.75 310 GLY A N 1
ATOM 2124 C CA . GLY A 1 310 ? -1.370 7.328 7.029 1.00 98.75 310 GLY A CA 1
ATOM 2125 C C . GLY A 1 310 ? -2.719 6.645 7.236 1.00 98.75 310 GLY A C 1
ATOM 2126 O O . GLY A 1 310 ? -3.558 7.167 7.969 1.00 98.75 310 GLY A O 1
ATOM 2127 N N . LEU A 1 311 ? -2.915 5.456 6.657 1.00 98.88 311 LEU A N 1
ATOM 2128 C CA . LEU A 1 311 ? -4.105 4.636 6.897 1.00 98.88 311 LEU A CA 1
ATOM 2129 C C . LEU A 1 311 ? -4.220 4.257 8.377 1.00 98.88 311 LEU A C 1
ATOM 2131 O O . LEU A 1 311 ? -5.288 4.423 8.956 1.00 98.88 311 LEU A O 1
ATOM 2135 N N . ILE A 1 312 ? -3.129 3.852 9.033 1.00 98.81 312 ILE A N 1
ATOM 2136 C CA . ILE A 1 312 ? -3.119 3.554 10.479 1.00 98.81 312 ILE A CA 1
ATOM 2137 C C . ILE A 1 312 ? -3.481 4.798 11.310 1.00 98.81 312 ILE A C 1
ATOM 2139 O O . ILE A 1 312 ? -4.267 4.703 12.256 1.00 98.81 312 ILE A O 1
ATOM 2143 N N . ALA A 1 313 ? -2.961 5.976 10.949 1.00 98.75 313 ALA A N 1
ATOM 2144 C CA . ALA A 1 313 ? -3.310 7.237 11.605 1.00 98.75 313 ALA A CA 1
ATOM 2145 C C . ALA A 1 313 ? -4.794 7.606 11.418 1.00 98.75 313 ALA A C 1
ATOM 2147 O O . ALA A 1 313 ? -5.441 8.039 12.371 1.00 98.75 313 ALA A O 1
ATOM 2148 N N . ALA A 1 314 ? -5.352 7.387 10.224 1.00 98.62 314 ALA A N 1
ATOM 2149 C CA . ALA A 1 314 ? -6.772 7.581 9.939 1.00 98.62 314 ALA A CA 1
ATOM 2150 C C . ALA A 1 314 ? -7.663 6.575 10.695 1.00 98.62 314 ALA A C 1
ATOM 2152 O O . ALA A 1 314 ? -8.650 6.972 11.312 1.00 98.62 314 ALA A O 1
ATOM 2153 N N . LEU A 1 315 ? -7.283 5.295 10.736 1.00 98.69 315 LEU A N 1
ATOM 2154 C CA . LEU A 1 315 ? -7.969 4.250 11.505 1.00 98.69 315 LEU A CA 1
ATOM 2155 C C . LEU A 1 315 ? -7.975 4.557 13.011 1.00 98.69 315 LEU A C 1
ATOM 2157 O O . LEU A 1 315 ? -8.982 4.336 13.677 1.00 98.69 315 LEU A O 1
ATOM 2161 N N . ALA A 1 316 ? -6.894 5.129 13.550 1.00 98.50 316 ALA A N 1
ATOM 2162 C CA . ALA A 1 316 ? -6.820 5.539 14.955 1.00 98.50 316 ALA A CA 1
ATOM 2163 C C . ALA A 1 316 ? -7.776 6.693 15.322 1.00 98.50 316 ALA A C 1
ATOM 2165 O O . ALA A 1 316 ? -8.140 6.817 16.494 1.00 98.50 316 ALA A O 1
ATOM 2166 N N . LEU A 1 317 ? -8.178 7.510 14.340 1.00 97.69 317 LEU A N 1
ATOM 2167 C CA . LEU A 1 317 ? -9.200 8.556 14.475 1.00 97.69 317 LEU A CA 1
ATOM 2168 C C . LEU A 1 317 ? -10.618 7.992 14.283 1.00 97.69 317 LEU A C 1
ATOM 2170 O O . LEU A 1 317 ? -11.526 8.339 15.033 1.00 97.69 317 LEU A O 1
ATOM 2174 N N . LEU A 1 318 ? -10.806 7.111 13.294 1.00 96.75 318 LEU A N 1
ATOM 2175 C CA . LEU A 1 318 ? -12.100 6.497 12.970 1.00 96.75 318 LEU A CA 1
ATOM 2176 C C . LEU A 1 318 ? -12.547 5.440 13.987 1.00 96.75 318 LEU A C 1
ATOM 2178 O O . LEU A 1 318 ? -13.744 5.197 14.131 1.00 96.75 318 LEU A O 1
ATOM 2182 N N . VAL A 1 319 ? -11.603 4.814 14.696 1.00 96.75 319 VAL A N 1
ATOM 2183 C CA . VAL A 1 319 ? -11.866 3.726 15.646 1.00 96.75 319 VAL A CA 1
ATOM 2184 C C . VAL A 1 319 ? -11.200 4.017 17.007 1.00 96.75 319 VAL A C 1
ATOM 2186 O O . VAL A 1 319 ? -10.235 3.343 17.391 1.00 96.75 319 VAL A O 1
ATOM 2189 N N . PRO A 1 320 ? -11.678 5.026 17.770 1.00 95.38 320 PRO A N 1
ATOM 2190 C CA . PRO A 1 320 ? -10.968 5.557 18.939 1.00 95.38 320 PRO A CA 1
ATOM 2191 C C . PRO A 1 320 ? -10.655 4.526 20.028 1.00 95.38 320 PRO A C 1
ATOM 2193 O O . PRO A 1 320 ? -9.629 4.644 20.701 1.00 95.38 320 PRO A O 1
ATOM 2196 N N . GLN A 1 321 ? -11.484 3.486 20.174 1.00 97.00 321 GLN A N 1
ATOM 2197 C CA . GLN A 1 321 ? -11.275 2.400 21.135 1.00 97.00 321 GLN A CA 1
ATOM 2198 C C . GLN A 1 321 ? -10.008 1.569 20.852 1.00 97.00 321 GLN A C 1
ATOM 2200 O O . GLN A 1 321 ? -9.392 1.069 21.790 1.00 97.00 321 GLN A O 1
ATOM 2205 N N . HIS A 1 322 ? -9.564 1.488 19.591 1.00 97.94 322 HIS A N 1
ATOM 2206 C CA . HIS A 1 322 ? -8.281 0.882 19.204 1.00 97.94 322 HIS A CA 1
ATOM 2207 C C . HIS A 1 322 ? -7.164 1.925 19.009 1.00 97.94 322 HIS A C 1
ATOM 2209 O O . HIS A 1 322 ? -5.995 1.565 18.856 1.00 97.94 322 HIS A O 1
ATOM 2215 N N . GLY A 1 323 ? -7.488 3.222 19.071 1.00 97.81 323 GLY A N 1
ATOM 2216 C CA . GLY A 1 323 ? -6.568 4.336 18.828 1.00 97.81 323 GLY A CA 1
ATOM 2217 C C . GLY A 1 323 ? -5.229 4.270 19.582 1.00 97.81 323 GLY A C 1
ATOM 2218 O O . GLY A 1 323 ? -4.200 4.540 18.963 1.00 97.81 323 GLY A O 1
ATOM 2219 N N . PRO A 1 324 ? -5.163 3.899 20.880 1.00 98.00 324 PRO A N 1
ATOM 2220 C CA . PRO A 1 324 ? -3.888 3.741 21.585 1.00 98.00 324 PRO A CA 1
ATOM 2221 C C . PRO A 1 324 ? -2.976 2.661 20.986 1.00 98.00 324 PRO A C 1
ATOM 2223 O O . PRO A 1 324 ? -1.777 2.902 20.859 1.00 98.00 324 PRO A O 1
ATOM 2226 N N . ALA A 1 325 ? -3.536 1.514 20.587 1.00 98.31 325 ALA A N 1
ATOM 2227 C CA . ALA A 1 325 ? -2.790 0.407 19.988 1.00 98.31 325 ALA A CA 1
ATOM 2228 C C . ALA A 1 325 ? -2.350 0.740 18.553 1.00 98.31 325 ALA A C 1
ATOM 2230 O O . ALA A 1 325 ? -1.179 0.593 18.215 1.00 98.31 325 ALA A O 1
ATOM 2231 N N . LEU A 1 326 ? -3.247 1.308 17.742 1.00 98.62 326 LEU A N 1
ATOM 2232 C CA . LEU A 1 326 ? -2.929 1.762 16.384 1.00 98.62 326 LEU A CA 1
ATOM 2233 C C . LEU A 1 326 ? -1.827 2.836 16.383 1.00 98.62 326 LEU A C 1
ATOM 2235 O O . LEU A 1 326 ? -0.875 2.759 15.612 1.00 98.62 326 LEU A O 1
ATOM 2239 N N . ARG A 1 327 ? -1.868 3.789 17.325 1.00 98.19 327 ARG A N 1
ATOM 2240 C CA . 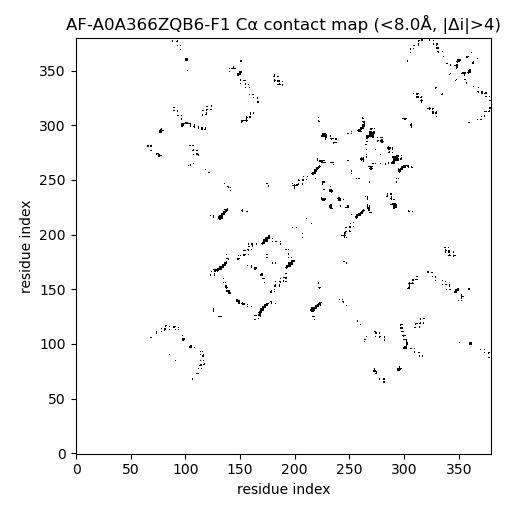ARG A 1 327 ? -0.787 4.774 17.517 1.00 98.19 327 ARG A CA 1
ATOM 2241 C C . ARG A 1 327 ? 0.516 4.184 18.062 1.00 98.19 327 ARG A C 1
ATOM 2243 O O . ARG A 1 327 ? 1.509 4.908 18.077 1.00 98.19 327 ARG A O 1
ATOM 2250 N N . ALA A 1 328 ? 0.549 2.943 18.544 1.00 98.31 328 ALA A N 1
ATOM 2251 C CA . ALA A 1 328 ? 1.796 2.275 18.921 1.00 98.31 328 ALA A CA 1
ATOM 2252 C C . ALA A 1 328 ? 2.534 1.710 17.695 1.00 98.31 328 ALA A C 1
ATOM 2254 O O . ALA A 1 328 ? 3.758 1.722 17.682 1.00 98.31 328 ALA A O 1
ATOM 2255 N N . LEU A 1 329 ? 1.808 1.325 16.639 1.00 98.44 329 LEU A N 1
ATOM 2256 C CA . LEU A 1 329 ? 2.387 0.906 15.353 1.00 98.44 329 LEU A CA 1
ATOM 2257 C C . LEU A 1 329 ? 3.048 2.070 14.589 1.00 98.44 329 LEU A C 1
ATOM 2259 O O . LEU A 1 329 ? 3.906 1.845 13.748 1.00 98.44 329 LEU A O 1
ATOM 2263 N N . LEU A 1 330 ? 2.692 3.317 14.922 1.00 98.38 330 LEU A N 1
ATOM 2264 C CA . LEU A 1 330 ? 3.312 4.547 14.403 1.00 98.38 330 LEU A CA 1
ATOM 2265 C C . LEU A 1 330 ? 4.558 4.990 15.195 1.00 98.38 330 LEU A C 1
ATOM 2267 O O . LEU A 1 330 ? 4.937 6.163 15.162 1.00 98.38 330 LEU A O 1
ATOM 2271 N N . ASP A 1 331 ? 5.160 4.099 15.981 1.00 97.62 331 ASP A N 1
ATOM 2272 C CA . ASP A 1 331 ? 6.434 4.371 16.640 1.00 97.62 331 ASP A CA 1
ATOM 2273 C C . ASP A 1 331 ? 7.595 4.169 15.646 1.00 97.62 331 ASP A C 1
ATOM 2275 O O . ASP A 1 331 ? 7.684 3.094 15.051 1.00 97.62 331 ASP A O 1
ATOM 2279 N N . PRO A 1 332 ? 8.511 5.140 15.460 1.00 96.50 332 PRO A N 1
ATOM 2280 C CA . PRO A 1 332 ? 9.668 4.969 14.579 1.00 96.50 332 PRO A CA 1
ATOM 2281 C C . PRO A 1 332 ? 10.540 3.745 14.888 1.00 96.50 332 PRO A C 1
ATOM 2283 O O . PRO A 1 332 ? 11.199 3.232 13.990 1.00 96.50 332 PRO A O 1
ATOM 2286 N N . ALA A 1 333 ? 10.538 3.254 16.134 1.00 96.50 333 ALA A N 1
ATOM 2287 C CA . ALA A 1 333 ? 11.242 2.022 16.485 1.00 96.50 333 ALA A CA 1
ATOM 2288 C C . ALA A 1 333 ? 10.609 0.764 15.855 1.00 96.50 333 ALA A C 1
ATOM 2290 O O . ALA A 1 333 ? 11.320 -0.207 15.606 1.00 96.50 333 ALA A O 1
ATOM 2291 N N . VAL A 1 334 ? 9.299 0.777 15.578 1.00 97.88 334 VAL A N 1
ATOM 2292 C CA . VAL A 1 334 ? 8.597 -0.319 14.890 1.00 97.88 334 VAL A CA 1
ATOM 2293 C C . VAL A 1 334 ? 8.954 -0.323 13.404 1.00 97.88 334 VAL A C 1
ATOM 2295 O O . VAL A 1 334 ? 9.388 -1.353 12.899 1.00 97.88 334 VAL A O 1
ATOM 2298 N N . ASP A 1 335 ? 8.849 0.826 12.729 1.00 96.19 335 ASP A N 1
ATOM 2299 C CA . ASP A 1 335 ? 9.224 0.988 11.311 1.00 96.19 335 ASP A CA 1
ATOM 2300 C C . ASP A 1 335 ? 10.682 0.564 11.063 1.00 96.19 335 ASP A C 1
ATOM 2302 O O . ASP A 1 335 ? 10.954 -0.264 10.193 1.00 96.19 335 ASP A O 1
ATOM 2306 N N . ALA A 1 336 ? 11.609 1.030 11.911 1.00 96.06 336 ALA A N 1
ATOM 2307 C CA . ALA A 1 336 ? 13.017 0.647 11.841 1.00 96.06 336 ALA A CA 1
ATOM 2308 C C . ALA A 1 336 ? 13.238 -0.864 12.039 1.00 96.06 336 ALA A C 1
ATOM 2310 O O . ALA A 1 336 ? 13.983 -1.466 11.273 1.00 96.06 336 ALA A O 1
ATOM 2311 N N . ALA A 1 337 ? 12.570 -1.502 13.009 1.00 97.75 337 ALA A N 1
ATOM 2312 C CA . ALA A 1 337 ? 12.716 -2.941 13.247 1.00 97.75 337 ALA A CA 1
ATOM 2313 C C . ALA A 1 337 ? 12.185 -3.798 12.081 1.00 97.75 337 ALA A C 1
ATOM 2315 O O . ALA A 1 337 ? 12.770 -4.834 11.757 1.00 97.75 337 ALA A O 1
ATOM 2316 N N . VAL A 1 338 ? 11.098 -3.366 11.431 1.00 98.44 338 VAL A N 1
ATOM 2317 C CA . VAL A 1 338 ? 10.554 -4.037 10.240 1.00 98.44 338 VAL A CA 1
ATOM 2318 C C . VAL A 1 338 ? 11.482 -3.835 9.033 1.00 98.44 338 VAL A C 1
ATOM 2320 O O . VAL A 1 338 ? 11.767 -4.800 8.323 1.00 98.44 338 VAL A O 1
ATOM 2323 N N . LEU A 1 339 ? 12.028 -2.630 8.832 1.00 97.94 339 LEU A N 1
ATOM 2324 C CA . LEU A 1 339 ? 13.006 -2.353 7.772 1.00 97.94 339 LEU A CA 1
ATOM 2325 C C . LEU A 1 339 ? 14.337 -3.101 7.972 1.00 97.94 339 LEU A C 1
ATOM 2327 O O . LEU A 1 339 ? 14.914 -3.594 7.000 1.00 97.94 339 LEU A O 1
ATOM 2331 N N . ASP A 1 340 ? 14.818 -3.226 9.209 1.00 97.75 340 ASP A N 1
ATOM 2332 C CA . ASP A 1 340 ? 16.016 -4.007 9.534 1.00 97.75 340 ASP A CA 1
ATOM 2333 C C . ASP A 1 340 ? 15.807 -5.490 9.181 1.00 97.75 340 ASP A C 1
ATOM 2335 O O . ASP A 1 340 ? 16.683 -6.107 8.571 1.00 97.75 340 ASP A O 1
ATOM 2339 N N . ALA A 1 341 ? 14.628 -6.053 9.476 1.00 98.38 341 ALA A N 1
ATOM 2340 C CA . ALA A 1 341 ? 14.269 -7.415 9.075 1.00 98.38 341 ALA A CA 1
ATOM 2341 C C . ALA A 1 341 ? 14.152 -7.568 7.546 1.00 98.38 341 ALA A C 1
ATOM 2343 O O . ALA A 1 341 ? 14.665 -8.541 6.990 1.00 98.38 341 ALA A O 1
ATOM 2344 N N . ALA A 1 342 ? 13.549 -6.591 6.858 1.00 98.31 342 ALA A N 1
ATOM 2345 C CA . ALA A 1 342 ? 13.474 -6.549 5.397 1.00 98.31 342 ALA A CA 1
ATOM 2346 C C . ALA A 1 342 ? 14.876 -6.569 4.760 1.00 98.31 342 ALA A C 1
ATOM 2348 O O . ALA A 1 342 ? 15.164 -7.381 3.881 1.00 98.31 342 ALA A O 1
ATOM 2349 N N . THR A 1 343 ? 15.772 -5.718 5.265 1.00 97.31 343 THR A N 1
ATOM 2350 C CA . THR A 1 343 ? 17.164 -5.594 4.809 1.00 97.31 343 THR A CA 1
ATOM 2351 C C . THR A 1 343 ? 17.966 -6.863 5.110 1.00 97.31 343 THR A C 1
ATOM 2353 O O . THR A 1 343 ? 18.722 -7.337 4.262 1.00 97.31 343 THR A O 1
ATOM 2356 N N . ALA A 1 344 ? 17.778 -7.466 6.289 1.00 97.56 344 ALA A N 1
ATOM 2357 C CA . ALA A 1 344 ? 18.417 -8.728 6.667 1.00 97.56 344 ALA A CA 1
ATOM 2358 C C . ALA A 1 344 ? 17.959 -9.916 5.799 1.00 97.56 344 ALA A C 1
ATOM 2360 O O . ALA A 1 344 ? 18.745 -10.831 5.555 1.00 97.56 344 ALA A O 1
ATOM 2361 N N . ALA A 1 345 ? 16.726 -9.879 5.283 1.00 97.69 345 ALA A N 1
ATOM 2362 C CA . ALA A 1 345 ? 16.204 -10.831 4.301 1.00 97.69 345 ALA A CA 1
ATOM 2363 C C . ALA A 1 345 ? 16.670 -10.559 2.853 1.00 97.69 345 ALA A C 1
ATOM 2365 O O . ALA A 1 345 ? 16.252 -11.261 1.933 1.00 97.69 345 ALA A O 1
ATOM 2366 N N . GLY A 1 346 ? 17.542 -9.566 2.641 1.00 97.06 346 GLY A N 1
ATOM 2367 C CA . GLY A 1 346 ? 18.086 -9.197 1.331 1.00 97.06 346 GLY A CA 1
ATOM 2368 C C . GLY A 1 346 ? 17.321 -8.088 0.606 1.00 97.06 346 GLY A C 1
ATOM 2369 O O . GLY A 1 346 ? 17.646 -7.806 -0.544 1.00 97.06 346 GLY A O 1
ATOM 2370 N N . GLY A 1 347 ? 16.337 -7.457 1.255 1.00 97.62 347 GLY A N 1
ATOM 2371 C CA . GLY A 1 347 ? 15.605 -6.316 0.709 1.00 97.62 347 GLY A CA 1
ATOM 2372 C C . GLY A 1 347 ? 16.507 -5.111 0.440 1.00 97.62 347 GLY A C 1
ATOM 2373 O O . GLY A 1 347 ? 17.483 -4.865 1.157 1.00 97.62 347 GLY A O 1
ATOM 2374 N N . ILE A 1 348 ? 16.181 -4.361 -0.612 1.00 97.56 348 ILE A N 1
ATOM 2375 C CA . ILE A 1 348 ? 16.965 -3.210 -1.076 1.00 97.56 348 ILE A CA 1
ATOM 2376 C C . ILE A 1 348 ? 16.118 -1.947 -1.236 1.00 97.56 348 ILE A C 1
ATOM 2378 O O . ILE A 1 348 ? 14.902 -1.984 -1.351 1.00 97.56 348 ILE A O 1
ATOM 2382 N N . ASP A 1 349 ? 16.780 -0.804 -1.266 1.00 96.38 349 ASP A N 1
ATOM 2383 C CA . ASP A 1 349 ? 16.176 0.484 -1.579 1.00 96.38 349 ASP A CA 1
ATOM 2384 C C . ASP A 1 349 ? 15.872 0.587 -3.092 1.00 96.38 349 ASP A C 1
ATOM 2386 O O . ASP A 1 349 ? 16.775 0.424 -3.923 1.00 96.38 349 ASP A O 1
ATOM 2390 N N . GLY A 1 350 ? 14.607 0.861 -3.438 1.00 92.94 350 GLY A N 1
ATOM 2391 C CA . GLY A 1 350 ? 14.068 0.874 -4.808 1.00 92.94 350 GLY A CA 1
ATOM 2392 C C . GLY A 1 350 ? 14.718 1.873 -5.768 1.00 92.94 350 GLY A C 1
ATOM 2393 O O . GLY A 1 350 ? 14.825 1.631 -6.974 1.00 92.94 350 GLY A O 1
ATOM 2394 N N . VAL A 1 351 ? 15.263 2.974 -5.243 1.00 92.75 351 VAL A N 1
ATOM 2395 C CA . VAL A 1 351 ? 15.935 4.019 -6.033 1.00 92.75 351 VAL A CA 1
ATOM 2396 C C . VAL A 1 351 ? 17.411 3.697 -6.256 1.00 92.75 351 VAL A C 1
ATOM 2398 O O . VAL A 1 351 ? 17.933 3.885 -7.364 1.00 92.75 351 VAL A O 1
ATOM 2401 N N . THR A 1 352 ? 18.109 3.235 -5.218 1.00 91.94 352 THR A N 1
ATOM 2402 C CA . THR A 1 352 ? 19.569 3.043 -5.224 1.00 91.94 352 THR A CA 1
ATOM 2403 C C . THR A 1 352 ? 20.008 1.629 -5.600 1.00 91.94 352 THR A C 1
ATOM 2405 O O . THR A 1 352 ? 21.157 1.453 -6.016 1.00 91.94 352 THR A O 1
ATOM 2408 N N . GLY A 1 353 ? 19.119 0.638 -5.491 1.00 93.19 353 GLY A N 1
ATOM 2409 C CA . GLY A 1 353 ? 19.407 -0.771 -5.759 1.00 93.19 353 GLY A CA 1
ATOM 2410 C C . GLY A 1 353 ? 20.381 -1.389 -4.751 1.00 93.19 353 GLY A C 1
ATOM 2411 O O . GLY A 1 353 ? 21.238 -2.188 -5.135 1.00 93.19 353 GLY A O 1
ATOM 2412 N N . ARG A 1 354 ? 20.339 -0.946 -3.485 1.00 93.75 354 ARG A N 1
ATOM 2413 C CA . ARG A 1 354 ? 21.279 -1.343 -2.420 1.00 93.75 354 ARG A CA 1
ATOM 2414 C C . ARG A 1 354 ? 20.561 -1.583 -1.087 1.00 93.75 354 ARG A C 1
ATOM 2416 O O . ARG A 1 354 ? 19.608 -0.868 -0.800 1.00 93.75 354 ARG A O 1
ATOM 2423 N N . PRO A 1 355 ? 21.039 -2.511 -0.240 1.00 91.94 355 PRO A N 1
ATOM 2424 C CA . PRO A 1 355 ? 20.567 -2.620 1.138 1.00 91.94 355 PRO A CA 1
ATOM 2425 C C . PRO A 1 355 ? 21.055 -1.422 1.969 1.00 91.94 355 PRO A C 1
ATOM 2427 O O . PRO A 1 355 ? 22.171 -0.930 1.759 1.00 91.94 355 PRO A O 1
ATOM 2430 N N . GLY A 1 356 ? 20.259 -0.970 2.939 1.00 87.06 356 GLY A N 1
ATOM 2431 C CA . GLY A 1 356 ? 20.651 0.109 3.847 1.00 87.06 356 GLY A CA 1
ATOM 2432 C C . GLY A 1 356 ? 19.489 0.750 4.604 1.00 87.06 356 GLY A C 1
ATOM 2433 O O . GLY A 1 356 ? 18.334 0.383 4.435 1.00 87.06 356 GLY A O 1
ATOM 2434 N N . ALA A 1 357 ? 19.810 1.752 5.427 1.00 88.50 357 ALA A N 1
ATOM 2435 C CA . ALA A 1 357 ? 18.847 2.521 6.220 1.00 88.50 357 ALA A CA 1
ATOM 2436 C C . ALA A 1 357 ? 18.123 3.608 5.391 1.00 88.50 357 ALA A C 1
ATOM 2438 O O . ALA A 1 357 ? 18.104 4.793 5.759 1.00 88.50 357 ALA A O 1
ATOM 2439 N N . SER A 1 358 ? 17.554 3.205 4.255 1.00 93.12 358 SER A N 1
ATOM 2440 C CA . SER A 1 358 ? 16.692 4.032 3.415 1.00 93.12 358 SER A CA 1
ATOM 2441 C C . SER A 1 358 ? 15.617 3.203 2.711 1.00 93.12 358 SER A C 1
ATOM 2443 O O . SER A 1 358 ? 15.770 2.002 2.494 1.00 93.12 358 SER A O 1
ATOM 2445 N N . VAL A 1 359 ? 14.524 3.878 2.373 1.00 92.25 359 VAL A N 1
ATOM 2446 C CA . VAL A 1 359 ? 13.452 3.385 1.508 1.00 92.25 359 VAL A CA 1
ATOM 2447 C C . VAL A 1 359 ? 13.259 4.452 0.441 1.00 92.25 359 VAL A C 1
ATOM 2449 O O . VAL A 1 359 ? 13.161 5.633 0.766 1.00 92.25 359 VAL A O 1
ATOM 2452 N N . ASP A 1 360 ? 13.271 4.059 -0.826 1.00 91.25 360 ASP A N 1
ATOM 2453 C CA . ASP A 1 360 ? 13.151 4.964 -1.973 1.00 91.25 360 ASP A CA 1
ATOM 2454 C C . ASP A 1 360 ? 14.095 6.192 -1.948 1.00 91.25 360 ASP A C 1
ATOM 2456 O O . ASP A 1 360 ? 13.758 7.330 -2.272 1.00 91.25 360 ASP A O 1
ATOM 2460 N N . GLY A 1 361 ? 15.336 5.984 -1.503 1.00 91.00 361 GLY A N 1
ATOM 2461 C CA . GLY A 1 361 ? 16.344 7.028 -1.317 1.00 91.00 361 GLY A CA 1
ATOM 2462 C C . GLY A 1 361 ? 16.081 7.966 -0.130 1.00 91.00 361 GLY A C 1
ATOM 2463 O O . GLY A 1 361 ? 16.918 8.824 0.170 1.00 91.00 361 GLY A O 1
ATOM 2464 N N . VAL A 1 362 ? 14.958 7.803 0.572 1.00 92.69 362 VAL A N 1
ATOM 2465 C CA . VAL A 1 362 ? 14.578 8.554 1.769 1.00 92.69 362 VAL A CA 1
ATOM 2466 C C . VAL A 1 362 ? 15.175 7.883 3.003 1.00 92.69 362 VAL A C 1
ATOM 2468 O O . VAL A 1 362 ? 15.100 6.671 3.180 1.00 92.69 362 VAL A O 1
ATOM 2471 N N . ARG A 1 363 ? 15.807 8.659 3.886 1.00 93.19 363 ARG A N 1
ATOM 2472 C CA . ARG A 1 363 ? 16.515 8.106 5.052 1.00 93.19 363 ARG A CA 1
ATOM 2473 C C . ARG A 1 363 ? 15.520 7.729 6.149 1.00 93.19 363 ARG A C 1
ATOM 2475 O O . ARG A 1 363 ? 14.554 8.456 6.375 1.00 93.19 363 ARG A O 1
ATOM 2482 N N . VAL A 1 364 ? 15.846 6.712 6.950 1.00 92.00 364 VAL A N 1
ATOM 2483 C CA . VAL A 1 364 ? 15.059 6.316 8.143 1.00 92.00 364 VAL A CA 1
ATOM 2484 C C . VAL A 1 364 ? 14.768 7.485 9.101 1.00 92.00 364 VAL A C 1
ATOM 2486 O O . VAL A 1 364 ? 13.698 7.551 9.696 1.00 92.00 364 VAL A O 1
ATOM 2489 N N . ALA A 1 365 ? 15.669 8.465 9.219 1.00 91.50 365 ALA A N 1
ATOM 2490 C CA . ALA A 1 365 ? 15.411 9.668 10.019 1.00 91.50 365 ALA A CA 1
ATOM 2491 C C . ALA A 1 365 ? 14.241 10.518 9.473 1.00 91.50 365 ALA A C 1
ATOM 2493 O O . ALA A 1 365 ? 13.441 11.036 10.245 1.00 91.50 365 ALA A O 1
ATOM 2494 N N . ASP A 1 366 ? 14.110 10.629 8.148 1.00 92.00 366 ASP A N 1
ATOM 2495 C CA . ASP A 1 366 ? 13.039 11.399 7.507 1.00 92.00 366 ASP A CA 1
ATOM 2496 C C . ASP A 1 366 ? 11.687 10.646 7.568 1.00 92.00 366 ASP A C 1
ATOM 2498 O O . ASP A 1 366 ? 10.632 11.285 7.640 1.00 92.00 366 ASP A O 1
ATOM 2502 N N . HIS A 1 367 ? 11.723 9.302 7.620 1.00 92.81 367 HIS A N 1
ATOM 2503 C CA . HIS A 1 367 ? 10.579 8.441 7.967 1.00 92.81 367 HIS A CA 1
ATOM 2504 C C . HIS A 1 367 ? 10.131 8.667 9.415 1.00 92.81 367 HIS A C 1
ATOM 2506 O O . HIS A 1 367 ? 8.958 8.953 9.660 1.00 92.81 367 HIS A O 1
ATOM 2512 N N . ALA A 1 368 ? 11.064 8.604 10.371 1.00 94.38 368 ALA A N 1
ATOM 2513 C CA . ALA A 1 368 ? 10.796 8.810 11.793 1.00 94.38 368 ALA A CA 1
ATOM 2514 C C . ALA A 1 368 ? 10.116 10.164 12.070 1.00 94.38 368 ALA A C 1
ATOM 2516 O O . ALA A 1 368 ? 9.133 10.228 12.814 1.00 94.38 368 ALA A O 1
ATOM 2517 N N . ASP A 1 369 ? 10.579 11.229 11.408 1.00 96.44 369 ASP A N 1
ATOM 2518 C CA . ASP A 1 369 ? 9.987 12.568 11.487 1.00 96.44 369 ASP A CA 1
ATOM 2519 C C . ASP A 1 369 ? 8.554 12.631 10.922 1.00 96.44 369 ASP A C 1
ATOM 2521 O O . ASP A 1 369 ? 7.743 13.440 11.383 1.00 96.44 369 ASP A O 1
ATOM 2525 N N . LEU A 1 370 ? 8.211 11.820 9.911 1.00 97.00 370 LEU A N 1
ATOM 2526 C CA . LEU A 1 370 ? 6.830 11.728 9.422 1.00 97.00 370 LEU A CA 1
ATOM 2527 C C . LEU A 1 370 ? 5.958 10.916 10.385 1.00 97.00 370 LEU A C 1
ATOM 2529 O O . LEU A 1 370 ? 4.881 11.380 10.757 1.00 97.00 370 LEU A O 1
ATOM 2533 N N . LEU A 1 371 ? 6.431 9.745 10.815 1.00 97.44 371 LEU A N 1
ATOM 2534 C CA . LEU A 1 371 ? 5.743 8.846 11.747 1.00 97.44 371 LEU A CA 1
ATOM 2535 C C . LEU A 1 371 ? 5.362 9.561 13.048 1.00 97.44 371 LEU A C 1
ATOM 2537 O O . LEU A 1 371 ? 4.212 9.488 13.480 1.00 97.44 371 LEU A O 1
ATOM 2541 N N . ALA A 1 372 ? 6.283 10.342 13.622 1.00 96.50 372 ALA A N 1
ATOM 2542 C CA . ALA A 1 372 ? 6.009 11.175 14.790 1.00 96.50 372 ALA A CA 1
ATOM 2543 C C . ALA A 1 372 ? 4.886 12.204 14.535 1.00 96.50 372 ALA A C 1
ATOM 2545 O O . ALA A 1 372 ? 4.017 12.396 15.390 1.00 96.50 372 ALA A O 1
ATOM 2546 N N . GLY A 1 373 ? 4.864 12.825 13.350 1.00 97.62 373 GLY A N 1
ATOM 2547 C CA . GLY A 1 373 ? 3.804 13.743 12.922 1.00 97.62 373 GLY A CA 1
ATOM 2548 C C . GLY A 1 373 ? 2.447 13.054 12.750 1.00 97.62 373 GLY A C 1
ATOM 2549 O O . GLY A 1 373 ? 1.447 13.519 13.297 1.00 97.62 373 GLY A O 1
ATOM 2550 N N . LEU A 1 374 ? 2.408 11.906 12.067 1.00 98.19 374 LEU A N 1
ATOM 2551 C CA . LEU A 1 374 ? 1.203 11.085 11.895 1.00 98.19 374 LEU A CA 1
ATOM 2552 C C . LEU A 1 374 ? 0.649 10.615 13.251 1.00 98.19 374 LEU A C 1
ATOM 2554 O O . LEU A 1 374 ? -0.547 10.734 13.511 1.00 98.19 374 LEU A O 1
ATOM 2558 N N . ARG A 1 375 ? 1.522 10.172 14.164 1.00 97.31 375 ARG A N 1
ATOM 2559 C CA . ARG A 1 375 ? 1.170 9.751 15.532 1.00 97.31 375 ARG A CA 1
ATOM 2560 C C . ARG A 1 375 ? 0.627 10.891 16.400 1.00 97.31 375 ARG A C 1
ATOM 2562 O O . ARG A 1 375 ? -0.117 10.625 17.348 1.00 97.31 375 ARG A O 1
ATOM 2569 N N . ALA A 1 376 ? 0.998 12.139 16.106 1.00 96.94 376 ALA A N 1
ATOM 2570 C CA . ALA A 1 376 ? 0.432 13.328 16.737 1.00 96.94 376 ALA A CA 1
ATOM 2571 C C . ALA A 1 376 ? -0.943 13.683 16.145 1.00 96.94 376 ALA A C 1
ATOM 2573 O O . ALA A 1 376 ? -1.886 13.886 16.908 1.00 96.94 376 ALA A O 1
ATOM 2574 N N . LEU A 1 377 ? -1.081 13.680 14.812 1.00 97.31 377 LEU A N 1
ATOM 2575 C CA . LEU A 1 377 ? -2.358 13.907 14.116 1.00 97.31 377 LEU A CA 1
ATOM 2576 C C . LEU A 1 377 ? -3.423 12.872 14.508 1.00 97.31 377 LEU A C 1
ATOM 2578 O O . LEU A 1 377 ? -4.575 13.231 14.719 1.00 97.31 377 LEU A O 1
ATOM 2582 N N . ALA A 1 378 ? -3.026 11.615 14.712 1.00 95.31 378 ALA A N 1
ATOM 2583 C CA . ALA A 1 378 ? -3.882 10.509 15.145 1.00 95.31 378 ALA A CA 1
ATOM 2584 C C . ALA A 1 378 ? -4.458 10.637 16.578 1.00 95.31 378 ALA A C 1
ATOM 2586 O O . ALA A 1 378 ? -5.032 9.675 17.094 1.00 95.31 378 ALA A O 1
ATOM 2587 N N . ARG A 1 379 ? -4.254 11.768 17.270 1.00 89.62 379 ARG A N 1
ATOM 2588 C CA . ARG A 1 379 ? -4.811 12.075 18.605 1.00 89.62 379 ARG A CA 1
ATOM 2589 C C . ARG A 1 379 ? -5.886 13.173 18.592 1.00 89.62 379 ARG A C 1
ATOM 2591 O O . ARG A 1 379 ? -6.419 13.450 19.664 1.00 89.62 379 ARG A O 1
ATOM 2598 N N . ALA A 1 380 ? -6.086 13.838 17.451 1.00 61.28 380 ALA A N 1
ATOM 2599 C CA . ALA A 1 380 ? -6.857 15.077 17.316 1.00 61.28 380 ALA A CA 1
ATOM 2600 C C . ALA A 1 380 ? -8.379 14.865 17.289 1.00 61.28 380 ALA A C 1
ATOM 2602 O O . ALA A 1 380 ? -8.814 13.826 16.747 1.00 61.28 380 ALA A O 1
#

Radius of gyration: 28.99 Å; Cα contacts (8 Å, |Δi|>4): 785; chains: 1; bounding box: 92×105×47 Å

Foldseek 3Di:
DDDDDDDDDDDDDDDDDDDDDDDDDDDDDDDDDDDDDDDDDDDDDDDDDDDDDDDDDPPVVPPQDQDDQDDDQQDFFLADAAPDDQDPLLQVLLVLQQPAALFRQVLLQVSAPRLLLRVLVVLLVQLVVQFEAEEEAWDWLPPFPDIAIAPFGLLLLLLLQLLSVLSNHQAAYEYEPRCQLLSVLLNVLNVGHHYDYDYLPDDLVSLLVVVVVVPTQEYEYFHAFAADPVRFGADLVRDTCSSPGRHNLSNQPDPRHQYYYEDAAQRHAQSSSGPLVSLVSRGDVSVRRHHNHHGHGYRYGSTSSSSSLSSLLSNLQVPVVSVVVSLVSLALVNSQSSLVSSLVSVHDASCNSHRDQDHVNGHSVNSNVSSVVSSVSSVD

Secondary structure (DSSP, 8-state):
------------------------------------------------------PPPGGGGSS---PPPP-----S-S-PPPSSPPPHHHHHHHHHHTS-SSS--HHHHHHSTTHHHHHHHHHHHHHHTT-EEEEEE--B-TTSSS--BBSTTHHHHHHHHHHHHHTT-EEEEEEEHHHHHHHHHHHHHHT--EEEEE-TT--HHHHHHHHHHH--SEEEEES-B-B-TTS-BB-TT--B-GGGS--GGGGGG-TTPEEEEEESSSSBTTGGGS-HHHHHHHSTTHHHH------SEEEE-SSHHHHHHHHHHHHHHH-TTTHHHHHHHT-HHHHHHHHHHHHHTT-BBTTTTB-SSEETTEEHHHHHHHHHHHHHHTT-

Mean predicted aligned error: 11.62 Å